Protein AF-A0A0W0EHM4-F1 (afdb_monomer_lite)

Organism: Candida glabrata (NCBI:txid5478)

Foldseek 3Di:
DDDDDDDDDDDDDDDDDYDDDDDDDDDDDDDDDDDDDDDDDDDDDDDDDDDDPDPPDDPDPDDDDDDDDDDDDDDDDDDDDDDDDDDDDDDPPCPVVPPQDAWDKFDDPPLAAADDPVVVVVVVVVVVCCVVVVDPPPPFFDDAWHFAALVVVQCQQCVNVVHAAEEEEEFFEAAADDPVCCVQQPHRPDFSVLLQVLLVVLVVVVCVVVVGGYDYHYHGQDDHDALVVSLVVVLVVLLVVLQSLLQHLEYEYEYAAQRQLSVLLNVLVCVVVVSHDQQLQDCPRDDNPHDRTVHGRFAFYFYEQYLQQAWQPCPCVDPSVVVVCVPPVHRNVNSNQSVPCPRPSNVSSLVSNQSCLLSVHAYEFEYEQQAQIHFQCRSQVVQKADNSYAYIYIYHSVQPDFPLSVLLRNLQSSQRNRRHHLLCLSLQLRNLRHHDSVDTDSPCRSVDSSSSNSRVSRRSRIDSPDSPPGIRGHDDNSVVRNPDLQSNLVSVVVSLVSCVVPHDPVSVVVSLVSLVPDDDDDPSVVSSSVSNVVVNVVD

Secondary structure (DSSP, 8-state):
--------------------------------------------------SSSSSS----EE-----------------------------TTSSSTT-PPPPEEES-GGGSPB--HHHHHHHHHHHHHHHTTSS---TT------B--THHHHHHHTTTTTSPEEEEEEEE--PPPPTTTHHHH------HHHHHHHHHHHHHHHHHHTT--EEEEEEEE---S-HHHHHHHHHHHHHHTHHHHHH-SEEEEEEETTHHHHHHHHHHHHHHTTSS-S-TT-TTSSSTTSPP-SSPPEEEEEEES--TT-SSTTGGGSHHHHHHHTTSTTHHHHHHHTTSTTSHHHHHHHHHHHHHHHTT-EEEEEEETT-SSS-HHHHTTTTEE-TTEEEEEEE-GGG---HHHHHHHHHHHHHHHTT---TTHHHHHHTT-PPPTTS-HHHHGGG-HHHHHHHHHHHHSB----TTPPPEE----GGGTTTSTTHHHHHHHHHHHHHHHHS-HHHHHHHHHHHHH----SHHHHHHHHHGGGGGG--

Structure (mmCIF, N/CA/C/O backbone):
data_AF-A0A0W0EHM4-F1
#
_entry.id   AF-A0A0W0EHM4-F1
#
loop_
_atom_site.group_PDB
_atom_site.id
_atom_site.type_symbol
_atom_site.label_atom_id
_atom_site.label_alt_id
_atom_site.label_comp_id
_atom_site.label_asym_id
_atom_site.label_entity_id
_atom_site.label_seq_id
_atom_site.pdbx_PDB_ins_code
_atom_site.Cartn_x
_atom_site.Cartn_y
_atom_site.Cartn_z
_atom_site.occupancy
_atom_site.B_iso_or_equiv
_atom_site.auth_seq_id
_atom_site.auth_comp_id
_atom_site.auth_asym_id
_atom_site.auth_atom_id
_atom_site.pdbx_PDB_model_num
ATOM 1 N N . MET A 1 1 ? 72.251 12.291 25.519 1.00 39.56 1 MET A N 1
ATOM 2 C CA . MET A 1 1 ? 72.540 12.992 24.253 1.00 39.56 1 MET A CA 1
ATOM 3 C C . MET A 1 1 ? 71.181 13.379 23.690 1.00 39.56 1 MET A C 1
ATOM 5 O O . MET A 1 1 ? 70.480 12.492 23.236 1.00 39.56 1 MET A O 1
ATOM 9 N N . ALA A 1 2 ? 70.619 14.525 24.090 1.00 29.95 2 ALA A N 1
ATOM 10 C CA . ALA A 1 2 ? 70.975 15.878 23.619 1.00 29.95 2 ALA A CA 1
ATOM 11 C C . ALA A 1 2 ? 70.747 15.963 22.097 1.00 29.95 2 ALA A C 1
ATOM 13 O O . ALA A 1 2 ? 71.292 15.127 21.386 1.00 29.95 2 ALA A O 1
ATOM 14 N N . SER A 1 3 ? 69.975 16.882 21.528 1.00 29.67 3 SER A N 1
ATOM 15 C CA . SER A 1 3 ? 69.411 18.165 21.986 1.00 29.67 3 SER A CA 1
ATOM 16 C C . SER A 1 3 ? 68.583 18.716 20.802 1.00 29.67 3 SER A C 1
ATOM 18 O O . SER A 1 3 ? 68.904 18.363 19.669 1.00 29.67 3 SER A O 1
ATOM 20 N N . ASP A 1 4 ? 67.449 19.386 21.052 1.00 33.62 4 ASP A N 1
ATOM 21 C CA . ASP A 1 4 ? 67.173 20.834 20.832 1.00 33.62 4 ASP A CA 1
ATOM 22 C C . ASP A 1 4 ? 67.347 21.335 19.385 1.00 33.62 4 ASP A C 1
ATOM 24 O O . ASP A 1 4 ? 68.218 20.869 18.666 1.00 33.62 4 ASP A O 1
ATOM 28 N N . ASN A 1 5 ? 66.665 22.337 18.839 1.00 33.47 5 ASN A N 1
ATOM 29 C CA . ASN A 1 5 ? 65.630 23.334 19.167 1.00 33.47 5 ASN A CA 1
ATOM 30 C C . ASN A 1 5 ? 65.299 23.944 17.766 1.00 33.47 5 ASN A C 1
ATOM 32 O O . ASN A 1 5 ? 66.033 23.698 16.813 1.00 33.47 5 ASN A O 1
ATOM 36 N N . GLU A 1 6 ? 64.212 24.648 17.454 1.00 32.09 6 GLU A N 1
ATOM 37 C CA . GLU A 1 6 ? 63.833 26.014 17.861 1.00 32.09 6 GLU A CA 1
ATOM 38 C C . GLU A 1 6 ? 62.588 26.328 16.990 1.00 32.09 6 GLU A C 1
ATOM 40 O O . GLU A 1 6 ? 62.603 26.113 15.779 1.00 32.09 6 GLU A O 1
ATOM 45 N N . ARG A 1 7 ? 61.383 26.500 17.544 1.00 32.59 7 ARG A N 1
ATOM 46 C CA . ARG A 1 7 ? 60.720 27.794 17.806 1.00 32.59 7 ARG A CA 1
ATOM 47 C C . ARG A 1 7 ? 61.245 28.976 16.986 1.00 32.59 7 ARG A C 1
ATOM 49 O O . ARG A 1 7 ? 62.366 29.400 17.199 1.00 32.59 7 ARG A O 1
ATOM 56 N N . ASP A 1 8 ? 60.340 29.620 16.248 1.00 30.08 8 ASP A N 1
ATOM 57 C CA . ASP A 1 8 ? 60.139 31.044 16.489 1.00 30.08 8 ASP A CA 1
ATOM 58 C C . ASP A 1 8 ? 58.709 31.509 16.204 1.00 30.08 8 ASP A C 1
ATOM 60 O O . ASP A 1 8 ? 58.069 31.179 15.207 1.00 30.08 8 ASP A O 1
ATOM 64 N N . SER A 1 9 ? 58.217 32.277 17.163 1.00 30.28 9 SER A N 1
ATOM 65 C CA . SER A 1 9 ? 56.940 32.964 17.201 1.00 30.28 9 SER A CA 1
ATOM 66 C C . SER A 1 9 ? 57.261 34.417 17.502 1.00 30.28 9 SER A C 1
ATOM 68 O O . SER A 1 9 ? 57.887 34.672 18.530 1.00 30.28 9 SER A O 1
ATOM 70 N N . VAL A 1 10 ? 56.790 35.371 16.697 1.00 28.64 10 VAL A N 1
ATOM 71 C CA . VAL A 1 10 ? 56.746 36.775 17.120 1.00 28.64 10 VAL A CA 1
ATOM 72 C C . VAL A 1 10 ? 55.368 37.367 16.857 1.00 28.64 10 VAL A C 1
ATOM 74 O O . VAL A 1 10 ? 54.729 37.171 15.828 1.00 28.64 10 VAL A O 1
ATOM 77 N N . ARG A 1 11 ? 54.932 38.043 17.912 1.00 25.36 11 ARG A N 1
ATOM 78 C CA . ARG A 1 11 ? 53.651 38.638 18.255 1.00 25.36 11 ARG A CA 1
ATOM 79 C C . ARG A 1 11 ? 53.695 40.155 18.003 1.00 25.36 11 ARG A C 1
ATOM 81 O O . ARG A 1 11 ? 54.726 40.765 18.250 1.00 25.36 11 ARG A O 1
ATOM 88 N N . LEU A 1 12 ? 52.504 40.711 17.748 1.00 26.61 12 LEU A N 1
ATOM 89 C CA . LEU A 1 12 ? 51.936 41.965 18.296 1.00 26.61 12 LEU A CA 1
ATOM 90 C C . LEU A 1 12 ? 52.523 43.335 17.906 1.00 26.61 12 LEU A C 1
ATOM 92 O O . LEU A 1 12 ? 53.690 43.619 18.150 1.00 26.61 12 LEU A O 1
ATOM 96 N N . ARG A 1 13 ? 51.621 44.244 17.499 1.00 23.69 13 ARG A N 1
ATOM 97 C CA . ARG A 1 13 ? 51.039 45.391 18.262 1.00 23.69 13 ARG A CA 1
ATOM 98 C C . ARG A 1 13 ? 50.033 46.111 17.326 1.00 23.69 13 ARG A C 1
ATOM 100 O O . ARG A 1 13 ? 50.315 46.181 16.136 1.00 23.69 13 ARG A O 1
ATOM 107 N N . SER A 1 14 ? 48.769 46.404 17.676 1.00 26.28 14 SER A N 1
ATOM 108 C CA . SER A 1 14 ? 48.222 47.323 18.712 1.00 26.28 14 SER A CA 1
ATOM 109 C C . SER A 1 14 ? 48.653 48.784 18.436 1.00 26.28 14 SER A C 1
ATOM 111 O O . SER A 1 14 ? 49.804 48.994 18.077 1.00 26.28 14 SER A O 1
ATOM 113 N N . ASP A 1 15 ? 47.813 49.827 18.420 1.00 28.66 15 ASP A N 1
ATOM 114 C CA . ASP A 1 15 ? 46.706 50.240 19.304 1.00 28.66 15 ASP A CA 1
ATOM 115 C C . ASP A 1 15 ? 45.793 51.296 18.603 1.00 28.66 15 ASP A C 1
ATOM 117 O O . ASP A 1 15 ? 46.212 51.887 17.608 1.00 28.66 15 ASP A O 1
ATOM 121 N N . SER A 1 16 ? 44.494 51.370 18.959 1.00 27.92 16 SER A N 1
ATOM 122 C CA . SER A 1 16 ? 43.784 52.462 19.705 1.00 27.92 16 SER A CA 1
ATOM 123 C C . SER A 1 16 ? 43.121 53.518 18.787 1.00 27.92 16 SER A C 1
ATOM 125 O O . SER A 1 16 ? 43.600 53.749 17.688 1.00 27.92 16 SER A O 1
ATOM 127 N N . GLU A 1 17 ? 41.979 54.170 19.068 1.00 28.59 17 GLU A N 1
ATOM 128 C CA . GLU A 1 17 ? 41.237 54.514 20.302 1.00 28.59 17 GLU A CA 1
ATOM 129 C C . GLU A 1 17 ? 39.810 55.017 19.896 1.00 28.59 17 GLU A C 1
ATOM 131 O O . GLU A 1 17 ? 39.685 55.662 18.860 1.00 28.59 17 GLU A O 1
ATOM 136 N N . ALA A 1 18 ? 38.720 54.592 20.569 1.00 28.22 18 ALA A N 1
ATOM 137 C CA . ALA A 1 18 ? 37.812 55.384 21.455 1.00 28.22 18 ALA A CA 1
ATOM 138 C C . ALA A 1 18 ? 36.739 56.299 20.789 1.00 28.22 18 ALA A C 1
ATOM 140 O O . ALA A 1 18 ? 36.956 56.771 19.687 1.00 28.22 18 ALA A O 1
ATOM 141 N N . ILE A 1 19 ? 35.586 56.710 21.358 1.00 28.67 19 ILE A N 1
ATOM 142 C CA . ILE A 1 19 ? 34.649 56.360 22.461 1.00 28.67 19 ILE A CA 1
ATOM 143 C C . ILE A 1 19 ? 33.350 57.175 22.174 1.00 28.67 19 ILE A C 1
ATOM 145 O O . ILE A 1 19 ? 33.470 58.350 21.833 1.00 28.67 19 ILE A O 1
ATOM 149 N N . SER A 1 20 ? 32.156 56.593 22.385 1.00 27.02 20 SER A N 1
ATOM 150 C CA . SER A 1 20 ? 30.912 57.171 22.988 1.00 27.02 20 SER A CA 1
ATOM 151 C C . SER A 1 20 ? 29.726 56.213 22.711 1.00 27.02 20 SER A C 1
ATOM 153 O O . SER A 1 20 ? 29.694 55.601 21.652 1.00 27.02 20 SER A O 1
ATOM 155 N N . GLY A 1 21 ? 28.751 55.905 23.574 1.00 24.98 21 GLY A N 1
ATOM 156 C CA . GLY A 1 21 ? 28.226 56.523 24.797 1.00 24.98 21 GLY A CA 1
ATOM 157 C C . GLY A 1 21 ? 26.736 56.863 24.589 1.00 24.98 21 GLY A C 1
ATOM 158 O O . GLY A 1 21 ? 26.455 57.533 23.605 1.00 24.98 21 GLY A O 1
ATOM 159 N N . GLU A 1 22 ? 25.856 56.439 25.519 1.00 26.73 22 GLU A N 1
ATOM 160 C CA . GLU A 1 22 ? 24.398 56.742 25.666 1.00 26.73 22 GLU A CA 1
ATOM 161 C C . GLU A 1 22 ? 23.400 55.851 24.886 1.00 26.73 22 GLU A C 1
ATOM 163 O O . GLU A 1 22 ? 23.661 55.451 23.760 1.00 26.73 22 GLU A O 1
ATOM 168 N N . GLU A 1 23 ? 22.184 55.530 25.344 1.00 27.66 23 GLU A N 1
ATOM 169 C CA . GLU A 1 23 ? 21.526 55.359 26.655 1.00 27.66 23 GLU A CA 1
ATOM 170 C C . GLU A 1 23 ? 20.121 54.765 26.353 1.00 27.66 23 GLU A C 1
ATOM 172 O O . GLU A 1 23 ? 19.668 54.742 25.207 1.00 27.66 23 GLU A O 1
ATOM 177 N N . GLU A 1 24 ? 19.437 54.260 27.378 1.00 27.98 24 GLU A N 1
ATOM 178 C CA . GLU A 1 24 ? 18.064 53.735 27.359 1.00 27.98 24 GLU A CA 1
ATOM 179 C C . GLU A 1 24 ? 17.017 54.682 26.734 1.00 27.98 24 GLU A C 1
ATOM 181 O O . GLU A 1 24 ? 17.038 55.882 26.991 1.00 27.98 24 GLU A O 1
ATOM 186 N N . GLN A 1 25 ? 15.977 54.135 26.082 1.00 25.92 25 GLN A N 1
ATOM 187 C CA . GLN A 1 25 ? 14.598 54.493 26.452 1.00 25.92 25 GLN A CA 1
ATOM 188 C C . GLN A 1 25 ? 13.506 53.588 25.865 1.00 25.92 25 GLN A C 1
ATOM 190 O O . GLN A 1 25 ? 13.382 53.341 24.668 1.00 25.92 25 GLN A O 1
ATOM 195 N N . THR A 1 26 ? 12.654 53.178 26.795 1.00 27.22 26 THR A N 1
ATOM 196 C CA . THR A 1 26 ? 11.283 52.702 26.668 1.00 27.22 26 THR A CA 1
ATOM 197 C C . THR A 1 26 ? 10.353 53.742 26.025 1.00 27.22 26 THR A C 1
ATOM 199 O O . THR A 1 26 ? 10.547 54.943 26.200 1.00 27.22 26 THR A O 1
ATOM 202 N N . LYS A 1 27 ? 9.318 53.255 25.319 1.00 28.30 27 LYS A N 1
ATOM 203 C CA . LYS A 1 27 ? 7.985 53.848 25.021 1.00 28.30 27 LYS A CA 1
ATOM 204 C C . LYS A 1 27 ? 7.344 52.898 23.987 1.00 28.30 27 LYS A C 1
ATOM 206 O O . LYS A 1 27 ? 7.873 52.745 22.900 1.00 28.30 27 LYS A O 1
ATOM 211 N N . GLY A 1 28 ? 6.314 52.097 24.268 1.00 23.22 28 GLY A N 1
ATOM 212 C CA . GLY A 1 28 ? 5.059 52.460 24.917 1.00 23.22 28 GLY A CA 1
ATOM 213 C C . GLY A 1 28 ? 4.326 53.446 24.014 1.00 23.22 28 GLY A C 1
ATOM 214 O O . GLY A 1 28 ? 4.891 54.496 23.771 1.00 23.22 28 GLY A O 1
ATOM 215 N N . TRP A 1 29 ? 3.131 53.104 23.522 1.00 27.27 29 TRP A N 1
ATOM 216 C CA . TRP A 1 29 ? 1.971 53.996 23.362 1.00 27.27 29 TRP A CA 1
ATOM 217 C C . TRP A 1 29 ? 0.724 53.127 23.172 1.00 27.27 29 TRP A C 1
ATOM 219 O O . TRP A 1 29 ? 0.476 52.522 22.134 1.00 27.27 29 TRP A O 1
ATOM 229 N N . SER A 1 30 ? -0.031 53.049 24.258 1.00 25.30 30 SER A N 1
ATOM 230 C CA . SER A 1 30 ? -1.416 52.614 24.343 1.00 25.30 30 SER A CA 1
ATOM 231 C C . SER A 1 30 ? -2.355 53.821 24.235 1.00 25.30 30 SER A C 1
ATOM 233 O O . SER A 1 30 ? -1.970 54.923 24.617 1.00 25.30 30 SER A O 1
ATOM 235 N N . PHE A 1 31 ? -3.611 53.532 23.879 1.00 25.78 31 PHE A N 1
ATOM 236 C CA . PHE A 1 31 ? -4.829 54.354 23.971 1.00 25.78 31 PHE A CA 1
ATOM 237 C C . PHE A 1 31 ? -5.115 55.347 22.842 1.00 25.78 31 PHE A C 1
ATOM 239 O O . PHE A 1 31 ? -4.445 56.358 22.712 1.00 25.78 31 PHE A O 1
ATOM 246 N N . TRP A 1 32 ? -6.249 55.124 22.161 1.00 26.78 32 TRP A N 1
ATOM 247 C CA . TRP A 1 32 ? -7.488 55.846 22.483 1.00 26.78 32 TRP A CA 1
ATOM 248 C C . TRP A 1 32 ? -8.664 54.866 22.594 1.00 26.78 32 TRP A C 1
ATOM 250 O O . TRP A 1 32 ? -8.886 54.035 21.718 1.00 26.78 32 TRP A O 1
ATOM 260 N N . SER A 1 33 ? -9.405 54.975 23.699 1.00 26.19 33 SER A N 1
ATOM 261 C CA . SER A 1 33 ? -10.733 54.396 23.890 1.00 26.19 33 SER A CA 1
ATOM 262 C C . SER A 1 33 ? -11.788 55.477 23.649 1.00 26.19 33 SER A C 1
ATOM 264 O O . SER A 1 33 ? -11.529 56.652 23.917 1.00 26.19 33 SER A O 1
ATOM 266 N N . ARG A 1 34 ? -12.981 55.073 23.197 1.00 27.17 34 ARG A N 1
ATOM 267 C CA . ARG A 1 34 ? -14.293 55.449 23.766 1.00 27.17 34 ARG A CA 1
ATOM 268 C C . ARG A 1 34 ? -15.427 55.050 22.825 1.00 27.17 34 ARG A C 1
ATOM 270 O O . ARG A 1 34 ? -15.395 55.386 21.649 1.00 27.17 34 ARG A O 1
ATOM 277 N N . GLY A 1 35 ? -16.481 54.466 23.399 1.00 24.58 35 GLY A N 1
ATOM 278 C CA . GLY A 1 35 ? -17.815 54.517 22.797 1.00 24.58 35 GLY A CA 1
ATOM 279 C C . GLY A 1 35 ? -18.768 53.385 23.170 1.00 24.58 35 GLY A C 1
ATOM 280 O O . GLY A 1 35 ? -19.109 52.581 22.318 1.00 24.58 35 GLY A O 1
ATOM 281 N N . ASN A 1 36 ? -19.231 53.351 24.422 1.00 25.50 36 ASN A N 1
ATOM 282 C CA . ASN A 1 36 ? -20.405 52.580 24.857 1.00 25.50 36 ASN A CA 1
ATOM 283 C C . ASN A 1 36 ? -21.685 53.015 24.113 1.00 25.50 36 ASN A C 1
ATOM 285 O O . ASN A 1 36 ? -21.876 54.220 23.937 1.00 25.50 36 ASN A O 1
ATOM 289 N N . LYS A 1 37 ? -22.590 52.062 23.827 1.00 26.09 37 LYS A N 1
ATOM 290 C CA . LYS A 1 37 ? -24.077 52.153 23.876 1.00 26.09 37 LYS A CA 1
ATOM 291 C C . LYS A 1 37 ? -24.660 50.820 23.369 1.00 26.09 37 LYS A C 1
ATOM 293 O O . LYS A 1 37 ? -24.402 50.440 22.239 1.00 26.09 37 LYS A O 1
ATOM 298 N N . SER A 1 38 ? -25.187 49.952 24.233 1.00 25.53 38 SER A N 1
ATOM 299 C CA . SER A 1 38 ? -26.525 49.941 24.863 1.00 25.53 38 SER A CA 1
ATOM 300 C C . SER A 1 38 ? -27.448 48.915 24.191 1.00 25.53 38 SER A C 1
ATOM 302 O O . SER A 1 38 ? -27.826 49.069 23.034 1.00 25.53 38 SER A O 1
ATOM 304 N N . VAL A 1 39 ? -27.792 47.896 24.977 1.00 30.03 39 VAL A N 1
ATOM 305 C CA . VAL A 1 39 ? -28.819 46.859 24.776 1.00 30.03 39 VAL A CA 1
ATOM 306 C C . VAL A 1 39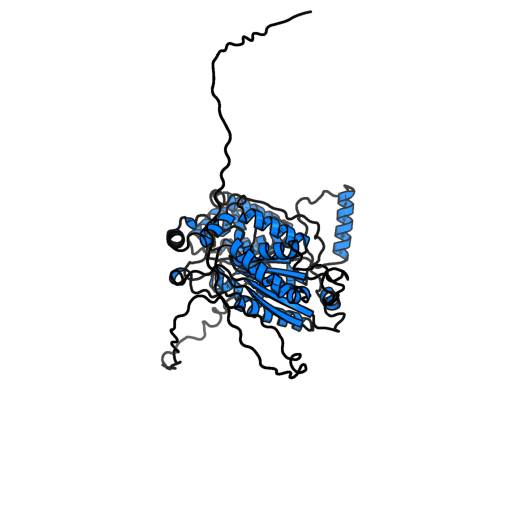 ? -30.222 47.489 24.695 1.00 30.03 39 VAL A C 1
ATOM 308 O O . VAL A 1 39 ? -30.434 48.569 25.254 1.00 30.03 39 VAL A O 1
ATOM 311 N N . PRO A 1 40 ? -31.197 46.798 24.080 1.00 29.56 40 PRO A N 1
ATOM 312 C CA . PRO A 1 40 ? -32.399 46.475 24.850 1.00 29.56 40 PRO A CA 1
ATOM 313 C C . PRO A 1 40 ? -32.809 44.993 24.777 1.00 29.56 40 PRO A C 1
ATOM 315 O O . PRO A 1 40 ? -32.694 44.333 23.746 1.00 29.56 40 PRO A O 1
ATOM 318 N N . ASN A 1 41 ? -33.297 44.525 25.929 1.00 25.50 41 ASN A N 1
ATOM 319 C CA . ASN A 1 41 ? -33.999 43.269 26.185 1.00 25.50 41 ASN A CA 1
ATOM 320 C C . ASN A 1 41 ? -35.412 43.264 25.576 1.00 25.50 41 ASN A C 1
ATOM 322 O O . ASN A 1 41 ? -36.034 44.319 25.461 1.00 25.50 41 ASN A O 1
ATOM 326 N N . ASN A 1 42 ? -35.928 42.060 25.315 1.00 26.97 42 ASN A N 1
ATOM 327 C CA . ASN A 1 42 ? -37.266 41.575 25.709 1.00 26.97 42 ASN A CA 1
ATOM 328 C C . ASN A 1 42 ? -37.283 40.053 25.455 1.00 26.97 42 ASN A C 1
ATOM 330 O O . ASN A 1 42 ? -37.027 39.622 24.337 1.00 26.97 42 ASN A O 1
ATOM 334 N N . GLU A 1 43 ? -37.224 39.203 26.483 1.00 27.17 43 GLU A N 1
ATOM 335 C CA . GLU A 1 43 ? -38.322 38.700 27.338 1.00 27.17 43 GLU A CA 1
ATOM 336 C C . GLU A 1 43 ? -39.300 37.723 26.652 1.00 27.17 43 GLU A C 1
ATOM 338 O O . GLU A 1 43 ? -40.140 38.125 25.856 1.00 27.17 43 GLU A O 1
ATOM 343 N N . GLY A 1 44 ? -39.219 36.450 27.079 1.00 24.30 44 GLY A N 1
ATOM 344 C CA . GLY A 1 44 ? -40.356 35.709 27.649 1.00 24.30 44 GLY A CA 1
ATOM 345 C C . GLY A 1 44 ? -41.182 34.796 26.731 1.00 24.30 44 GLY A C 1
ATOM 346 O O . GLY A 1 44 ? -41.940 35.272 25.896 1.00 24.30 44 GLY A O 1
ATOM 347 N N . GLY A 1 45 ? -41.142 33.481 26.990 1.00 24.61 45 GLY A N 1
ATOM 348 C CA . GLY A 1 45 ? -42.125 32.521 26.469 1.00 24.61 45 GLY A CA 1
ATOM 349 C C . GLY A 1 45 ? -41.820 31.063 26.825 1.00 24.61 45 GLY A C 1
ATOM 350 O O . GLY A 1 45 ? -41.024 30.422 26.152 1.00 24.61 45 GLY A O 1
ATOM 351 N N . ASP A 1 46 ? -42.454 30.585 27.895 1.00 26.17 46 ASP A N 1
ATOM 352 C CA . ASP A 1 46 ? -42.429 29.239 28.488 1.00 26.17 46 ASP A CA 1
ATOM 353 C C . ASP A 1 46 ? -43.032 28.144 27.575 1.00 26.17 46 ASP A C 1
ATOM 355 O O . ASP A 1 46 ? -43.889 28.425 26.736 1.00 26.17 46 ASP A O 1
ATOM 359 N N . GLY A 1 47 ? -42.613 26.887 27.762 1.00 25.25 47 GLY A N 1
ATOM 360 C CA . GLY A 1 47 ? -43.116 25.738 27.005 1.00 25.25 47 GLY A CA 1
ATOM 361 C C . GLY A 1 47 ? -42.348 24.437 27.248 1.00 25.25 47 GLY A C 1
ATOM 362 O O . GLY A 1 47 ? -41.616 23.962 26.384 1.00 25.25 47 GLY A O 1
ATOM 363 N N . THR A 1 48 ? -42.526 23.841 28.424 1.00 29.47 48 THR A N 1
ATOM 364 C CA . THR A 1 48 ? -42.130 22.460 28.747 1.00 29.47 48 THR A CA 1
ATOM 365 C C . THR A 1 48 ? -42.960 21.450 27.953 1.00 29.47 48 THR A C 1
ATOM 367 O O . THR A 1 48 ? -44.162 21.402 28.166 1.00 29.47 48 THR A O 1
ATOM 370 N N . LEU A 1 49 ? -42.350 20.584 27.129 1.00 26.23 49 LEU A N 1
ATOM 371 C CA . LEU A 1 49 ? -42.948 19.304 26.701 1.00 26.23 49 LEU A CA 1
ATOM 372 C C . LEU A 1 49 ? -41.874 18.276 26.269 1.00 26.23 49 LEU A C 1
ATOM 374 O O . LEU A 1 49 ? -41.222 18.442 25.244 1.00 26.23 49 LEU A O 1
ATOM 378 N N . GLY A 1 50 ? -41.774 17.176 27.027 1.00 25.33 50 GLY A N 1
ATOM 379 C CA . GLY A 1 50 ? -41.580 15.825 26.478 1.00 25.33 50 GLY A CA 1
ATOM 380 C C . GLY A 1 50 ? -40.163 15.353 26.143 1.00 25.33 50 GLY A C 1
ATOM 381 O O . GLY A 1 50 ? -39.830 15.161 24.977 1.00 25.33 50 GLY A O 1
ATOM 382 N N . ILE A 1 51 ? -39.378 15.039 27.175 1.00 29.19 51 ILE A N 1
ATOM 383 C CA . ILE A 1 51 ? -38.377 13.961 27.120 1.00 29.19 51 ILE A CA 1
ATOM 384 C C . ILE A 1 51 ? -39.185 12.662 27.001 1.00 29.19 51 ILE A C 1
ATOM 386 O O . ILE A 1 51 ? -40.050 12.474 27.845 1.00 29.19 51 ILE A O 1
ATOM 390 N N . ASP A 1 52 ? -39.003 11.885 25.922 1.00 25.44 52 ASP A N 1
ATOM 391 C CA . ASP A 1 52 ? -39.216 10.413 25.858 1.00 25.44 52 ASP A CA 1
ATOM 392 C C . ASP A 1 52 ? -39.256 9.822 24.428 1.00 25.44 52 ASP A C 1
ATOM 394 O O . ASP A 1 52 ? -39.378 8.612 24.279 1.00 25.44 52 ASP A O 1
ATOM 398 N N . ASN A 1 53 ? -39.068 10.601 23.350 1.00 25.47 53 ASN A N 1
ATOM 399 C CA . ASN A 1 53 ? -39.138 10.060 21.972 1.00 25.47 53 ASN A CA 1
ATOM 400 C C . ASN A 1 53 ? -37.905 10.294 21.075 1.00 25.47 53 ASN A C 1
ATOM 402 O O . ASN A 1 53 ? -38.011 10.239 19.854 1.00 25.47 53 ASN A O 1
ATOM 406 N N . LEU A 1 54 ? -36.719 10.517 21.650 1.00 24.48 54 LEU A N 1
ATOM 407 C CA . LEU A 1 54 ? -35.491 10.816 20.886 1.00 24.48 54 LEU A CA 1
ATOM 408 C C . LEU A 1 54 ? -34.421 9.708 20.899 1.00 24.48 54 LEU A C 1
ATOM 410 O O . LEU A 1 54 ? -33.307 9.940 20.444 1.00 24.48 54 LEU A O 1
ATOM 414 N N . VAL A 1 55 ? -34.741 8.498 21.376 1.00 25.70 55 VAL A N 1
ATOM 415 C CA . VAL A 1 55 ? -33.742 7.422 21.579 1.00 25.70 55 VAL A CA 1
ATOM 416 C C . VAL A 1 55 ? -33.756 6.325 20.492 1.00 25.70 55 VAL A C 1
ATOM 418 O O . VAL A 1 55 ? -32.955 5.404 20.559 1.00 25.70 55 VAL A O 1
ATOM 421 N N . SER A 1 56 ? -34.575 6.394 19.434 1.00 25.27 56 SER A N 1
ATOM 422 C CA . SER A 1 56 ? -34.688 5.262 18.483 1.00 25.27 56 SER A CA 1
ATOM 423 C C . SER A 1 56 ? -34.279 5.512 17.026 1.00 25.27 56 SER A C 1
ATOM 425 O O . SER A 1 56 ? -34.610 4.699 16.164 1.00 25.27 56 SER A O 1
ATOM 427 N N . THR A 1 57 ? -33.544 6.577 16.679 1.00 26.17 57 THR A N 1
ATOM 428 C CA . THR A 1 57 ? -33.093 6.744 15.276 1.00 26.17 57 THR A CA 1
ATOM 429 C C . THR A 1 57 ? -31.776 7.512 15.127 1.00 26.17 57 THR A C 1
ATOM 431 O O . THR A 1 57 ? -31.753 8.627 14.618 1.00 26.17 57 THR A O 1
ATOM 434 N N . LEU A 1 58 ? -30.655 6.903 15.520 1.00 26.36 58 LEU A N 1
ATOM 435 C CA . LEU A 1 58 ? -29.319 7.333 15.085 1.00 26.36 58 LEU A CA 1
ATOM 436 C C . LEU A 1 58 ? -28.466 6.110 14.718 1.00 26.36 58 LEU A C 1
ATOM 438 O O . LEU A 1 58 ? -27.691 5.613 15.523 1.00 26.36 58 LEU A O 1
ATOM 442 N N . ALA A 1 59 ? -28.606 5.640 13.477 1.00 26.36 59 ALA A N 1
ATOM 443 C CA . ALA A 1 59 ? -27.507 5.004 12.754 1.00 26.36 59 ALA A CA 1
ATOM 444 C C . ALA A 1 59 ? -26.798 6.136 11.992 1.00 26.36 59 ALA A C 1
ATOM 446 O O . ALA A 1 59 ? -27.314 6.644 10.992 1.00 26.36 59 ALA A O 1
ATOM 447 N N . SER A 1 60 ? -25.692 6.644 12.531 1.00 32.94 60 SER A N 1
ATOM 448 C CA . SER A 1 60 ? -25.036 7.861 12.047 1.00 32.94 60 SER A CA 1
ATOM 449 C C . SER A 1 60 ? -24.203 7.600 10.783 1.00 32.94 60 SER A C 1
ATOM 451 O O . SER A 1 60 ? -23.017 7.292 10.826 1.00 32.94 60 SER A O 1
ATOM 453 N N . ASN A 1 61 ? -24.815 7.797 9.612 1.00 37.66 61 ASN A N 1
ATOM 454 C CA . ASN A 1 61 ? -24.083 8.051 8.368 1.00 37.66 61 ASN A CA 1
ATOM 455 C C . ASN A 1 61 ? -23.612 9.515 8.368 1.00 37.66 61 ASN A C 1
ATOM 457 O O . ASN A 1 61 ? -24.378 10.413 8.013 1.00 37.66 61 ASN A O 1
ATOM 461 N N . VAL A 1 62 ? -22.372 9.784 8.786 1.00 39.81 62 VAL A N 1
ATOM 462 C CA . VAL A 1 62 ? -21.827 11.151 8.800 1.00 39.81 62 VAL A CA 1
ATOM 463 C C . VAL A 1 62 ? -21.205 11.474 7.439 1.00 39.81 62 VAL A C 1
ATOM 465 O O . VAL A 1 62 ? -20.077 11.092 7.132 1.00 39.81 62 VAL A O 1
ATOM 468 N N . TYR A 1 63 ? -21.959 12.199 6.611 1.00 32.00 63 TYR A N 1
ATOM 469 C CA . TYR A 1 63 ? -21.479 12.811 5.371 1.00 32.00 63 TYR A CA 1
ATOM 470 C C . TYR A 1 63 ? -21.309 14.319 5.593 1.00 32.00 63 TYR A C 1
ATOM 472 O O . TYR A 1 63 ? -22.286 15.016 5.864 1.00 32.00 63 TYR A O 1
ATOM 480 N N . ILE A 1 64 ? -20.077 14.830 5.499 1.00 36.94 64 ILE A N 1
ATOM 481 C CA . ILE A 1 64 ? -19.779 16.262 5.665 1.00 36.94 64 ILE A CA 1
ATOM 482 C C . ILE A 1 64 ? -19.326 16.824 4.309 1.00 36.94 64 ILE A C 1
ATOM 484 O O . ILE A 1 64 ? -18.148 16.715 3.971 1.00 36.94 64 ILE A O 1
ATOM 488 N N . PRO A 1 65 ? -20.233 17.411 3.506 1.00 27.77 65 PRO A N 1
ATOM 489 C CA . PRO A 1 65 ? -19.861 18.039 2.245 1.00 27.77 65 PRO A CA 1
ATOM 490 C C . PRO A 1 65 ? -19.176 19.398 2.454 1.00 27.77 65 PRO A C 1
ATOM 492 O O . PRO A 1 65 ? -19.531 20.182 3.338 1.00 27.77 65 PRO A O 1
ATOM 495 N N . PHE A 1 66 ? -18.227 19.709 1.570 1.00 32.66 66 PHE A N 1
ATOM 496 C CA . PHE A 1 66 ? -17.588 21.019 1.449 1.00 32.66 66 PHE A CA 1
ATOM 497 C C . PHE A 1 66 ? -18.579 22.066 0.900 1.00 32.66 66 PHE A C 1
ATOM 499 O O . PHE A 1 66 ? -19.044 21.956 -0.234 1.00 32.66 66 PHE A O 1
ATOM 506 N N . LYS A 1 67 ? -18.897 23.110 1.682 1.00 27.58 67 LYS A N 1
ATOM 507 C CA . LYS A 1 67 ? -19.661 24.280 1.208 1.00 27.58 67 LYS A CA 1
ATOM 508 C C . LYS A 1 67 ? -18.716 25.310 0.582 1.00 27.58 67 LYS A C 1
ATOM 510 O O . LYS A 1 67 ? -18.175 26.163 1.280 1.00 27.58 67 LYS A O 1
ATOM 515 N N . GLY A 1 68 ? -18.546 25.236 -0.736 1.00 26.92 68 GLY A N 1
ATOM 516 C CA . GLY A 1 68 ? -17.908 26.273 -1.546 1.00 26.92 68 GLY A CA 1
ATOM 517 C C . GLY A 1 68 ? -18.899 26.869 -2.547 1.00 26.92 68 GLY A C 1
ATOM 518 O O . GLY A 1 68 ? -19.288 26.175 -3.475 1.00 26.92 68 GLY A O 1
ATOM 519 N N . ALA A 1 69 ? -19.279 28.130 -2.313 1.00 27.41 69 ALA A N 1
ATOM 520 C CA . ALA A 1 69 ? -19.947 29.100 -3.196 1.00 27.41 69 ALA A CA 1
ATOM 521 C C . ALA A 1 69 ? -21.083 28.614 -4.131 1.00 27.41 69 ALA A C 1
ATOM 523 O O . ALA A 1 69 ? -20.871 27.938 -5.136 1.00 27.41 69 ALA A O 1
ATOM 524 N N . GLU A 1 70 ? -22.289 29.091 -3.820 1.00 25.95 70 GLU A N 1
ATOM 525 C CA . GLU A 1 70 ? -23.497 29.073 -4.648 1.00 25.95 70 GLU A CA 1
ATOM 526 C C . GLU A 1 70 ? -23.264 29.711 -6.031 1.00 25.95 70 GLU A C 1
ATOM 528 O O . GLU A 1 70 ? -22.735 30.819 -6.128 1.00 25.95 70 GLU A O 1
ATOM 533 N N . ASN A 1 71 ? -23.660 29.007 -7.098 1.00 27.17 71 ASN A N 1
ATOM 534 C CA . ASN A 1 71 ? -24.582 29.521 -8.117 1.00 27.17 71 ASN A CA 1
ATOM 535 C C . ASN A 1 71 ? -24.940 28.439 -9.157 1.00 27.17 71 ASN A C 1
ATOM 537 O O . ASN A 1 71 ? -24.079 27.805 -9.768 1.00 27.17 71 ASN A O 1
ATOM 541 N N . ASP A 1 72 ? -26.256 28.285 -9.277 1.00 27.70 72 ASP A N 1
ATOM 542 C CA . ASP A 1 72 ? -27.150 27.538 -10.163 1.00 27.70 72 ASP A CA 1
ATOM 543 C C . ASP A 1 72 ? -26.684 27.011 -11.529 1.00 27.70 72 ASP A C 1
ATOM 545 O O . ASP A 1 72 ? -25.954 27.644 -12.290 1.00 27.70 72 ASP A O 1
ATOM 549 N N . GLY A 1 73 ? -27.284 25.867 -11.887 1.00 25.14 73 GLY A N 1
ATOM 550 C CA . GLY A 1 73 ? -27.340 25.344 -13.251 1.00 25.14 73 GLY A CA 1
ATOM 551 C C . GLY A 1 73 ? -27.801 23.887 -13.330 1.00 25.14 73 GLY A C 1
ATOM 552 O O . GLY A 1 73 ? -27.051 23.033 -13.793 1.00 25.14 73 GLY A O 1
ATOM 553 N N . VAL A 1 74 ? -29.016 23.581 -12.862 1.00 23.33 74 VAL A N 1
ATOM 554 C CA . VAL A 1 74 ? -29.659 22.273 -13.073 1.00 23.33 74 VAL A CA 1
ATOM 555 C C . VAL A 1 74 ? -30.049 22.151 -14.548 1.00 23.33 74 VAL A C 1
ATOM 557 O O . VAL A 1 74 ? -30.968 22.829 -14.992 1.00 23.33 74 VAL A O 1
ATOM 560 N N . ASN A 1 75 ? -29.387 21.265 -15.295 1.00 22.94 75 ASN A N 1
ATOM 561 C CA . ASN A 1 75 ? -29.898 20.751 -16.565 1.00 22.94 75 ASN A CA 1
ATOM 562 C C . ASN A 1 75 ? -30.096 19.241 -16.436 1.00 22.94 75 ASN A C 1
ATOM 564 O O . ASN A 1 75 ? -29.148 18.457 -16.444 1.00 22.94 75 ASN A O 1
ATOM 568 N N . VAL A 1 76 ? -31.362 18.859 -16.286 1.00 22.89 76 VAL A N 1
ATOM 569 C CA . VAL A 1 76 ? -31.855 17.488 -16.408 1.00 22.89 76 VAL A CA 1
ATOM 570 C C . VAL A 1 76 ? -31.797 17.121 -17.890 1.00 22.89 76 VAL A C 1
ATOM 572 O O . VAL A 1 76 ? -32.457 17.763 -18.701 1.00 22.89 76 VAL A O 1
ATOM 575 N N . MET A 1 77 ? -31.002 16.114 -18.257 1.00 23.83 77 MET A N 1
ATOM 576 C CA . MET A 1 77 ? -31.014 15.568 -19.616 1.00 23.83 77 MET A CA 1
ATOM 577 C C . MET A 1 77 ? -31.890 14.314 -19.636 1.00 23.83 77 MET A C 1
ATOM 579 O O . MET A 1 77 ? -31.544 13.282 -19.060 1.00 23.83 77 MET A O 1
ATOM 583 N N . GLU A 1 78 ? -33.057 14.450 -20.265 1.00 22.31 78 GLU A N 1
ATOM 584 C CA . GLU A 1 78 ? -34.015 13.380 -20.524 1.00 22.31 78 GLU A CA 1
ATOM 585 C C . GLU A 1 78 ? -33.412 12.277 -21.400 1.00 22.31 78 GLU A C 1
ATOM 587 O O . GLU A 1 78 ? -32.708 12.513 -22.383 1.00 22.31 78 GLU A O 1
ATOM 592 N N . THR A 1 79 ? -33.737 11.039 -21.044 1.00 21.08 79 THR A N 1
ATOM 593 C CA . THR A 1 79 ? -33.368 9.823 -21.760 1.00 21.08 79 THR A CA 1
ATOM 594 C C . THR A 1 79 ? -34.257 9.681 -22.995 1.00 21.08 79 THR A C 1
ATOM 596 O O . THR A 1 79 ? -35.410 9.268 -22.889 1.00 21.08 79 THR A O 1
ATOM 599 N N . THR A 1 80 ? -33.742 9.989 -24.187 1.00 22.17 80 THR A N 1
ATOM 600 C CA . THR A 1 80 ? -34.416 9.625 -25.444 1.00 22.17 80 THR A CA 1
ATOM 601 C C . THR A 1 80 ? -33.785 8.370 -26.032 1.00 22.17 80 THR A C 1
ATOM 603 O O . THR A 1 80 ? -32.636 8.347 -26.468 1.00 22.17 80 THR A O 1
ATOM 606 N N . THR A 1 81 ? -34.567 7.296 -26.020 1.00 22.19 81 THR A N 1
ATOM 607 C CA . THR A 1 81 ? -34.299 6.035 -26.704 1.00 22.19 81 THR A CA 1
ATOM 608 C C . THR A 1 81 ? -34.517 6.217 -28.203 1.00 22.19 81 THR A C 1
ATOM 610 O O . THR A 1 81 ? -35.622 6.529 -28.628 1.00 22.19 81 THR A O 1
ATOM 613 N N . ASN A 1 82 ? -33.494 5.957 -29.019 1.00 23.38 82 ASN A N 1
ATOM 614 C CA . ASN A 1 82 ? -33.675 5.730 -30.452 1.00 23.38 82 ASN A CA 1
ATOM 615 C C . ASN A 1 82 ? -32.980 4.433 -30.868 1.00 23.38 82 ASN A C 1
ATOM 617 O O . ASN A 1 82 ? -31.759 4.308 -30.838 1.00 23.38 82 ASN A O 1
ATOM 621 N N . LYS A 1 83 ? -33.811 3.456 -31.245 1.00 23.91 83 LYS A N 1
ATOM 622 C CA . LYS A 1 83 ? -33.428 2.243 -31.968 1.00 23.91 83 LYS A CA 1
ATOM 623 C C . LYS A 1 83 ? -33.121 2.615 -33.419 1.00 23.91 83 LYS A C 1
ATOM 625 O O . LYS A 1 83 ? -33.991 3.161 -34.091 1.00 23.91 83 LYS A O 1
ATOM 630 N N . SER A 1 84 ? -31.982 2.178 -33.940 1.00 24.20 84 SER A N 1
ATOM 631 C CA . SER A 1 84 ? -31.832 1.885 -35.367 1.00 24.20 84 SER A CA 1
ATOM 632 C C . SER A 1 84 ? -31.257 0.478 -35.544 1.00 24.20 84 SER A C 1
ATOM 634 O O . SER A 1 84 ? -30.365 0.042 -34.821 1.00 24.20 84 SER A O 1
ATOM 636 N N . LYS A 1 85 ? -31.890 -0.261 -36.459 1.00 23.09 85 LYS A N 1
ATOM 637 C CA . LYS A 1 85 ? -31.515 -1.586 -36.965 1.00 23.09 85 LYS A CA 1
ATOM 638 C C . LYS A 1 85 ? -30.588 -1.417 -38.180 1.00 23.09 85 LYS A C 1
ATOM 640 O O . LYS A 1 85 ? -30.660 -0.365 -38.808 1.00 23.09 85 LYS A O 1
ATOM 645 N N . HIS A 1 86 ? -29.896 -2.507 -38.533 1.00 24.31 86 HIS A N 1
ATOM 646 C CA . HIS A 1 86 ? -28.877 -2.712 -39.586 1.00 24.31 86 HIS A CA 1
ATOM 647 C C . HIS A 1 86 ? -27.441 -2.444 -39.092 1.00 24.31 86 HIS A C 1
ATOM 649 O O . HIS A 1 86 ? -27.159 -1.348 -38.636 1.00 24.31 86 HIS A O 1
ATOM 655 N N . ASP A 1 87 ? -26.508 -3.404 -39.041 1.00 25.19 87 ASP A N 1
ATOM 656 C CA . ASP A 1 87 ? -26.332 -4.612 -39.860 1.00 25.19 87 ASP A CA 1
ATOM 657 C C . ASP A 1 87 ? -25.806 -5.827 -39.072 1.00 25.19 87 ASP A C 1
ATOM 659 O O . ASP A 1 87 ? -24.953 -5.717 -38.193 1.00 25.19 87 ASP A O 1
ATOM 663 N N . GLN A 1 88 ? -26.330 -7.005 -39.423 1.00 27.84 88 GLN A N 1
ATOM 664 C CA . GLN A 1 88 ? -25.827 -8.320 -39.025 1.00 27.84 88 GLN A CA 1
ATOM 665 C C . GLN A 1 88 ? -24.884 -8.845 -40.110 1.00 27.84 88 GLN A C 1
ATOM 667 O O . GLN A 1 88 ? -25.313 -8.982 -41.252 1.00 27.84 88 GLN A O 1
ATOM 672 N N . ALA A 1 89 ? -23.654 -9.194 -39.733 1.00 26.98 89 ALA A N 1
ATOM 673 C CA . ALA A 1 89 ? -22.898 -10.339 -40.256 1.00 26.98 89 ALA A CA 1
ATOM 674 C C . ALA A 1 89 ? -21.552 -10.418 -39.512 1.00 26.98 89 ALA A C 1
ATOM 676 O O . ALA A 1 89 ? -20.540 -9.908 -39.984 1.00 26.98 89 ALA A O 1
ATOM 677 N N . ALA A 1 90 ? -21.543 -11.037 -38.332 1.00 25.58 90 ALA A N 1
ATOM 678 C CA . ALA A 1 90 ? -20.314 -11.492 -37.691 1.00 25.58 90 ALA A CA 1
ATOM 679 C C . ALA A 1 90 ? -20.410 -13.013 -37.567 1.00 25.58 90 ALA A C 1
ATOM 681 O O . ALA A 1 90 ? -21.308 -13.537 -36.913 1.00 25.58 90 ALA A O 1
ATOM 682 N N . THR A 1 91 ? -19.530 -13.694 -38.290 1.00 28.30 91 THR A N 1
ATOM 683 C CA . THR A 1 91 ? -19.308 -15.138 -38.275 1.00 28.30 91 THR A CA 1
ATOM 684 C C . THR A 1 91 ? -18.966 -15.624 -36.864 1.00 28.30 91 THR A C 1
ATOM 686 O O . THR A 1 91 ? -18.174 -15.000 -36.159 1.00 28.30 91 THR A O 1
ATOM 689 N N . GLU A 1 92 ? -19.546 -16.759 -36.472 1.00 30.72 92 GLU A N 1
ATOM 690 C CA . GLU A 1 92 ? -19.439 -17.412 -35.153 1.00 30.72 92 GLU A CA 1
ATOM 691 C C . GLU A 1 92 ? -18.032 -17.961 -34.805 1.00 30.72 92 GLU A C 1
ATOM 693 O O . GLU A 1 92 ? -17.885 -18.701 -33.840 1.00 30.72 92 GLU A O 1
ATOM 698 N N . GLU A 1 93 ? -16.973 -17.574 -35.524 1.00 30.58 93 GLU A N 1
ATOM 699 C CA . GLU A 1 93 ? -15.600 -18.079 -35.321 1.00 30.58 93 GLU A CA 1
ATOM 700 C C . GLU A 1 93 ? -14.679 -17.150 -34.498 1.00 30.58 93 GLU A C 1
ATOM 702 O O . GLU A 1 93 ? -13.523 -17.484 -34.279 1.00 30.58 93 GLU A O 1
ATOM 707 N N . ASN A 1 94 ? -15.169 -16.014 -33.980 1.00 31.06 94 ASN A N 1
ATOM 708 C CA . ASN A 1 94 ? -14.369 -15.059 -33.179 1.00 31.06 94 ASN A CA 1
ATOM 709 C C . ASN A 1 94 ? -14.804 -14.927 -31.704 1.00 31.06 94 ASN A C 1
ATOM 711 O O . ASN A 1 94 ? -14.418 -13.981 -31.016 1.00 31.06 94 ASN A O 1
ATOM 715 N N . LEU A 1 95 ? -15.628 -15.848 -31.201 1.00 30.62 95 LEU A N 1
ATOM 716 C CA . LEU A 1 95 ? -16.180 -15.762 -29.841 1.00 30.62 95 LEU A CA 1
ATOM 717 C C . LEU A 1 95 ? -15.260 -16.340 -28.749 1.00 30.62 95 LEU A C 1
ATOM 719 O O . LEU A 1 95 ? -15.460 -16.008 -27.582 1.00 30.62 95 LEU A O 1
ATOM 723 N N . ASP A 1 96 ? -14.213 -17.088 -29.116 1.00 32.34 96 ASP A N 1
ATOM 724 C CA . ASP A 1 96 ? -13.255 -17.675 -28.161 1.00 32.34 96 ASP A CA 1
ATOM 725 C C . ASP A 1 96 ? -11.933 -16.885 -28.015 1.00 32.34 96 ASP A C 1
ATOM 727 O O . ASP A 1 96 ? -11.246 -17.029 -27.005 1.00 32.34 96 ASP A O 1
ATOM 731 N N . GLU A 1 97 ? -11.593 -15.969 -28.937 1.00 34.69 97 GLU A N 1
ATOM 732 C CA . GLU A 1 97 ? -10.398 -15.097 -28.822 1.00 34.69 97 GLU A CA 1
ATOM 733 C C . GLU A 1 97 ? -10.635 -13.807 -28.006 1.00 34.69 97 GLU A C 1
ATOM 735 O O . GLU A 1 97 ? -9.706 -13.047 -27.729 1.00 34.69 97 GLU A O 1
ATOM 740 N N . LEU A 1 98 ? -11.871 -13.566 -27.556 1.00 33.28 98 LEU A N 1
ATOM 741 C CA . LEU A 1 98 ? -12.269 -12.392 -26.765 1.00 33.28 98 LEU A CA 1
ATOM 742 C C . LEU A 1 98 ? -12.645 -12.723 -25.314 1.00 33.28 98 LEU A C 1
ATOM 744 O O . LEU A 1 98 ? -13.239 -11.886 -24.626 1.00 33.28 98 LEU A O 1
ATOM 748 N N . ALA A 1 99 ? -12.248 -13.893 -24.805 1.00 39.97 99 ALA A N 1
ATOM 749 C CA . ALA A 1 99 ? -12.242 -14.178 -23.371 1.00 39.97 99 ALA A CA 1
ATOM 750 C C . ALA A 1 99 ? -11.195 -13.282 -22.674 1.00 39.97 99 ALA A C 1
ATOM 752 O O . ALA A 1 99 ? -10.067 -13.682 -22.389 1.00 39.97 99 ALA A O 1
ATOM 753 N N . GLN A 1 100 ? -11.546 -12.010 -22.467 1.00 49.53 100 GLN A N 1
ATOM 754 C CA . GLN A 1 100 ? -10.667 -10.994 -21.898 1.00 49.53 100 GLN A CA 1
ATOM 755 C C . GLN A 1 100 ? -10.199 -11.424 -20.500 1.00 49.53 100 GLN A C 1
ATOM 757 O O . GLN A 1 100 ? -11.019 -11.638 -19.604 1.00 49.53 100 GLN A O 1
ATOM 762 N N . LYS A 1 101 ? -8.874 -11.524 -20.315 1.00 62.09 101 LYS A N 1
ATOM 763 C CA . LYS A 1 101 ? -8.238 -11.836 -19.025 1.00 62.09 101 LYS A CA 1
ATOM 764 C C . LYS A 1 101 ? -8.749 -10.866 -17.931 1.00 62.09 101 LYS A C 1
ATOM 766 O O . LYS A 1 101 ? -8.901 -9.671 -18.207 1.00 62.09 101 LYS A O 1
ATOM 771 N N . PRO A 1 102 ? -9.036 -11.342 -16.704 1.00 81.25 102 PRO A N 1
ATOM 772 C CA . PRO A 1 102 ? -9.491 -10.486 -15.608 1.00 81.25 102 PRO A CA 1
ATOM 773 C C . PRO A 1 102 ? -8.390 -9.518 -15.148 1.00 81.25 102 PRO A C 1
ATOM 775 O O . PRO A 1 102 ? -7.211 -9.727 -15.430 1.00 81.25 102 PRO A O 1
ATOM 778 N N . ASN A 1 103 ? -8.777 -8.473 -14.411 1.00 90.38 103 ASN A N 1
ATOM 779 C CA . ASN A 1 103 ? -7.824 -7.631 -13.688 1.00 90.38 103 ASN A CA 1
ATOM 780 C C . ASN A 1 103 ? -7.033 -8.468 -12.675 1.00 90.38 103 ASN A C 1
ATOM 782 O O . ASN A 1 103 ? -7.578 -9.392 -12.065 1.00 90.38 103 ASN A O 1
ATOM 786 N N . ILE A 1 104 ? -5.769 -8.112 -12.459 1.00 92.88 104 ILE A N 1
ATOM 787 C CA . ILE A 1 104 ? -4.864 -8.870 -11.590 1.00 92.88 104 ILE A CA 1
ATOM 788 C C . ILE A 1 104 ? -4.366 -7.965 -10.468 1.00 92.88 104 ILE A C 1
ATOM 790 O O . ILE A 1 104 ? -3.925 -6.846 -10.715 1.00 92.88 104 ILE A O 1
ATOM 794 N N . VAL A 1 105 ? -4.369 -8.470 -9.237 1.00 96.19 105 VAL A N 1
ATOM 795 C CA . VAL A 1 105 ? -3.593 -7.907 -8.125 1.00 96.19 105 VAL A CA 1
ATOM 796 C C . VAL A 1 105 ? -2.472 -8.890 -7.802 1.00 96.19 105 VAL A C 1
ATOM 798 O O . VAL A 1 105 ? -2.711 -10.086 -7.666 1.00 96.19 105 VAL A O 1
ATOM 801 N N . THR A 1 106 ? -1.224 -8.430 -7.761 1.00 95.44 106 THR A N 1
ATOM 802 C CA . THR A 1 106 ? -0.065 -9.316 -7.595 1.00 95.44 106 THR A CA 1
ATOM 803 C C . THR A 1 106 ? 1.026 -8.695 -6.713 1.00 95.44 106 THR A C 1
ATOM 805 O O . THR A 1 106 ? 1.297 -7.505 -6.852 1.00 95.44 106 THR A O 1
ATOM 808 N N . PRO A 1 107 ? 1.689 -9.456 -5.827 1.00 96.69 107 PRO A N 1
ATOM 809 C CA . PRO A 1 107 ? 1.392 -10.845 -5.499 1.00 96.69 107 PRO A CA 1
ATOM 810 C C . PRO A 1 107 ? 0.069 -10.996 -4.739 1.00 96.69 107 PRO A C 1
ATOM 812 O O . PRO A 1 107 ? -0.457 -10.044 -4.166 1.00 96.69 107 PRO A O 1
ATOM 815 N N . GLN A 1 108 ? -0.458 -12.216 -4.753 1.00 94.75 108 GLN A N 1
ATOM 816 C CA . GLN A 1 108 ? -1.634 -12.601 -3.976 1.00 94.75 108 GLN A CA 1
ATOM 817 C C . GLN A 1 108 ? -1.275 -12.734 -2.492 1.00 94.75 108 GLN A C 1
ATOM 819 O O . GLN A 1 108 ? -0.118 -12.984 -2.158 1.00 94.75 108 GLN A O 1
ATOM 824 N N . PHE A 1 109 ? -2.248 -12.593 -1.594 1.00 95.44 109 PHE A N 1
ATOM 825 C CA . PHE A 1 109 ? -2.021 -12.653 -0.143 1.00 95.44 109 PHE A CA 1
ATOM 826 C C . PHE A 1 109 ? -1.395 -13.985 0.315 1.00 95.44 109 PHE A C 1
ATOM 828 O O . PHE A 1 109 ? -0.601 -14.036 1.257 1.00 95.44 109 PHE A O 1
ATOM 835 N N . GLU A 1 110 ? -1.702 -15.067 -0.397 1.00 94.81 110 GLU A N 1
ATOM 836 C CA . GLU A 1 110 ? -1.301 -16.439 -0.093 1.00 94.81 110 GLU A CA 1
ATOM 837 C C . GLU A 1 110 ? 0.212 -16.680 -0.177 1.00 94.81 110 GLU A C 1
ATOM 839 O O . GLU A 1 110 ? 0.676 -17.717 0.300 1.00 94.81 110 GLU A O 1
ATOM 844 N N . ILE A 1 111 ? 0.996 -15.733 -0.715 1.00 94.50 111 ILE A N 1
ATOM 845 C CA . ILE A 1 111 ? 2.463 -15.823 -0.676 1.00 94.50 111 ILE A CA 1
ATOM 846 C C . ILE A 1 111 ? 3.004 -15.874 0.755 1.00 94.50 111 ILE A C 1
ATOM 848 O O . ILE A 1 111 ? 4.077 -16.428 0.985 1.00 94.50 111 ILE A O 1
ATOM 852 N N . LEU A 1 112 ? 2.289 -15.287 1.722 1.00 94.44 112 LEU A N 1
ATOM 853 C CA . LEU A 1 112 ? 2.717 -15.298 3.113 1.00 94.44 112 LEU A CA 1
ATOM 854 C C . LEU A 1 112 ? 2.594 -16.726 3.666 1.00 94.44 112 LEU A C 1
ATOM 856 O O . LEU A 1 112 ? 1.588 -17.401 3.434 1.00 94.44 112 LEU A O 1
ATOM 860 N N . PRO A 1 113 ? 3.580 -17.224 4.426 1.00 91.69 113 PRO A N 1
ATOM 861 C CA . PRO A 1 113 ? 3.526 -18.586 4.932 1.00 91.69 113 PRO A CA 1
ATOM 862 C C . PRO A 1 113 ? 2.452 -18.733 6.007 1.00 91.69 113 PRO A C 1
ATOM 864 O O . PRO A 1 113 ? 2.241 -17.842 6.828 1.00 91.69 113 PRO A O 1
ATOM 867 N N . GLU A 1 114 ? 1.811 -19.895 6.056 1.00 89.69 114 GLU A N 1
ATOM 868 C CA . GLU A 1 114 ? 0.849 -20.204 7.112 1.00 89.69 114 GLU A CA 1
ATOM 869 C C . GLU A 1 114 ? 1.546 -20.446 8.448 1.00 89.69 114 GLU A C 1
ATOM 871 O O . GLU A 1 114 ? 2.631 -21.041 8.536 1.00 89.69 114 GLU A O 1
ATOM 876 N N . LYS A 1 115 ? 0.894 -20.003 9.522 1.00 83.12 115 LYS A N 1
ATOM 877 C CA . LYS A 1 115 ? 1.335 -20.268 10.882 1.00 83.12 115 LYS A CA 1
ATOM 878 C C . LYS A 1 115 ? 1.196 -21.758 11.183 1.00 83.12 115 LYS A C 1
ATOM 880 O O . LYS A 1 115 ? 0.135 -22.252 11.549 1.00 83.12 115 LYS A O 1
ATOM 885 N N . SER A 1 116 ? 2.308 -22.473 11.081 1.00 76.19 116 SER A N 1
ATOM 886 C CA . SER A 1 116 ? 2.414 -23.867 11.503 1.00 76.19 116 SER A CA 1
ATOM 887 C C . SER A 1 116 ? 3.140 -23.962 12.840 1.00 76.19 116 SER A C 1
ATOM 889 O O . SER A 1 116 ? 4.253 -23.453 12.988 1.00 76.19 116 SER A O 1
ATOM 891 N N . LYS A 1 117 ? 2.553 -24.693 13.800 1.00 69.00 117 LYS A N 1
ATOM 892 C CA . LYS A 1 117 ? 3.183 -24.991 15.103 1.00 69.00 117 LYS A CA 1
ATOM 893 C C . LYS A 1 117 ? 4.568 -25.632 14.938 1.00 69.00 117 LYS A C 1
ATOM 895 O O . LYS A 1 117 ? 5.464 -25.395 15.743 1.00 69.00 117 LYS A O 1
ATOM 900 N N . TRP A 1 118 ? 4.752 -26.413 13.874 1.00 63.16 118 TRP A N 1
ATOM 901 C CA . TRP A 1 118 ? 6.023 -27.052 13.544 1.00 63.16 118 TRP A CA 1
ATOM 902 C C . TRP A 1 118 ? 7.051 -26.055 12.996 1.00 63.16 118 TRP A C 1
ATOM 904 O O . TRP A 1 118 ? 8.226 -26.126 13.352 1.00 63.16 118 TRP A O 1
ATOM 914 N N . ASN A 1 119 ? 6.609 -25.090 12.184 1.00 63.66 119 ASN A N 1
ATOM 915 C CA . ASN A 1 119 ? 7.471 -24.028 11.660 1.00 63.66 119 ASN A CA 1
ATOM 916 C C . ASN A 1 119 ? 7.909 -23.061 12.767 1.00 63.66 119 ASN A C 1
ATOM 918 O O . ASN A 1 119 ? 9.061 -22.643 12.775 1.00 63.66 119 ASN A O 1
ATOM 922 N N . ASP A 1 120 ? 7.040 -22.766 13.738 1.00 64.06 120 ASP A N 1
ATOM 923 C CA . ASP A 1 120 ? 7.391 -21.963 14.918 1.00 64.06 120 ASP A CA 1
ATOM 924 C C . ASP A 1 120 ? 8.419 -22.675 15.805 1.00 64.06 120 ASP A C 1
ATOM 926 O O . ASP A 1 120 ? 9.366 -22.054 16.288 1.00 64.06 120 ASP A O 1
ATOM 930 N N . MET A 1 121 ? 8.273 -23.990 15.993 1.00 61.31 121 MET A N 1
ATOM 931 C CA . MET A 1 121 ? 9.247 -24.794 16.734 1.00 61.31 121 MET A CA 1
ATOM 932 C C . MET A 1 121 ? 10.592 -24.869 16.003 1.00 61.31 121 MET A C 1
ATOM 934 O O . MET A 1 121 ? 11.633 -24.685 16.629 1.00 61.31 121 MET A O 1
ATOM 938 N N . LYS A 1 122 ? 10.583 -25.077 14.679 1.00 63.53 122 LYS A N 1
ATOM 939 C CA . LYS A 1 122 ? 11.794 -25.049 13.845 1.00 63.53 122 LYS A CA 1
ATOM 940 C C . LYS A 1 122 ? 12.479 -23.685 13.863 1.00 63.53 122 LYS A C 1
ATOM 942 O O . LYS A 1 122 ? 13.695 -23.645 13.989 1.00 63.53 122 LYS A O 1
ATOM 947 N N . ALA A 1 123 ? 11.721 -22.592 13.776 1.00 64.88 123 ALA A N 1
ATOM 948 C CA . ALA A 1 123 ? 12.260 -21.238 13.862 1.00 64.88 123 ALA A CA 1
ATOM 949 C C . ALA A 1 123 ? 12.938 -21.007 15.219 1.00 64.88 123 ALA A C 1
ATOM 951 O O . ALA A 1 123 ? 14.096 -20.623 15.248 1.00 64.88 123 ALA A O 1
ATOM 952 N N . LYS A 1 124 ? 12.289 -21.373 16.332 1.00 66.12 124 LYS A N 1
ATOM 953 C CA . LYS A 1 124 ? 12.889 -21.271 17.676 1.00 66.12 124 LYS A CA 1
ATOM 954 C C . LYS A 1 124 ? 14.129 -22.149 17.853 1.00 66.12 124 LYS A C 1
ATOM 956 O O .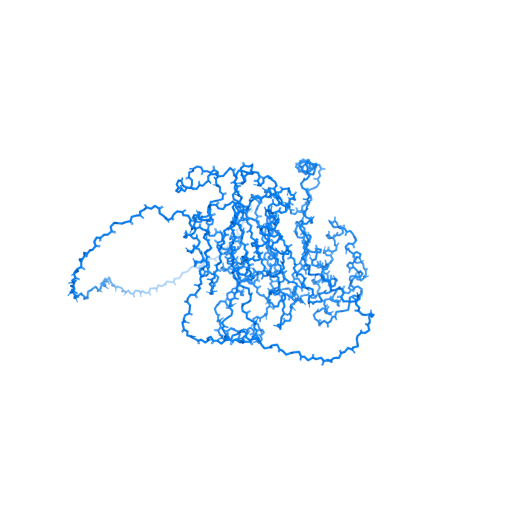 LYS A 1 124 ? 15.095 -21.719 18.474 1.00 66.12 124 LYS A O 1
ATOM 961 N N . LEU A 1 125 ? 14.108 -23.375 17.327 1.00 62.81 125 LEU A N 1
ATOM 962 C CA . LEU A 1 125 ? 15.271 -24.268 17.331 1.00 62.81 125 LEU A CA 1
ATOM 963 C C . LEU A 1 125 ? 16.420 -23.694 16.499 1.00 62.81 125 LEU A C 1
ATOM 965 O O . LEU A 1 125 ? 17.569 -23.807 16.912 1.00 62.81 125 LEU A O 1
ATOM 969 N N . ARG 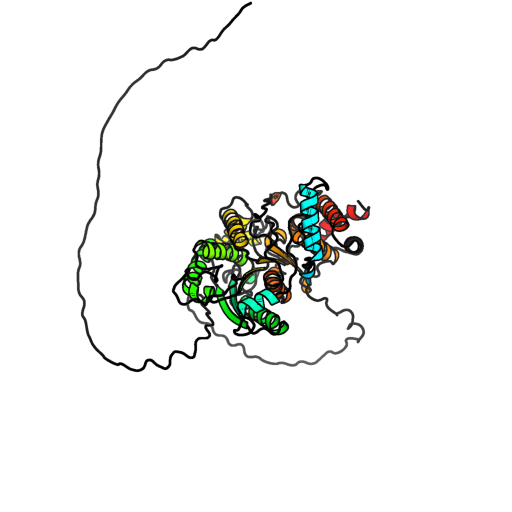A 1 126 ? 16.116 -23.052 15.367 1.00 63.03 126 ARG A N 1
ATOM 970 C CA . ARG A 1 126 ? 17.097 -22.356 14.532 1.00 63.03 126 ARG A CA 1
ATOM 971 C C . ARG A 1 126 ? 17.662 -21.129 15.239 1.00 63.03 126 ARG A C 1
ATOM 973 O O . ARG A 1 126 ? 18.874 -20.999 15.294 1.00 63.03 126 ARG A O 1
ATOM 980 N N . ASP A 1 127 ? 16.822 -20.280 15.824 1.00 65.44 127 ASP A N 1
ATOM 981 C CA . ASP A 1 127 ? 17.263 -19.101 16.579 1.00 65.44 127 ASP A CA 1
ATOM 982 C C . ASP A 1 127 ? 18.160 -19.520 17.753 1.00 65.44 127 ASP A C 1
ATOM 984 O O . ASP A 1 127 ? 19.172 -18.884 18.039 1.00 65.44 127 ASP A O 1
ATOM 988 N N . TYR A 1 128 ? 17.839 -20.648 18.397 1.00 64.88 128 TYR A N 1
ATOM 989 C CA . TYR A 1 128 ? 18.712 -21.274 19.383 1.00 64.88 128 TYR A CA 1
ATOM 990 C C . TYR A 1 128 ? 20.021 -21.756 18.734 1.00 64.88 128 TYR A C 1
ATOM 992 O O . TYR A 1 128 ? 21.091 -21.386 19.199 1.00 64.88 128 TYR A O 1
ATOM 1000 N N . ALA A 1 129 ? 19.979 -22.513 17.637 1.00 63.97 129 ALA A N 1
ATOM 1001 C CA . ALA A 1 129 ? 21.177 -22.998 16.944 1.00 63.97 129 ALA A CA 1
ATOM 1002 C C . ALA A 1 129 ? 22.120 -21.865 16.488 1.00 63.97 129 ALA A C 1
ATOM 1004 O O . ALA A 1 129 ? 23.330 -21.983 16.676 1.00 63.97 129 ALA A O 1
ATOM 1005 N N . VAL A 1 130 ? 21.581 -20.754 15.975 1.00 66.12 130 VAL A N 1
ATOM 1006 C CA . VAL A 1 130 ? 22.331 -19.533 15.628 1.00 66.12 130 VAL A CA 1
ATOM 1007 C C . VAL A 1 130 ? 22.924 -18.895 16.886 1.00 66.12 130 VAL A C 1
ATOM 1009 O O . VAL A 1 130 ? 24.120 -18.622 16.936 1.00 66.12 130 VAL A O 1
ATOM 1012 N N . ARG A 1 131 ? 22.134 -18.745 17.959 1.00 72.44 131 ARG A N 1
ATOM 1013 C CA . ARG A 1 131 ? 22.614 -18.209 19.246 1.00 72.44 131 ARG A CA 1
ATOM 1014 C C . ARG A 1 131 ? 23.765 -19.029 19.838 1.00 72.44 131 ARG A C 1
ATOM 1016 O O . ARG A 1 131 ? 24.650 -18.472 20.485 1.00 72.44 131 ARG A O 1
ATOM 1023 N N . TRP A 1 132 ? 23.765 -20.340 19.620 1.00 76.75 132 TRP A N 1
ATOM 1024 C CA . TRP A 1 132 ? 24.819 -21.253 20.068 1.00 76.75 132 TRP A CA 1
ATOM 1025 C C . TRP A 1 132 ? 25.931 -21.475 19.031 1.00 76.75 132 TRP A C 1
ATOM 1027 O O . TRP A 1 132 ? 26.767 -22.347 19.244 1.00 76.75 132 TRP A O 1
ATOM 1037 N N . HIS A 1 133 ? 25.977 -20.681 17.952 1.00 69.44 133 HIS A N 1
ATOM 1038 C CA . HIS A 1 133 ? 26.989 -20.752 16.886 1.00 69.44 133 HIS A CA 1
ATOM 1039 C C . HIS A 1 133 ? 27.101 -22.143 16.229 1.00 69.44 133 HIS A C 1
ATOM 1041 O O . HIS A 1 133 ? 28.154 -22.530 15.730 1.00 69.44 133 HIS A O 1
ATOM 1047 N N . VAL A 1 134 ? 26.012 -22.917 16.245 1.00 71.31 134 VAL A N 1
ATOM 1048 C CA . VAL A 1 134 ? 25.918 -24.240 15.604 1.00 71.31 134 VAL A CA 1
ATOM 1049 C C . VAL A 1 134 ? 25.552 -24.102 14.122 1.00 71.31 134 VAL A C 1
ATOM 1051 O O . VAL A 1 134 ? 25.801 -25.009 13.331 1.00 71.31 134 VAL A O 1
ATOM 1054 N N . MET A 1 135 ? 24.965 -22.967 13.740 1.00 53.72 135 MET A N 1
ATOM 1055 C CA . MET A 1 135 ? 24.634 -22.608 12.363 1.00 53.72 135 MET A CA 1
ATOM 1056 C C . MET A 1 135 ? 25.037 -21.159 12.097 1.00 53.72 135 MET A C 1
ATOM 1058 O O . MET A 1 135 ? 24.885 -20.312 12.980 1.00 53.72 135 MET A O 1
ATOM 1062 N N . ASP A 1 136 ? 25.495 -20.882 10.876 1.00 51.06 136 ASP A N 1
ATOM 1063 C CA . ASP A 1 136 ? 25.701 -19.514 10.411 1.00 51.06 136 ASP A CA 1
ATOM 1064 C C . ASP A 1 136 ? 24.357 -18.778 10.332 1.00 51.06 136 ASP A C 1
ATOM 1066 O O . ASP A 1 136 ? 23.327 -19.332 9.934 1.00 51.06 136 ASP A O 1
ATOM 1070 N N . GLU A 1 137 ? 24.363 -17.517 10.748 1.00 50.06 137 GLU A N 1
ATOM 1071 C CA . GLU A 1 137 ? 23.212 -16.629 10.663 1.00 50.06 137 GLU A CA 1
ATOM 1072 C C . GLU A 1 137 ? 22.893 -16.391 9.175 1.00 50.06 137 GLU A C 1
ATOM 1074 O O . GLU A 1 137 ? 23.705 -15.812 8.451 1.00 50.06 137 GLU A O 1
ATOM 1079 N N . GLU A 1 138 ? 21.721 -16.829 8.693 1.00 52.69 138 GLU A N 1
ATOM 1080 C CA . GLU A 1 138 ? 21.167 -16.335 7.422 1.00 52.69 138 GLU A CA 1
ATOM 1081 C C . GLU A 1 138 ? 20.843 -14.845 7.608 1.00 52.69 138 GLU A C 1
ATOM 1083 O O . GLU A 1 138 ? 19.704 -14.456 7.861 1.00 52.69 138 GLU A O 1
ATOM 1088 N N . LYS A 1 139 ? 21.873 -14.001 7.519 1.00 48.59 139 LYS A N 1
ATOM 1089 C CA . LYS A 1 139 ? 21.803 -12.542 7.675 1.00 48.59 139 LYS A CA 1
ATOM 1090 C C . LYS A 1 139 ? 20.913 -11.844 6.642 1.00 48.59 139 LYS A C 1
ATOM 1092 O O . LYS A 1 139 ? 20.683 -10.648 6.764 1.00 48.59 139 LYS A O 1
ATOM 1097 N N . GLU A 1 140 ? 20.439 -12.557 5.625 1.00 56.78 140 GLU A N 1
ATOM 1098 C CA . GLU A 1 140 ? 19.853 -11.959 4.421 1.00 56.78 140 GLU A CA 1
ATOM 1099 C C . GLU A 1 140 ? 18.326 -11.800 4.476 1.00 56.78 140 GLU A C 1
ATOM 1101 O O . GLU A 1 140 ? 17.774 -11.039 3.687 1.00 56.78 140 GLU A O 1
ATOM 1106 N N . ARG A 1 141 ? 17.618 -12.461 5.405 1.00 71.44 141 ARG A N 1
ATOM 1107 C CA . ARG A 1 141 ? 16.146 -12.442 5.418 1.00 71.44 141 ARG A CA 1
ATOM 1108 C C . ARG A 1 141 ? 15.572 -11.566 6.529 1.00 71.44 141 ARG A C 1
ATOM 1110 O O . ARG A 1 141 ? 15.711 -11.880 7.712 1.00 71.44 141 ARG A O 1
ATOM 1117 N N . ARG A 1 142 ? 14.816 -10.529 6.151 1.00 82.25 142 ARG A N 1
ATOM 1118 C CA . ARG A 1 142 ? 14.026 -9.732 7.104 1.00 82.25 142 ARG A CA 1
ATOM 1119 C C . ARG A 1 142 ? 12.897 -10.577 7.730 1.00 82.25 142 ARG A C 1
ATOM 1121 O O . ARG A 1 142 ? 12.400 -11.508 7.092 1.00 82.25 142 ARG A O 1
ATOM 1128 N N . PRO A 1 143 ? 12.450 -10.263 8.961 1.00 86.00 143 PRO A N 1
ATOM 1129 C CA . PRO A 1 143 ? 11.297 -10.928 9.564 1.00 86.00 143 PRO A CA 1
ATOM 1130 C C . PRO A 1 143 ? 10.048 -10.842 8.677 1.00 86.00 143 PRO A C 1
ATOM 1132 O O . PRO A 1 143 ? 9.915 -9.930 7.862 1.00 86.00 143 PRO A O 1
ATOM 1135 N N . ILE A 1 144 ? 9.122 -11.786 8.844 1.00 89.19 144 ILE A N 1
ATOM 1136 C CA . ILE A 1 144 ? 7.897 -11.867 8.041 1.00 89.19 144 ILE A CA 1
ATOM 1137 C C . ILE A 1 144 ? 6.692 -12.268 8.878 1.00 89.19 144 ILE A C 1
ATOM 1139 O O . ILE A 1 144 ? 6.788 -13.145 9.741 1.00 89.19 144 ILE A O 1
ATOM 1143 N N . LEU A 1 145 ? 5.541 -11.671 8.573 1.00 92.25 145 LEU A N 1
ATOM 1144 C CA . LEU A 1 145 ? 4.270 -12.102 9.142 1.00 92.25 145 LEU A CA 1
ATOM 1145 C C . LEU A 1 145 ? 3.847 -13.461 8.592 1.00 92.25 145 LEU A C 1
ATOM 1147 O O . LEU A 1 145 ? 4.203 -13.857 7.480 1.00 92.25 145 LEU A O 1
ATOM 1151 N N . LYS A 1 146 ? 3.059 -14.170 9.398 1.00 92.88 146 LYS A N 1
ATOM 1152 C CA . LYS A 1 146 ? 2.481 -15.463 9.037 1.00 92.88 146 LYS A CA 1
ATOM 1153 C C . LYS A 1 146 ? 0.977 -15.329 8.905 1.00 92.88 146 LYS A C 1
ATOM 1155 O O . LYS A 1 146 ? 0.356 -14.613 9.691 1.00 92.88 146 LYS A O 1
ATOM 1160 N N . ARG A 1 147 ? 0.396 -16.067 7.961 1.00 94.69 147 ARG A N 1
ATOM 1161 C CA . ARG A 1 147 ? -1.056 -16.178 7.829 1.00 94.69 147 ARG A CA 1
ATOM 1162 C C . ARG A 1 147 ? -1.629 -16.957 9.007 1.00 94.69 147 ARG A C 1
ATOM 1164 O O . ARG A 1 147 ? -1.089 -17.992 9.400 1.00 94.69 147 ARG A O 1
ATOM 1171 N N . THR A 1 148 ? -2.716 -16.461 9.573 1.00 93.44 148 THR A N 1
ATOM 1172 C CA . THR A 1 148 ? -3.453 -17.072 10.679 1.00 93.44 148 THR A CA 1
ATOM 1173 C C . THR A 1 148 ? -4.948 -16.923 10.438 1.00 93.44 148 THR A C 1
ATOM 1175 O O . THR A 1 148 ? -5.383 -16.014 9.744 1.00 93.44 148 THR A O 1
ATOM 1178 N N . SER A 1 149 ? -5.749 -17.806 11.033 1.00 92.19 149 SER A N 1
ATOM 1179 C CA . SER A 1 149 ? -7.204 -17.656 11.002 1.00 92.19 149 SER A CA 1
ATOM 1180 C C . SER A 1 149 ? -7.633 -16.388 11.761 1.00 92.19 149 SER A C 1
ATOM 1182 O O . SER A 1 149 ? -7.102 -16.146 12.854 1.00 92.19 149 SER A O 1
ATOM 1184 N N . PRO A 1 150 ? -8.623 -15.633 11.246 1.00 94.00 150 PRO A N 1
ATOM 1185 C CA . PRO A 1 150 ? -9.176 -14.461 11.919 1.00 94.00 150 PRO A CA 1
ATOM 1186 C C . PRO A 1 150 ? -10.091 -14.831 13.100 1.00 94.00 150 PRO A C 1
ATOM 1188 O O . PRO A 1 150 ? -10.490 -13.952 13.860 1.00 94.00 150 PRO A O 1
ATOM 1191 N N . GLN A 1 151 ? -10.392 -16.123 13.306 1.00 91.31 151 GLN A N 1
ATOM 1192 C CA . GLN A 1 151 ? -11.355 -16.595 14.310 1.00 91.31 151 GLN A CA 1
ATOM 1193 C C . GLN A 1 151 ? -11.058 -16.075 15.718 1.00 91.31 151 GLN A C 1
ATOM 1195 O O . GLN A 1 151 ? -11.966 -15.661 16.427 1.00 91.31 151 GLN A O 1
ATOM 1200 N N . ARG A 1 152 ? -9.778 -16.013 16.107 1.00 88.38 152 ARG A N 1
ATOM 1201 C CA . ARG A 1 152 ? -9.387 -15.474 17.416 1.00 88.38 152 ARG A CA 1
ATOM 1202 C C . ARG A 1 152 ? -9.836 -14.022 17.596 1.00 88.38 152 ARG A C 1
ATOM 1204 O O . ARG A 1 152 ? -10.238 -13.648 18.693 1.00 88.38 152 ARG A O 1
ATOM 1211 N N . HIS A 1 153 ? -9.723 -13.203 16.554 1.00 90.88 153 HIS A N 1
ATOM 1212 C CA . HIS A 1 153 ? -10.188 -11.820 16.592 1.00 90.88 153 HIS A CA 1
ATOM 1213 C C . HIS A 1 153 ? -11.712 -11.773 16.685 1.00 90.88 153 HIS A C 1
ATOM 1215 O O . HIS A 1 153 ? -12.243 -11.043 17.516 1.00 90.88 153 HIS A O 1
ATOM 1221 N N . PHE A 1 154 ? -12.405 -12.612 15.914 1.00 92.69 154 PHE A N 1
ATOM 1222 C CA . PHE A 1 154 ? -13.864 -12.693 15.950 1.00 92.69 154 PHE A CA 1
ATOM 1223 C C . PHE A 1 154 ? -14.393 -13.089 17.325 1.00 92.69 154 PHE A C 1
ATOM 1225 O O . PHE A 1 154 ? -15.267 -12.404 17.849 1.00 92.69 154 PHE A O 1
ATOM 1232 N N . ASP A 1 155 ? -13.832 -14.123 17.950 1.00 90.12 155 ASP A N 1
ATOM 1233 C CA . ASP A 1 155 ? -14.248 -14.581 19.279 1.00 90.12 155 ASP A CA 1
ATOM 1234 C C . ASP A 1 155 ? -14.064 -13.481 20.337 1.00 90.12 155 ASP A C 1
ATOM 1236 O O . ASP A 1 155 ? -14.910 -13.305 21.215 1.00 90.12 155 ASP A O 1
ATOM 1240 N N . LEU A 1 156 ? -12.976 -12.708 20.237 1.00 89.06 156 LEU A N 1
ATOM 1241 C CA . LEU A 1 156 ? -12.679 -11.618 21.165 1.00 89.06 156 LEU A CA 1
ATOM 1242 C C . LEU A 1 156 ? -13.600 -10.407 20.970 1.00 89.06 156 LEU A C 1
ATOM 1244 O O . LEU A 1 156 ? -14.127 -9.903 21.958 1.00 89.06 156 LEU A O 1
ATOM 1248 N N . PHE A 1 157 ? -13.806 -9.950 19.731 1.00 90.75 157 PHE A N 1
ATOM 1249 C CA . PHE A 1 157 ? -14.620 -8.761 19.439 1.00 90.75 157 PHE A CA 1
ATOM 1250 C C . PHE A 1 157 ? -16.123 -9.022 19.577 1.00 90.75 157 PHE A C 1
ATOM 1252 O O . PHE A 1 157 ? -16.857 -8.196 20.111 1.00 90.75 157 PHE A O 1
ATOM 1259 N N . SER A 1 158 ? -16.585 -10.204 19.166 1.00 89.31 158 SER A N 1
ATOM 1260 C CA . SER A 1 158 ? -17.996 -10.588 19.293 1.00 89.31 158 SER A CA 1
ATOM 1261 C C . SER A 1 158 ? -18.377 -11.085 20.693 1.00 89.31 158 SER A C 1
ATOM 1263 O O . SER A 1 158 ? -19.530 -11.450 20.916 1.00 89.31 158 SER A O 1
ATOM 1265 N N . GLU A 1 159 ? -17.425 -11.161 21.632 1.00 85.56 159 GLU A N 1
ATOM 1266 C CA . GLU A 1 159 ? -17.589 -11.804 22.944 1.00 85.56 159 GLU A CA 1
ATOM 1267 C C . GLU A 1 159 ? -18.121 -13.250 22.854 1.00 85.56 159 GLU A C 1
ATOM 1269 O O . GLU A 1 159 ? -18.961 -13.683 23.652 1.00 85.56 159 GLU A O 1
ATOM 1274 N N . ASN A 1 160 ? -17.598 -14.019 21.895 1.00 84.25 160 ASN A N 1
ATOM 1275 C CA . ASN A 1 160 ? -18.076 -15.344 21.486 1.00 84.25 160 ASN A CA 1
ATOM 1276 C C . ASN A 1 160 ? -19.514 -15.323 20.928 1.00 84.25 160 ASN A C 1
ATOM 1278 O O . ASN A 1 160 ? -20.351 -16.141 21.314 1.00 84.25 160 ASN A O 1
ATOM 1282 N N . GLY A 1 161 ? -19.801 -14.380 20.026 1.00 83.75 161 GLY A N 1
ATOM 1283 C CA . GLY A 1 161 ? -21.064 -14.290 19.284 1.00 83.75 161 GLY A CA 1
ATOM 1284 C C . GLY A 1 161 ? -22.214 -13.584 20.010 1.00 83.75 161 GLY A C 1
ATOM 1285 O O . GLY A 1 161 ? -23.364 -13.730 19.603 1.00 83.75 161 GLY A O 1
ATOM 1286 N N . LYS A 1 162 ? -21.940 -12.838 21.084 1.00 87.19 162 LYS A N 1
ATOM 1287 C CA . LYS A 1 162 ? -22.956 -12.089 21.843 1.00 87.19 162 LYS A CA 1
ATOM 1288 C C . LYS A 1 162 ? -23.274 -10.720 21.251 1.00 87.19 162 LYS A C 1
ATOM 1290 O O . LYS A 1 162 ? -24.382 -10.229 21.450 1.00 87.19 162 LYS A O 1
ATOM 1295 N N . SER A 1 163 ? -22.318 -10.093 20.572 1.00 89.19 163 SER A N 1
ATOM 1296 C CA . SER A 1 163 ? -22.496 -8.782 19.944 1.00 89.19 163 SER A CA 1
ATOM 1297 C C . SER A 1 163 ? -21.891 -8.745 18.542 1.00 89.19 163 SER A C 1
ATOM 1299 O O . SER A 1 163 ? -20.936 -9.482 18.282 1.00 89.19 163 SER A O 1
ATOM 1301 N N . PRO A 1 164 ? -22.410 -7.888 17.645 1.00 93.56 164 PRO A N 1
ATOM 1302 C CA . PRO A 1 164 ? -21.777 -7.653 16.354 1.00 93.56 164 PRO A CA 1
ATOM 1303 C C . PRO A 1 164 ? -20.388 -7.032 16.536 1.00 93.56 164 PRO A C 1
ATOM 1305 O O . PRO A 1 164 ? -20.146 -6.291 17.489 1.00 93.56 164 PRO A O 1
ATOM 1308 N N . ILE A 1 165 ? -19.489 -7.339 15.603 1.00 94.88 165 ILE A N 1
ATOM 1309 C CA . ILE A 1 165 ? -18.155 -6.740 15.519 1.00 94.88 165 ILE A CA 1
ATOM 1310 C C . ILE A 1 165 ? -18.295 -5.344 14.915 1.00 94.88 165 ILE A C 1
ATOM 1312 O O . ILE A 1 165 ? -18.894 -5.198 13.850 1.00 94.88 165 ILE A O 1
ATOM 1316 N N . LYS A 1 166 ? -17.732 -4.322 15.560 1.00 95.50 166 LYS A N 1
ATOM 1317 C CA . LYS A 1 166 ? -17.849 -2.932 15.103 1.00 95.50 166 LYS A CA 1
ATOM 1318 C C . LYS A 1 166 ? -16.672 -2.538 14.212 1.00 95.50 166 LYS A C 1
ATOM 1320 O O . LYS A 1 166 ? -15.523 -2.521 14.657 1.00 95.50 166 LYS A O 1
ATOM 1325 N N . VAL A 1 167 ? -16.951 -2.173 12.963 1.00 97.75 167 VAL A N 1
ATOM 1326 C CA . VAL A 1 167 ? -15.949 -1.734 11.981 1.00 97.75 167 VAL A CA 1
ATOM 1327 C C . VAL A 1 167 ? -16.187 -0.274 11.608 1.00 97.75 167 VAL A C 1
ATOM 1329 O O . VAL A 1 167 ? -17.241 0.077 11.089 1.00 97.75 167 VAL A O 1
ATOM 1332 N N . LEU A 1 168 ? -15.187 0.580 11.811 1.00 97.88 168 LEU A N 1
ATOM 1333 C CA . LEU A 1 168 ? -15.186 1.953 11.315 1.00 97.88 168 LEU A CA 1
ATOM 1334 C C . LEU A 1 168 ? -14.392 2.041 10.011 1.00 97.88 168 LEU A C 1
ATOM 1336 O O . LEU A 1 168 ? -13.186 1.806 10.001 1.00 97.88 168 LEU A O 1
ATOM 1340 N N . ILE A 1 169 ? -15.046 2.431 8.921 1.00 98.62 169 ILE A N 1
ATOM 1341 C CA . ILE A 1 169 ? -14.414 2.671 7.622 1.00 98.62 169 ILE A CA 1
ATOM 1342 C C . ILE A 1 169 ? -14.187 4.170 7.437 1.00 98.62 169 ILE A C 1
ATOM 1344 O O . ILE A 1 169 ? -15.122 4.966 7.549 1.00 98.62 169 ILE A O 1
ATOM 1348 N N . VAL A 1 170 ? -12.955 4.559 7.102 1.00 98.25 170 VAL A N 1
ATOM 1349 C CA . VAL A 1 170 ? -12.589 5.963 6.867 1.00 98.25 170 VAL A CA 1
ATOM 1350 C C . VAL A 1 170 ? -11.994 6.140 5.473 1.00 98.25 170 VAL A C 1
ATOM 1352 O O . VAL A 1 170 ? -10.925 5.613 5.175 1.00 98.25 170 VAL A O 1
ATOM 1355 N N . GLY A 1 171 ? -12.670 6.897 4.610 1.00 97.69 171 GLY A N 1
ATOM 1356 C CA . GLY A 1 171 ? -12.199 7.220 3.262 1.00 97.69 171 GLY A CA 1
ATOM 1357 C C . GLY A 1 171 ? -11.443 8.543 3.208 1.00 97.69 171 GLY A C 1
ATOM 1358 O O . GLY A 1 171 ? -11.937 9.546 3.725 1.00 97.69 171 GLY A O 1
ATOM 1359 N N . VAL A 1 172 ? -10.289 8.570 2.534 1.00 96.81 172 VAL A N 1
ATOM 1360 C CA . VAL A 1 172 ? -9.489 9.788 2.315 1.00 96.81 172 VAL A CA 1
ATOM 1361 C C . VAL A 1 172 ? -9.105 9.931 0.840 1.00 96.81 172 VAL A C 1
ATOM 1363 O O . VAL A 1 172 ? -8.275 9.186 0.312 1.00 96.81 172 VAL A O 1
ATOM 1366 N N . HIS A 1 173 ? -9.695 10.915 0.164 1.00 90.94 173 HIS A N 1
ATOM 1367 C CA . HIS A 1 173 ? -9.485 11.150 -1.263 1.00 90.94 173 HIS A CA 1
ATOM 1368 C C . HIS A 1 173 ? -8.097 11.711 -1.601 1.00 90.94 173 HIS A C 1
ATOM 1370 O O . HIS A 1 173 ? -7.390 12.291 -0.766 1.00 90.94 173 HIS A O 1
ATOM 1376 N N . GLY A 1 174 ? -7.723 11.547 -2.869 1.00 83.31 174 GLY A N 1
ATOM 1377 C CA . GLY A 1 174 ? -6.521 12.124 -3.458 1.00 83.31 174 GLY A CA 1
ATOM 1378 C C . GLY A 1 174 ? -6.642 13.619 -3.744 1.00 83.31 174 GLY A C 1
ATOM 1379 O O . GLY A 1 174 ? -7.589 14.287 -3.348 1.00 83.31 174 GLY A O 1
ATOM 1380 N N . PHE A 1 175 ? -5.667 14.162 -4.455 1.00 73.56 175 PHE A N 1
ATOM 1381 C CA . PHE A 1 175 ? -5.719 15.551 -4.894 1.00 73.56 175 PHE A CA 1
ATOM 1382 C C . PHE A 1 175 ? -6.884 15.775 -5.878 1.00 73.56 175 PHE A C 1
ATOM 1384 O O . PHE A 1 175 ? -7.028 15.001 -6.826 1.00 73.56 175 PHE A O 1
ATOM 1391 N N . PHE A 1 176 ? -7.693 16.824 -5.680 1.00 62.22 176 PHE A N 1
ATOM 1392 C CA . PHE A 1 176 ? -8.705 17.235 -6.656 1.00 62.22 176 PHE A CA 1
ATOM 1393 C C . PHE A 1 176 ? -8.234 18.456 -7.450 1.00 62.22 176 PHE A C 1
ATOM 1395 O O . PHE A 1 176 ? -7.920 19.480 -6.846 1.00 62.22 176 PHE A O 1
ATOM 1402 N N . PRO A 1 177 ? -8.202 18.369 -8.790 1.00 55.09 177 PRO A N 1
ATOM 1403 C CA . PRO A 1 177 ? -7.917 19.518 -9.636 1.00 55.09 177 PRO A CA 1
ATOM 1404 C C . PRO A 1 177 ? -9.089 20.515 -9.628 1.00 55.09 177 PRO A C 1
ATOM 1406 O O . PRO A 1 177 ? -10.256 20.113 -9.755 1.00 55.09 177 PRO A O 1
ATOM 1409 N N . THR A 1 178 ? -8.805 21.820 -9.602 1.00 57.41 178 THR A N 1
ATOM 1410 C CA . THR A 1 178 ? -9.814 22.854 -9.895 1.00 57.41 178 THR A CA 1
ATOM 1411 C C . THR A 1 178 ? -10.484 22.643 -11.261 1.00 57.41 178 THR A C 1
ATOM 1413 O O . THR A 1 178 ? -9.940 22.027 -12.180 1.00 57.41 178 THR A O 1
ATOM 1416 N N . LYS A 1 179 ? -11.698 23.192 -11.436 1.00 54.41 179 LYS A N 1
ATOM 1417 C CA . LYS A 1 179 ? -12.507 23.044 -12.669 1.00 54.41 179 LYS A CA 1
ATOM 1418 C C . LYS A 1 179 ? -11.752 23.404 -13.964 1.00 54.41 179 LYS A C 1
ATOM 1420 O O . LYS A 1 179 ? -12.061 22.848 -15.010 1.00 54.41 179 LYS A O 1
ATOM 1425 N N . LEU A 1 180 ? -10.756 24.290 -13.893 1.00 50.09 180 LEU A N 1
ATOM 1426 C CA . LEU A 1 180 ? -9.976 24.775 -15.041 1.00 50.09 180 LEU A CA 1
ATOM 1427 C C . LEU A 1 180 ? -9.036 23.725 -15.657 1.00 50.09 180 LEU A C 1
ATOM 1429 O O . LEU A 1 180 ? -8.667 23.846 -16.820 1.00 50.09 180 LEU A O 1
ATOM 1433 N N . ILE A 1 181 ? -8.655 22.699 -14.898 1.00 51.53 181 ILE A N 1
ATOM 1434 C CA . ILE A 1 181 ? -7.626 21.717 -15.281 1.00 51.53 181 ILE A CA 1
ATOM 1435 C C . ILE A 1 181 ? -8.194 20.298 -15.483 1.00 51.53 181 ILE A C 1
ATOM 1437 O O . ILE A 1 181 ? -7.521 19.413 -16.013 1.00 51.53 181 ILE A O 1
ATOM 1441 N N . ARG A 1 182 ? -9.483 20.095 -15.186 1.00 59.06 182 ARG A N 1
ATOM 1442 C CA . ARG A 1 182 ? -10.213 18.835 -15.422 1.00 59.06 182 ARG A CA 1
ATOM 1443 C C . ARG A 1 182 ? -10.178 18.313 -16.867 1.00 59.06 182 ARG A C 1
ATOM 1445 O O . ARG A 1 182 ? -10.065 17.100 -17.015 1.00 59.06 182 ARG A O 1
ATOM 1452 N N . PRO A 1 183 ? -10.170 19.144 -17.934 1.00 50.28 183 PRO A N 1
ATOM 1453 C CA . PRO A 1 183 ? -10.038 18.643 -19.309 1.00 50.28 183 PRO A CA 1
ATOM 1454 C C . PRO A 1 183 ? -8.744 17.861 -19.583 1.00 50.28 183 PRO A C 1
ATOM 1456 O O . PRO A 1 183 ? -8.669 17.125 -20.562 1.00 50.28 183 PRO A O 1
ATOM 1459 N N . PHE A 1 184 ? -7.727 18.021 -18.732 1.00 44.28 184 PHE A N 1
ATOM 1460 C CA . PHE A 1 184 ? -6.407 17.420 -18.899 1.00 44.28 184 PHE A CA 1
ATOM 1461 C C . PHE A 1 184 ? -6.139 16.245 -17.945 1.00 44.28 184 PHE A C 1
ATOM 1463 O O . PHE A 1 184 ? -5.355 15.367 -18.290 1.00 44.28 184 PHE A O 1
ATOM 1470 N N . ILE A 1 185 ? -6.757 16.227 -16.758 1.00 46.69 185 ILE A N 1
ATOM 1471 C CA . ILE A 1 185 ? -6.593 15.159 -15.745 1.00 46.69 185 ILE A CA 1
ATOM 1472 C C . ILE A 1 185 ? -7.816 14.231 -15.651 1.00 46.69 185 ILE A C 1
ATOM 1474 O O . ILE A 1 185 ? -7.721 13.132 -15.107 1.00 46.69 185 ILE A O 1
ATOM 1478 N N . GLY A 1 186 ? -8.950 14.636 -16.220 1.00 50.75 186 GLY A N 1
ATOM 1479 C CA . GLY A 1 186 ? -10.236 13.980 -16.033 1.00 50.75 186 GLY A CA 1
ATOM 1480 C C . GLY A 1 186 ? -11.002 14.537 -14.831 1.00 50.75 186 GLY A C 1
ATOM 1481 O O . GLY A 1 186 ? -10.473 15.275 -13.997 1.00 50.75 186 GLY A O 1
ATOM 1482 N N . GLU A 1 187 ? -12.288 14.195 -14.756 1.00 54.84 187 GLU A N 1
ATOM 1483 C CA . GLU A 1 187 ? -13.138 14.576 -13.627 1.00 54.84 187 GLU A CA 1
ATOM 1484 C C . GLU A 1 187 ? -12.693 13.863 -12.334 1.00 54.84 187 GLU A C 1
ATOM 1486 O O . GLU A 1 187 ? -12.255 12.704 -12.386 1.00 54.84 187 GLU A O 1
ATOM 1491 N N . PRO A 1 188 ? -12.838 14.509 -11.161 1.00 57.56 188 PRO A N 1
ATOM 1492 C CA . PRO A 1 188 ? -12.612 13.867 -9.873 1.00 57.56 188 PRO A CA 1
ATOM 1493 C C . PRO A 1 188 ? -13.593 12.698 -9.699 1.00 57.56 188 PRO A C 1
ATOM 1495 O O . PRO A 1 188 ? -14.757 12.871 -9.356 1.00 57.56 188 PRO A O 1
ATOM 1498 N N . THR A 1 189 ? -13.123 11.488 -9.993 1.00 57.00 189 THR A N 1
ATOM 1499 C CA . THR A 1 189 ? -13.939 10.260 -10.040 1.00 57.00 189 THR A CA 1
ATOM 1500 C C . THR A 1 189 ? -13.715 9.337 -8.836 1.00 57.00 189 THR A C 1
ATOM 1502 O O . THR A 1 189 ? -14.461 8.369 -8.659 1.00 57.00 189 THR A O 1
ATOM 1505 N N . GLY A 1 190 ? -12.711 9.643 -8.005 1.00 62.97 190 GLY A N 1
ATOM 1506 C CA . GLY A 1 190 ? -12.390 8.960 -6.751 1.00 62.97 190 GLY A CA 1
ATOM 1507 C C . GLY A 1 190 ? -12.630 9.872 -5.550 1.00 62.97 190 GLY A C 1
ATOM 1508 O O . GLY A 1 190 ? -11.720 10.577 -5.118 1.00 62.97 190 GLY A O 1
ATOM 1509 N N . THR A 1 191 ? -13.862 9.886 -5.043 1.00 82.31 191 THR A N 1
ATOM 1510 C CA . THR A 1 191 ? -14.245 10.601 -3.817 1.00 82.31 191 THR A CA 1
ATOM 1511 C C . THR A 1 191 ? -14.079 9.716 -2.590 1.00 82.31 191 THR A C 1
ATOM 1513 O O . THR A 1 191 ? -14.116 8.487 -2.695 1.00 82.31 191 THR A O 1
ATOM 1516 N N . SER A 1 192 ? -13.934 10.326 -1.411 1.00 87.81 192 SER A N 1
ATOM 1517 C CA . SER A 1 192 ? -13.824 9.566 -0.160 1.00 87.81 192 SER A CA 1
ATOM 1518 C C . SER A 1 192 ? -15.070 8.714 0.058 1.00 87.81 192 SER A C 1
ATOM 1520 O O . SER A 1 192 ? -14.964 7.556 0.449 1.00 87.81 192 SER A O 1
ATOM 1522 N N . ALA A 1 193 ? -16.246 9.256 -0.279 1.00 89.88 193 ALA A N 1
ATOM 1523 C CA . ALA A 1 193 ? -17.513 8.536 -0.206 1.00 89.88 193 ALA A CA 1
ATOM 1524 C C . ALA A 1 193 ? -17.529 7.281 -1.090 1.00 89.88 193 ALA A C 1
ATOM 1526 O O . ALA A 1 193 ? -17.971 6.226 -0.642 1.00 89.88 193 ALA A O 1
ATOM 1527 N N . LYS A 1 194 ? -16.999 7.359 -2.318 1.00 91.00 194 LYS A N 1
ATOM 1528 C CA . LYS A 1 194 ? -16.904 6.187 -3.193 1.00 91.00 194 LYS A CA 1
ATOM 1529 C C . LYS A 1 194 ? -16.031 5.102 -2.573 1.00 91.00 194 LYS A C 1
ATOM 1531 O O . LYS A 1 194 ? -16.432 3.947 -2.555 1.00 91.00 194 LYS A O 1
ATOM 1536 N N . PHE A 1 195 ? -14.867 5.463 -2.038 1.00 93.88 195 PHE A N 1
ATOM 1537 C CA . PHE A 1 195 ? -13.967 4.476 -1.437 1.00 93.88 195 PHE A CA 1
ATOM 1538 C C . PHE A 1 195 ? -14.594 3.786 -0.232 1.00 93.88 195 PHE A C 1
ATOM 1540 O O . PHE A 1 195 ? -14.426 2.583 -0.069 1.00 93.88 195 PHE A O 1
ATOM 1547 N N . VAL A 1 196 ? -15.334 4.541 0.581 1.00 96.25 196 VAL A N 1
ATOM 1548 C CA . VAL A 1 196 ? -16.077 4.001 1.719 1.00 96.25 196 VAL A CA 1
ATOM 1549 C C . VAL A 1 196 ? -17.149 3.011 1.261 1.00 96.25 196 VAL A C 1
ATOM 1551 O O . VAL A 1 196 ? -17.268 1.957 1.871 1.00 96.25 196 VAL A O 1
ATOM 1554 N N . LEU A 1 197 ? -17.896 3.313 0.193 1.00 95.56 197 LEU A N 1
ATOM 1555 C CA . LEU A 1 197 ? -18.930 2.414 -0.339 1.00 95.56 197 LEU A CA 1
ATOM 1556 C C . LEU A 1 197 ? -18.342 1.103 -0.879 1.00 95.56 197 LEU A C 1
ATOM 1558 O O . LEU A 1 197 ? -18.860 0.030 -0.579 1.00 95.56 197 LEU A O 1
ATOM 1562 N N . GLU A 1 198 ? -17.247 1.180 -1.640 1.00 96.06 198 GLU A N 1
ATOM 1563 C CA . GLU A 1 198 ? -16.548 -0.016 -2.134 1.00 96.06 198 GLU A CA 1
ATOM 1564 C C . GLU A 1 198 ? -16.011 -0.849 -0.955 1.00 96.06 198 GLU A C 1
ATOM 1566 O O . GLU A 1 198 ? -16.214 -2.059 -0.894 1.00 96.06 198 GLU A O 1
ATOM 1571 N N . ALA A 1 199 ? -15.396 -0.199 0.039 1.00 97.69 199 ALA A N 1
ATOM 1572 C CA . ALA A 1 199 ? -14.890 -0.869 1.235 1.00 97.69 199 ALA A CA 1
ATOM 1573 C C . ALA A 1 199 ? -16.008 -1.507 2.075 1.00 97.69 199 ALA A C 1
ATOM 1575 O O . ALA A 1 199 ? -15.836 -2.621 2.557 1.00 97.69 199 ALA A O 1
ATOM 1576 N N . GLU A 1 200 ? -17.150 -0.834 2.232 1.00 98.00 200 GLU A N 1
ATOM 1577 C CA . GLU A 1 200 ? -18.325 -1.338 2.949 1.00 98.00 200 GLU A CA 1
ATOM 1578 C C . GLU A 1 200 ? -18.826 -2.643 2.327 1.00 98.00 200 GLU A C 1
ATOM 1580 O O . GLU A 1 200 ? -18.991 -3.632 3.039 1.00 98.00 200 GLU A O 1
ATOM 1585 N N . ALA A 1 201 ? -18.983 -2.682 0.999 1.00 97.50 201 ALA A N 1
ATOM 1586 C CA . ALA A 1 201 ? -19.395 -3.890 0.288 1.00 97.50 201 ALA A CA 1
ATOM 1587 C C . ALA A 1 201 ? -18.439 -5.069 0.544 1.00 97.50 201 ALA A C 1
ATOM 1589 O O . ALA A 1 201 ? -18.883 -6.203 0.738 1.00 97.50 201 ALA A O 1
ATOM 1590 N N . ILE A 1 202 ? -17.129 -4.806 0.584 1.00 97.75 202 ILE A N 1
ATOM 1591 C CA . ILE A 1 202 ? -16.120 -5.848 0.806 1.00 97.75 202 ILE A CA 1
ATOM 1592 C C . ILE A 1 202 ? -16.051 -6.291 2.260 1.00 97.75 202 ILE A C 1
ATOM 1594 O O . ILE A 1 202 ? -15.962 -7.489 2.518 1.00 97.75 202 ILE A O 1
ATOM 1598 N N . VAL A 1 203 ? -16.138 -5.360 3.209 1.00 98.19 203 VAL A N 1
ATOM 1599 C CA . VAL A 1 203 ? -16.193 -5.681 4.637 1.00 98.19 203 VAL A CA 1
ATOM 1600 C C . VAL A 1 203 ? -17.423 -6.540 4.926 1.00 98.19 203 VAL A C 1
ATOM 1602 O O . VAL A 1 203 ? -17.267 -7.614 5.500 1.00 98.19 203 VAL A O 1
ATOM 1605 N N . MET A 1 204 ? -18.617 -6.145 4.467 1.00 97.75 204 MET A N 1
ATOM 1606 C CA . MET A 1 204 ? -19.832 -6.954 4.644 1.00 97.75 204 MET A CA 1
ATOM 1607 C C . MET A 1 204 ? -19.639 -8.368 4.094 1.00 97.75 204 MET A C 1
ATOM 1609 O O . MET A 1 204 ? -19.782 -9.338 4.835 1.00 97.75 204 MET A O 1
ATOM 1613 N N . ARG A 1 205 ? -19.197 -8.486 2.835 1.00 97.44 205 ARG A N 1
ATOM 1614 C CA . ARG A 1 205 ? -18.956 -9.784 2.193 1.00 97.44 205 ARG A CA 1
ATOM 1615 C C . ARG A 1 205 ? -17.939 -10.643 2.953 1.00 97.44 205 ARG A C 1
ATOM 1617 O O . ARG A 1 205 ? -18.131 -11.851 3.066 1.00 97.44 205 ARG A O 1
ATOM 1624 N N . TYR A 1 206 ? -16.864 -10.039 3.459 1.00 97.44 206 TYR A N 1
ATOM 1625 C CA . TYR A 1 206 ? -15.821 -10.739 4.207 1.00 97.44 206 TYR A CA 1
ATOM 1626 C C . TYR A 1 206 ? -16.342 -11.298 5.539 1.00 97.44 206 TYR A C 1
ATOM 1628 O O . TYR A 1 206 ? -16.052 -12.443 5.881 1.00 97.44 206 TYR A O 1
ATOM 1636 N N . PHE A 1 207 ? -17.123 -10.530 6.303 1.00 97.00 207 PHE A N 1
ATOM 1637 C CA . PHE A 1 207 ? -17.691 -11.021 7.566 1.00 97.00 207 PHE A CA 1
ATOM 1638 C C . PHE A 1 207 ? -18.827 -12.031 7.332 1.00 97.00 207 PHE A C 1
ATOM 1640 O O . PHE A 1 207 ? -18.892 -13.043 8.036 1.00 97.00 207 PHE A O 1
ATOM 1647 N N . GLU A 1 208 ? -19.647 -11.838 6.293 1.00 96.12 208 GLU A N 1
ATOM 1648 C CA . GLU A 1 208 ? -20.671 -12.800 5.864 1.00 96.12 208 GLU A CA 1
ATOM 1649 C C . GLU A 1 208 ? -20.063 -14.156 5.491 1.00 96.12 208 GLU A C 1
ATOM 1651 O O . GLU A 1 208 ? -20.541 -15.191 5.957 1.00 96.12 208 GLU A O 1
A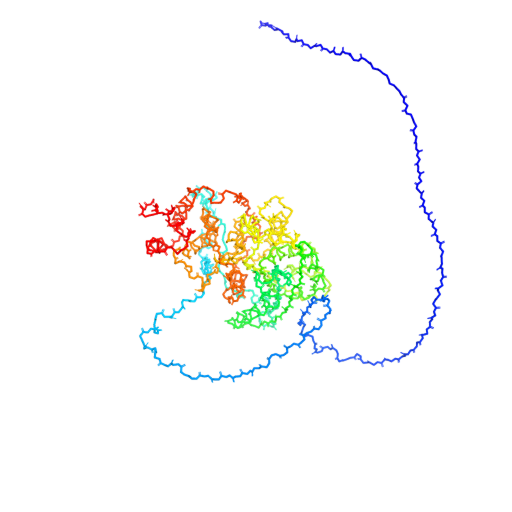TOM 1656 N N . SER A 1 209 ? -18.962 -14.179 4.726 1.00 96.06 209 SER A N 1
ATOM 1657 C CA . SER A 1 209 ? -18.293 -15.434 4.352 1.00 96.06 209 SER A CA 1
ATOM 1658 C C . SER A 1 209 ? -17.710 -16.194 5.548 1.00 96.06 209 SER A C 1
ATOM 1660 O O . SER A 1 209 ? -17.425 -17.385 5.440 1.00 96.06 209 SER A O 1
ATOM 1662 N N . HIS A 1 210 ? -17.543 -15.521 6.689 1.00 95.12 210 HIS A N 1
ATOM 1663 C CA . HIS A 1 210 ? -17.082 -16.097 7.951 1.00 95.12 210 HIS A CA 1
ATOM 1664 C C . HIS A 1 210 ? -18.215 -16.325 8.969 1.00 95.12 210 HIS A C 1
ATOM 1666 O O . HIS A 1 210 ? -17.939 -16.701 10.110 1.00 95.12 210 HIS A O 1
ATOM 1672 N N . ASN A 1 211 ? -19.480 -16.134 8.572 1.00 94.62 211 ASN A N 1
ATOM 1673 C CA . ASN A 1 211 ? -20.661 -16.236 9.437 1.00 94.62 211 ASN A CA 1
ATOM 1674 C C . ASN A 1 211 ? -20.575 -15.348 10.693 1.00 94.62 211 ASN A C 1
ATOM 1676 O O . ASN A 1 211 ? -20.961 -15.766 11.785 1.00 94.62 211 ASN A O 1
ATOM 1680 N N . GLN A 1 212 ? -20.042 -14.134 10.550 1.00 95.00 212 GLN A N 1
ATOM 1681 C CA . GLN A 1 212 ? -19.919 -13.163 11.636 1.00 95.00 212 GLN A CA 1
ATOM 1682 C C . GLN A 1 212 ? -20.879 -11.992 11.433 1.00 95.00 212 GLN A C 1
ATOM 1684 O O . GLN A 1 212 ? -21.056 -11.506 10.318 1.00 95.00 212 GLN A O 1
ATOM 1689 N N . GLN A 1 213 ? -21.477 -11.515 12.526 1.00 94.44 213 GLN A N 1
ATOM 1690 C CA . GLN A 1 213 ? -22.269 -10.287 12.508 1.00 94.44 213 GLN A CA 1
ATOM 1691 C C . GLN A 1 213 ? -21.346 -9.071 12.592 1.00 94.44 213 GLN A C 1
ATOM 1693 O O . GLN A 1 213 ? -20.443 -9.033 13.430 1.00 94.44 213 GLN A O 1
ATOM 1698 N N . VAL A 1 214 ? -21.598 -8.071 11.749 1.00 96.69 214 VAL A N 1
ATOM 1699 C CA . VAL A 1 214 ? -20.802 -6.844 11.671 1.00 96.69 214 VAL A CA 1
ATOM 1700 C C . VAL A 1 214 ? -21.705 -5.612 11.699 1.00 96.69 214 VAL A C 1
ATOM 1702 O O . VAL A 1 214 ? -22.768 -5.595 11.082 1.00 96.69 214 VAL A O 1
ATOM 1705 N N . GLU A 1 215 ? -21.275 -4.584 12.420 1.00 96.81 215 GLU A N 1
ATOM 1706 C CA . GLU A 1 215 ? -21.858 -3.243 12.428 1.00 96.81 215 GLU A CA 1
ATOM 1707 C C . GLU A 1 215 ? -20.833 -2.282 11.817 1.00 96.81 215 GLU A C 1
ATOM 1709 O O . GLU A 1 215 ? -19.692 -2.223 12.276 1.00 96.81 215 GLU A O 1
ATOM 1714 N N . ILE A 1 216 ? -21.212 -1.560 10.758 1.00 97.44 216 ILE A N 1
ATOM 1715 C CA . ILE A 1 216 ? -20.289 -0.708 10.000 1.00 97.44 216 ILE A CA 1
ATOM 1716 C C . ILE A 1 216 ? -20.643 0.767 10.194 1.00 97.44 216 ILE A C 1
ATOM 1718 O O . ILE A 1 216 ? -21.731 1.209 9.828 1.00 97.44 216 ILE A O 1
ATOM 1722 N N . SER A 1 217 ? -19.671 1.535 10.681 1.00 96.88 217 SER A N 1
ATOM 1723 C CA . SER A 1 217 ? -19.699 2.998 10.747 1.00 96.88 217 SER A CA 1
ATOM 1724 C C . SER A 1 217 ? -18.786 3.591 9.678 1.00 96.88 217 SER A C 1
ATOM 1726 O O . SER A 1 217 ? -17.793 2.980 9.280 1.00 96.88 217 SER A O 1
ATOM 1728 N N . LYS A 1 218 ? -19.115 4.785 9.179 1.00 96.19 218 LYS A N 1
ATOM 1729 C CA . LYS A 1 218 ? -18.498 5.351 7.971 1.00 96.19 218 LYS A CA 1
ATOM 1730 C C . LYS A 1 218 ? -18.149 6.822 8.140 1.00 96.19 218 LYS A C 1
ATOM 1732 O O . LYS A 1 218 ? -18.999 7.614 8.537 1.00 96.19 218 LYS A O 1
ATOM 1737 N N . ILE A 1 219 ? -16.929 7.193 7.754 1.00 95.50 219 ILE A N 1
ATOM 1738 C CA . ILE A 1 219 ? -16.469 8.584 7.687 1.00 95.50 219 ILE A CA 1
ATOM 1739 C C . ILE A 1 219 ? -15.828 8.828 6.319 1.00 95.50 219 ILE A C 1
ATOM 1741 O O . ILE A 1 219 ? -14.861 8.171 5.941 1.00 95.50 219 ILE A O 1
ATOM 1745 N N . ALA A 1 220 ? -16.338 9.806 5.575 1.00 94.62 220 ALA A N 1
ATOM 1746 C CA . ALA A 1 220 ? -15.721 10.279 4.339 1.00 94.62 220 ALA A CA 1
ATOM 1747 C C . ALA A 1 220 ? -15.036 11.627 4.599 1.00 94.62 220 ALA A C 1
ATOM 1749 O O . ALA A 1 220 ? -15.706 12.637 4.805 1.00 94.62 220 ALA A O 1
ATOM 1750 N N . LEU A 1 221 ? -13.702 11.648 4.606 1.00 93.88 221 LEU A N 1
ATOM 1751 C CA . LEU A 1 221 ? -12.916 12.856 4.857 1.00 93.88 221 LEU A CA 1
ATOM 1752 C C . LEU A 1 221 ? -12.602 13.556 3.541 1.00 93.88 221 LEU A C 1
ATOM 1754 O O . LEU A 1 221 ? -11.838 13.016 2.741 1.00 93.88 221 LEU A O 1
ATOM 1758 N N . GLU A 1 222 ? -13.168 14.745 3.318 1.00 88.69 222 GLU A N 1
ATOM 1759 C CA . GLU A 1 222 ? -12.953 15.526 2.096 1.00 88.69 222 GLU A CA 1
ATOM 1760 C C . GLU A 1 222 ? -12.453 16.944 2.366 1.00 88.69 222 GLU A C 1
ATOM 1762 O O . GLU A 1 222 ? -13.048 17.702 3.129 1.00 88.69 222 GLU A O 1
ATOM 1767 N N . LYS A 1 223 ? -11.324 17.293 1.744 1.00 88.25 223 LYS A N 1
ATOM 1768 C CA . LYS A 1 223 ? -10.733 18.630 1.738 1.00 88.25 223 LYS A CA 1
ATOM 1769 C C . LYS A 1 223 ? -9.640 18.736 0.681 1.00 88.25 223 LYS A C 1
ATOM 1771 O O . LYS A 1 223 ? -8.775 17.868 0.598 1.00 88.25 223 LYS A O 1
ATOM 1776 N N . GLU A 1 224 ? -9.640 19.832 -0.064 1.00 84.50 224 GLU A N 1
ATOM 1777 C CA . GLU A 1 224 ? -8.545 20.233 -0.952 1.00 84.50 224 GLU A CA 1
ATOM 1778 C C . GLU A 1 224 ? -7.491 21.049 -0.186 1.00 84.50 224 GLU A C 1
ATOM 1780 O O . GLU A 1 224 ? -7.812 21.715 0.800 1.00 84.50 224 GLU A O 1
ATOM 1785 N N . GLY A 1 225 ? -6.236 21.014 -0.639 1.00 86.00 225 GLY A N 1
ATOM 1786 C CA . GLY A 1 225 ? -5.159 21.834 -0.075 1.00 86.00 225 GLY A CA 1
ATOM 1787 C C . GLY A 1 225 ? -3.832 21.097 0.067 1.00 86.00 225 GLY A C 1
ATOM 1788 O O . GLY A 1 225 ? -3.636 20.016 -0.504 1.00 86.00 225 GLY A O 1
ATOM 1789 N N . LYS A 1 226 ? -2.917 21.706 0.827 1.00 89.38 226 LYS A N 1
ATOM 1790 C CA . LYS A 1 226 ? -1.637 21.088 1.194 1.00 89.38 226 LYS A CA 1
ATOM 1791 C C . LYS A 1 226 ? -1.845 19.941 2.177 1.00 89.38 226 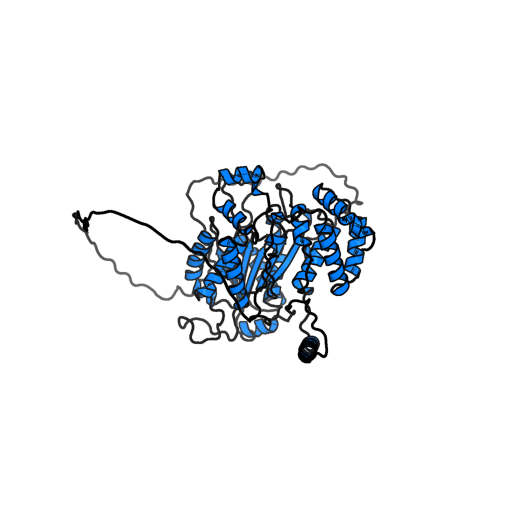LYS A C 1
ATOM 1793 O O . LYS A 1 226 ? -2.826 19.899 2.915 1.00 89.38 226 LYS A O 1
ATOM 1798 N N . ILE A 1 227 ? -0.901 19.016 2.216 1.00 91.94 227 ILE A N 1
ATOM 1799 C CA . ILE A 1 227 ? -0.928 17.806 3.036 1.00 91.94 227 ILE A CA 1
ATOM 1800 C C . ILE A 1 227 ? -1.127 18.156 4.505 1.00 91.94 227 ILE A C 1
ATOM 1802 O O . ILE A 1 227 ? -2.046 17.626 5.120 1.00 91.94 227 ILE A O 1
ATOM 1806 N N . PHE A 1 228 ? -0.325 19.068 5.058 1.00 95.19 228 PHE A N 1
ATOM 1807 C CA . PHE A 1 228 ? -0.437 19.426 6.474 1.00 95.19 228 PHE A CA 1
ATOM 1808 C C . PHE A 1 228 ? -1.742 20.164 6.798 1.00 95.19 228 PHE A C 1
ATOM 1810 O O . PHE A 1 228 ? -2.376 19.856 7.799 1.00 95.19 228 PHE A O 1
ATOM 1817 N N . GLU A 1 229 ? -2.221 21.036 5.907 1.00 94.12 229 GLU A N 1
ATOM 1818 C CA . GLU A 1 229 ? -3.523 21.706 6.065 1.00 94.12 229 GLU A CA 1
ATOM 1819 C C . GLU A 1 229 ? -4.686 20.701 6.068 1.00 94.12 229 GLU A C 1
ATOM 1821 O O . GLU A 1 229 ? -5.641 20.835 6.838 1.00 94.12 229 GLU A O 1
ATOM 1826 N N . ARG A 1 230 ? -4.610 19.675 5.208 1.00 95.00 230 ARG A N 1
ATOM 1827 C CA . ARG A 1 230 ? -5.573 18.568 5.180 1.00 95.00 230 ARG A CA 1
ATOM 1828 C C . ARG A 1 230 ? -5.488 17.738 6.459 1.00 95.00 230 ARG A C 1
ATOM 1830 O O . ARG A 1 230 ? -6.528 17.447 7.040 1.00 95.00 230 ARG A O 1
ATOM 1837 N N . VAL A 1 231 ? -4.280 17.395 6.913 1.00 97.69 231 VAL A N 1
ATOM 1838 C CA . VAL A 1 231 ? -4.050 16.663 8.171 1.00 97.69 231 VAL A CA 1
ATOM 1839 C C . VAL A 1 231 ? -4.646 17.414 9.357 1.00 97.69 231 VAL A C 1
ATOM 1841 O O . VAL A 1 231 ? -5.368 16.805 10.138 1.00 97.69 231 VAL A O 1
ATOM 1844 N N . ASP A 1 232 ? -4.388 18.714 9.488 1.00 97.44 232 ASP A N 1
ATOM 1845 C CA . ASP A 1 232 ? -4.887 19.512 10.611 1.00 97.44 232 ASP A CA 1
ATOM 1846 C C . ASP A 1 232 ? -6.413 19.593 10.608 1.00 97.44 232 ASP A C 1
ATOM 1848 O O . ASP A 1 232 ? -7.054 19.315 11.620 1.00 97.44 232 ASP A O 1
ATOM 1852 N N . TYR A 1 233 ? -7.013 19.856 9.447 1.00 96.56 233 TYR A N 1
ATOM 1853 C CA . TYR A 1 233 ? -8.466 19.871 9.326 1.00 96.56 233 TYR A CA 1
ATOM 1854 C C . TYR A 1 233 ? -9.099 18.508 9.637 1.00 96.56 233 TYR A C 1
ATOM 1856 O O . TYR A 1 233 ? -10.088 18.432 10.365 1.00 96.56 233 TYR A O 1
ATOM 1864 N N . PHE A 1 234 ? -8.550 17.418 9.096 1.00 97.62 234 PHE A N 1
ATOM 1865 C CA . PHE A 1 234 ? -9.074 16.078 9.357 1.00 97.62 234 PHE A CA 1
ATOM 1866 C C . PHE A 1 234 ? -8.856 15.647 10.803 1.00 97.62 234 PHE A C 1
ATOM 1868 O O . PHE A 1 234 ? -9.713 14.968 11.360 1.00 97.62 234 PHE A O 1
ATOM 1875 N N . PHE A 1 235 ? -7.764 16.074 11.433 1.00 97.81 235 PHE A N 1
ATOM 1876 C CA . PHE A 1 235 ? -7.533 15.862 12.855 1.00 97.81 235 PHE A CA 1
ATOM 1877 C C . PHE A 1 235 ? -8.627 16.529 13.695 1.00 97.81 235 PHE A C 1
ATOM 1879 O O . PHE A 1 235 ? -9.191 15.876 14.571 1.00 97.81 235 PHE A O 1
ATOM 1886 N N . ASP A 1 236 ? -9.001 17.774 13.389 1.00 96.62 236 ASP A N 1
ATOM 1887 C CA . ASP A 1 236 ? -10.081 18.479 14.091 1.00 96.62 236 ASP A CA 1
ATOM 1888 C C . ASP A 1 236 ? -11.447 17.805 13.900 1.00 96.62 236 ASP A C 1
ATOM 1890 O O . ASP A 1 236 ? -12.256 17.751 14.830 1.00 96.62 236 ASP A O 1
ATOM 1894 N N . VAL A 1 237 ? -11.723 17.292 12.696 1.00 95.19 237 VAL A N 1
ATOM 1895 C CA . VAL A 1 237 ? -12.954 16.540 12.402 1.00 95.19 237 VAL A CA 1
ATOM 1896 C C . VAL A 1 237 ? -12.979 15.230 13.190 1.00 95.19 237 VAL A C 1
ATOM 1898 O O . VAL A 1 237 ? -13.938 14.970 13.910 1.00 95.19 237 VAL A O 1
ATOM 1901 N N . MET A 1 238 ? -11.913 14.435 13.106 1.00 94.69 238 MET A N 1
ATOM 1902 C CA . MET A 1 238 ? -11.813 13.132 13.769 1.00 94.69 238 MET A CA 1
ATOM 1903 C C . MET A 1 238 ? -11.799 13.259 15.296 1.00 94.69 238 MET A C 1
ATOM 1905 O O . MET A 1 238 ? -12.390 12.433 15.978 1.00 94.69 238 MET A O 1
ATOM 1909 N N . SER A 1 239 ? -11.209 14.323 15.846 1.00 93.31 239 SER A N 1
ATOM 1910 C CA . SER A 1 239 ? -11.213 14.581 17.293 1.00 93.31 239 SER A CA 1
ATOM 1911 C C . SER A 1 239 ? -12.622 14.799 17.850 1.00 93.31 239 SER A C 1
ATOM 1913 O O . SER A 1 239 ? -12.894 14.436 18.991 1.00 93.31 239 SER A O 1
ATOM 1915 N N . LYS A 1 240 ? -13.545 15.351 17.051 1.00 93.12 240 LYS A N 1
ATOM 1916 C CA . LYS A 1 240 ? -14.961 15.490 17.436 1.00 93.12 240 LYS A CA 1
ATOM 1917 C C . LYS A 1 240 ? -15.722 14.167 17.371 1.00 93.12 240 LYS A C 1
ATOM 1919 O O . LYS A 1 240 ? -16.729 14.034 18.050 1.00 93.12 240 LYS A O 1
ATOM 1924 N N . LEU A 1 241 ? -15.223 13.218 16.580 1.00 92.44 241 LEU A N 1
ATOM 1925 C CA . LEU A 1 241 ? -15.766 11.869 16.404 1.00 92.44 241 LEU A CA 1
ATOM 1926 C C . LEU A 1 241 ? -15.002 10.831 17.245 1.00 92.44 241 LEU A C 1
ATOM 1928 O O . LEU A 1 241 ? -14.993 9.639 16.939 1.00 92.44 241 LEU A O 1
ATOM 1932 N N . ALA A 1 242 ? -14.298 11.281 18.291 1.00 89.88 242 ALA A N 1
ATOM 1933 C CA . ALA A 1 242 ? -13.484 10.413 19.136 1.00 89.88 242 ALA A CA 1
ATOM 1934 C C . ALA A 1 242 ? -14.310 9.291 19.777 1.00 89.88 242 ALA A C 1
ATOM 1936 O O . ALA A 1 242 ? -13.779 8.205 20.002 1.00 89.88 242 ALA A O 1
ATOM 1937 N N . HIS A 1 243 ? -15.595 9.534 20.049 1.00 86.69 243 HIS A N 1
ATOM 1938 C CA . HIS A 1 243 ? -16.470 8.518 20.612 1.00 86.69 243 HIS A CA 1
ATOM 1939 C C . HIS A 1 243 ? -16.665 7.359 19.629 1.00 86.69 243 HIS A C 1
ATOM 1941 O O . HIS A 1 243 ? -16.305 6.226 19.933 1.00 86.69 243 HIS A O 1
ATOM 1947 N N . GLU A 1 244 ? -17.123 7.653 18.414 1.00 86.94 244 GLU A N 1
ATOM 1948 C CA . GLU A 1 244 ? -17.362 6.677 17.349 1.00 86.94 244 GLU A CA 1
ATOM 1949 C C . GLU A 1 244 ? -16.083 5.915 16.973 1.00 86.94 244 GLU A C 1
ATOM 1951 O O . GLU A 1 244 ? -16.105 4.705 16.748 1.00 86.94 244 GLU A O 1
ATOM 1956 N N . ILE A 1 245 ? -14.944 6.612 16.955 1.00 91.06 245 ILE A N 1
ATOM 1957 C CA . ILE A 1 245 ? -13.625 6.014 16.724 1.00 91.06 245 ILE A CA 1
ATOM 1958 C C . ILE A 1 245 ? -13.281 4.987 17.807 1.00 91.06 245 ILE A C 1
ATOM 1960 O O . ILE A 1 245 ? -12.756 3.912 17.506 1.00 91.06 245 ILE A O 1
ATOM 1964 N N . ASN A 1 246 ? -13.560 5.307 19.072 1.00 90.56 246 ASN A N 1
ATOM 1965 C CA . ASN A 1 246 ? -13.227 4.441 20.197 1.00 90.56 246 ASN A CA 1
ATOM 1966 C C . ASN A 1 246 ? -14.283 3.375 20.499 1.00 90.56 246 ASN A C 1
ATOM 1968 O O . ASN A 1 246 ? -13.985 2.448 21.246 1.00 90.56 246 ASN A O 1
ATOM 1972 N N . GLU A 1 247 ? -15.455 3.414 19.877 1.00 88.56 247 GLU A N 1
ATOM 1973 C CA . GLU A 1 247 ? -16.395 2.291 19.911 1.00 88.56 247 GLU A CA 1
ATOM 1974 C C . GLU A 1 247 ? -16.044 1.172 18.925 1.00 88.56 247 GLU A C 1
ATOM 1976 O O . GLU A 1 247 ? -16.485 0.040 19.113 1.00 88.56 247 GLU A O 1
ATOM 1981 N N . ALA A 1 248 ? -15.257 1.460 17.886 1.00 92.69 248 ALA A N 1
ATOM 1982 C CA . ALA A 1 248 ? -14.893 0.471 16.879 1.00 92.69 248 ALA A CA 1
ATOM 1983 C C . ALA A 1 248 ? -13.877 -0.560 17.406 1.00 92.69 248 ALA A C 1
ATOM 1985 O O . ALA A 1 248 ? -12.904 -0.213 18.087 1.00 92.69 248 ALA A O 1
ATOM 1986 N N . ASP A 1 249 ? -14.063 -1.824 17.027 1.00 93.75 249 ASP A N 1
ATOM 1987 C CA . ASP A 1 249 ? -13.089 -2.903 17.223 1.00 93.75 249 ASP A CA 1
ATOM 1988 C C . ASP A 1 249 ? -11.990 -2.843 16.155 1.00 93.75 249 ASP A C 1
ATOM 1990 O O . ASP A 1 249 ? -10.806 -3.082 16.420 1.00 93.75 249 ASP A O 1
ATOM 1994 N N . ILE A 1 250 ? -12.397 -2.503 14.930 1.00 96.25 250 ILE A N 1
ATOM 1995 C CA . ILE A 1 250 ? -11.545 -2.441 13.747 1.00 96.25 250 ILE A CA 1
ATOM 1996 C C . ILE A 1 250 ? -11.725 -1.076 13.091 1.00 96.25 250 ILE A C 1
ATOM 1998 O O . ILE A 1 250 ? -12.848 -0.660 12.813 1.00 96.25 250 ILE A O 1
ATOM 2002 N N . ILE A 1 251 ? -10.621 -0.397 12.791 1.00 97.62 251 ILE A N 1
ATOM 2003 C CA . ILE A 1 251 ? -10.624 0.843 12.015 1.00 97.62 251 ILE A CA 1
ATOM 2004 C C . ILE A 1 251 ? -9.926 0.570 10.686 1.00 97.62 251 ILE A C 1
ATOM 2006 O O . ILE A 1 251 ? -8.739 0.239 10.660 1.00 97.62 251 ILE A O 1
ATOM 2010 N N . TYR A 1 252 ? -10.663 0.702 9.585 1.00 98.62 252 TYR A N 1
ATOM 2011 C CA . TYR A 1 252 ? -10.173 0.468 8.235 1.00 98.62 252 TYR A CA 1
ATOM 2012 C C . TYR A 1 252 ? -10.116 1.772 7.437 1.00 98.62 252 TYR A C 1
ATOM 2014 O O . TYR A 1 252 ? -11.125 2.281 6.947 1.00 98.62 252 TYR A O 1
ATOM 2022 N N . PHE A 1 253 ? -8.911 2.319 7.302 1.00 98.56 253 PHE A N 1
ATOM 2023 C CA . PHE A 1 253 ? -8.662 3.475 6.454 1.00 98.56 253 PHE A CA 1
ATOM 2024 C C . PHE A 1 253 ? -8.456 3.045 5.008 1.00 98.56 253 PHE A C 1
ATOM 2026 O O . PHE A 1 253 ? -7.622 2.187 4.722 1.00 98.56 253 PHE A O 1
ATOM 2033 N N . VAL A 1 254 ? -9.143 3.712 4.086 1.00 98.31 254 VAL A N 1
ATOM 2034 C CA . VAL A 1 254 ? -8.933 3.553 2.652 1.00 98.31 254 VAL A CA 1
ATOM 2035 C C . VAL A 1 254 ? -8.601 4.896 2.029 1.00 98.31 254 VAL A C 1
ATOM 2037 O O . VAL A 1 254 ? -9.365 5.858 2.095 1.00 98.31 254 VAL A O 1
ATOM 2040 N N . SER A 1 255 ? -7.432 4.958 1.409 1.00 97.69 255 SER A N 1
ATOM 2041 C CA . SER A 1 255 ? -6.849 6.192 0.906 1.00 97.69 255 SER A CA 1
ATOM 2042 C C . SER A 1 255 ? -6.327 6.027 -0.511 1.00 97.69 255 SER A C 1
ATOM 2044 O O . SER A 1 255 ? -5.933 4.932 -0.919 1.00 97.69 255 SER A O 1
ATOM 2046 N N . HIS A 1 256 ? -6.293 7.127 -1.258 1.00 95.69 256 HIS A N 1
ATOM 2047 C CA . HIS A 1 256 ? -5.816 7.136 -2.639 1.00 95.69 256 HIS A CA 1
ATOM 2048 C C . HIS A 1 256 ? -4.876 8.307 -2.915 1.00 95.69 256 HIS A C 1
ATOM 2050 O O . HIS A 1 256 ? -5.128 9.421 -2.453 1.00 95.69 256 HIS A O 1
ATOM 2056 N N . SER A 1 257 ? -3.831 8.089 -3.718 1.00 93.31 257 SER A N 1
ATOM 2057 C CA . SER A 1 257 ? -2.966 9.157 -4.238 1.00 93.31 257 SER A CA 1
ATOM 2058 C C . SER A 1 257 ? -2.371 10.028 -3.117 1.00 93.31 257 SER A C 1
ATOM 2060 O O . SER A 1 257 ? -1.755 9.497 -2.193 1.00 93.31 257 SER A O 1
ATOM 2062 N N . GLN A 1 258 ? -2.538 11.355 -3.147 1.00 93.50 258 GLN A N 1
ATOM 2063 C CA . GLN A 1 258 ? -2.135 12.253 -2.047 1.00 93.50 258 GLN A CA 1
ATOM 2064 C C . GLN A 1 258 ? -2.812 11.900 -0.705 1.00 93.50 258 GLN A C 1
ATOM 2066 O O . GLN A 1 258 ? -2.245 12.135 0.360 1.00 93.50 258 GLN A O 1
ATOM 2071 N N . GLY A 1 259 ? -4.015 11.322 -0.727 1.00 95.62 259 GLY A N 1
ATOM 2072 C CA . GLY A 1 259 ? -4.723 10.895 0.479 1.00 95.62 259 GLY A CA 1
ATOM 2073 C C . GLY A 1 259 ? -3.951 9.854 1.291 1.00 95.62 259 GLY A C 1
ATOM 2074 O O . GLY A 1 259 ? -4.125 9.792 2.504 1.00 95.62 259 GLY A O 1
ATOM 2075 N N . SER A 1 260 ? -3.061 9.076 0.664 1.00 97.50 260 SER A N 1
ATOM 2076 C CA . SER A 1 260 ? -2.241 8.074 1.355 1.00 97.50 260 SER A CA 1
ATOM 2077 C C . SER A 1 260 ? -1.236 8.683 2.341 1.00 97.50 260 SER A C 1
ATOM 2079 O O . SER A 1 260 ? -1.359 8.387 3.530 1.00 97.50 260 SER A O 1
ATOM 2081 N N . PRO A 1 261 ? -0.312 9.585 1.947 1.00 97.75 261 PRO A N 1
ATOM 2082 C CA . PRO A 1 261 ? 0.547 10.256 2.919 1.00 97.75 261 PRO A CA 1
ATOM 2083 C C . PRO A 1 261 ? -0.232 11.095 3.940 1.00 97.75 261 PRO A C 1
ATOM 2085 O O . PRO A 1 261 ? 0.145 11.109 5.109 1.00 97.75 261 PRO A O 1
ATOM 2088 N N . VAL A 1 262 ? -1.353 11.719 3.551 1.00 98.00 262 VAL A N 1
ATOM 2089 C CA . VAL A 1 262 ? -2.242 12.413 4.505 1.00 98.00 262 VAL A CA 1
ATOM 2090 C C . VAL A 1 262 ? -2.764 11.451 5.575 1.00 98.00 262 VAL A C 1
ATOM 2092 O O . VAL A 1 262 ? -2.715 11.776 6.755 1.00 98.00 262 VAL A O 1
ATOM 2095 N N . THR A 1 263 ? -3.220 10.259 5.184 1.00 98.50 263 THR A N 1
ATOM 2096 C CA . THR A 1 263 ? -3.750 9.238 6.102 1.00 98.50 263 THR A CA 1
ATOM 2097 C C . THR A 1 263 ? -2.684 8.740 7.069 1.00 98.50 263 THR A C 1
ATOM 2099 O O . THR A 1 263 ? -2.947 8.645 8.265 1.00 98.50 263 THR A O 1
ATOM 2102 N N . ILE A 1 264 ? -1.474 8.468 6.570 1.00 98.69 264 ILE A N 1
ATOM 2103 C CA . ILE A 1 264 ? -0.352 8.012 7.399 1.00 98.69 264 ILE A CA 1
ATOM 2104 C C . ILE A 1 264 ? -0.022 9.045 8.485 1.00 98.69 264 ILE A C 1
ATOM 2106 O O . ILE A 1 264 ? 0.092 8.689 9.657 1.00 98.69 264 ILE A O 1
ATOM 2110 N N . ILE A 1 265 ? 0.069 10.326 8.115 1.00 98.69 265 ILE A N 1
ATOM 2111 C CA . ILE A 1 265 ? 0.397 11.411 9.050 1.00 98.69 265 ILE A CA 1
ATOM 2112 C C . ILE A 1 265 ? -0.763 11.687 10.018 1.00 98.69 265 ILE A C 1
ATOM 2114 O O . ILE A 1 265 ? -0.548 11.811 11.223 1.00 98.69 265 ILE A O 1
ATOM 2118 N N . LEU A 1 266 ? -1.999 11.747 9.512 1.00 98.56 266 LEU A N 1
ATOM 2119 C CA . LEU A 1 266 ? -3.202 11.958 10.319 1.00 98.56 266 LEU A CA 1
ATOM 2120 C C . LEU A 1 266 ? -3.338 10.892 11.404 1.00 98.56 266 LEU A C 1
ATOM 2122 O O . LEU A 1 266 ? -3.569 11.216 12.566 1.00 98.56 266 LEU A O 1
ATOM 2126 N N . LEU A 1 267 ? -3.200 9.622 11.031 1.00 98.12 267 LEU A N 1
ATOM 2127 C CA . LEU A 1 267 ? -3.415 8.521 11.954 1.00 98.12 267 LEU A CA 1
ATOM 2128 C C . LEU A 1 267 ? -2.328 8.449 13.031 1.00 98.12 267 LEU A C 1
ATOM 2130 O O . LEU A 1 267 ? -2.644 8.186 14.190 1.00 98.12 267 LEU A O 1
ATOM 2134 N N . ALA A 1 268 ? -1.075 8.750 12.678 1.00 98.25 268 ALA A N 1
ATOM 2135 C CA . ALA A 1 268 ? -0.004 8.887 13.661 1.00 98.25 268 ALA A CA 1
ATOM 2136 C C . ALA A 1 268 ? -0.319 10.002 14.669 1.00 98.25 268 ALA A C 1
ATOM 2138 O O . ALA A 1 268 ? -0.275 9.760 15.873 1.00 98.25 268 ALA A O 1
ATOM 2139 N N . LYS A 1 269 ? -0.758 11.173 14.186 1.00 98.00 269 LYS A N 1
ATOM 2140 C CA . LYS A 1 269 ? -1.167 12.304 15.034 1.00 98.00 269 LYS A CA 1
ATOM 2141 C C . LYS A 1 269 ? -2.341 11.945 15.959 1.00 98.00 269 LYS A C 1
ATOM 2143 O O . LYS A 1 269 ? -2.324 12.294 17.134 1.00 98.00 269 LYS A O 1
ATOM 2148 N N . LEU A 1 270 ? -3.348 11.216 15.465 1.00 96.81 270 LEU A N 1
ATOM 2149 C CA . LEU A 1 270 ? -4.489 10.756 16.276 1.00 96.81 270 LEU A CA 1
ATOM 2150 C C . LEU A 1 270 ? -4.065 9.793 17.398 1.00 96.81 270 LEU A C 1
ATOM 2152 O O . LEU A 1 270 ? -4.627 9.853 18.492 1.00 96.81 270 LEU A O 1
ATOM 2156 N N . LEU A 1 271 ? -3.079 8.929 17.147 1.00 94.88 271 LEU A N 1
ATOM 2157 C CA . LEU A 1 271 ? -2.523 8.018 18.153 1.00 94.88 271 LEU A CA 1
ATOM 2158 C C . LEU A 1 271 ? -1.643 8.753 19.168 1.00 94.88 271 LEU A C 1
ATOM 2160 O O . LEU A 1 271 ? -1.785 8.541 20.369 1.00 94.88 271 LEU A O 1
ATOM 2164 N N . GLU A 1 272 ? -0.763 9.640 18.705 1.00 94.44 272 GLU A N 1
ATOM 2165 C CA . GLU A 1 272 ? 0.134 10.431 19.557 1.00 94.44 272 GLU A CA 1
ATOM 2166 C C . GLU A 1 272 ? -0.632 11.365 20.497 1.00 94.44 272 GLU A C 1
ATOM 2168 O O . GLU A 1 272 ? -0.265 11.507 21.663 1.00 94.44 272 GLU A O 1
ATOM 2173 N N . CYS A 1 273 ? -1.728 11.961 20.020 1.00 93.44 273 CYS A N 1
ATOM 2174 C CA . CYS A 1 273 ? -2.606 12.797 20.836 1.00 93.44 273 CYS A CA 1
ATOM 2175 C C . CYS A 1 273 ? -3.581 11.997 21.719 1.00 93.44 273 CYS A C 1
ATOM 2177 O O . CYS A 1 273 ? -4.345 12.609 22.463 1.00 93.44 273 CYS A O 1
ATOM 2179 N N . GLY A 1 274 ? -3.590 10.660 21.643 1.00 89.81 274 GLY A N 1
ATOM 2180 C CA . GLY A 1 274 ? -4.488 9.812 22.434 1.00 89.81 274 GLY A CA 1
ATOM 2181 C C . GLY A 1 274 ? -5.966 9.915 22.043 1.00 89.81 274 GLY A C 1
ATOM 2182 O O . GLY A 1 274 ? -6.833 9.589 22.849 1.00 89.81 274 GLY A O 1
ATOM 2183 N N . ILE A 1 275 ? -6.269 10.371 20.821 1.00 90.94 275 ILE A N 1
ATOM 2184 C CA . ILE A 1 275 ? -7.639 10.381 20.287 1.00 90.94 275 ILE A CA 1
ATOM 2185 C C . ILE A 1 275 ? -8.083 8.953 19.964 1.00 90.94 275 ILE A C 1
ATOM 2187 O O . ILE A 1 275 ? -9.230 8.598 20.214 1.00 90.94 275 ILE A O 1
ATOM 2191 N N . ILE A 1 276 ? -7.177 8.123 19.437 1.00 91.25 276 ILE A N 1
ATOM 2192 C CA . ILE A 1 276 ? -7.407 6.686 19.248 1.00 91.25 276 ILE A CA 1
ATOM 2193 C C . ILE A 1 276 ? -6.770 5.922 20.405 1.00 91.25 276 ILE A C 1
ATOM 2195 O O . ILE A 1 276 ? -5.548 5.908 20.554 1.00 91.25 276 ILE A O 1
ATOM 2199 N N . ASN A 1 277 ? -7.590 5.209 21.172 1.00 86.94 277 ASN A N 1
ATOM 2200 C CA . ASN A 1 277 ? -7.121 4.292 22.201 1.00 86.94 277 ASN A CA 1
ATOM 2201 C C . ASN A 1 277 ? -6.933 2.893 21.605 1.00 86.94 277 ASN A C 1
ATOM 2203 O O . ASN A 1 277 ? -7.896 2.200 21.303 1.00 86.94 277 ASN A O 1
ATOM 2207 N N . ILE A 1 278 ? -5.684 2.449 21.444 1.00 84.25 278 ILE A N 1
ATOM 2208 C CA . ILE A 1 278 ? -5.381 1.087 20.956 1.00 84.25 278 ILE A CA 1
ATOM 2209 C C . ILE A 1 278 ? -5.800 0.013 21.964 1.00 84.25 278 ILE A C 1
ATOM 2211 O O . ILE A 1 278 ? -6.177 -1.099 21.593 1.00 84.25 278 ILE A O 1
ATOM 2215 N N . ASP A 1 279 ? -5.688 0.338 23.249 1.00 76.44 279 ASP A N 1
ATOM 2216 C CA . ASP A 1 279 ? -5.893 -0.589 24.349 1.00 76.44 279 ASP A CA 1
ATOM 2217 C C . ASP A 1 279 ? -7.254 -0.354 25.013 1.00 76.44 279 ASP A C 1
ATOM 2219 O O . ASP A 1 279 ? -7.367 0.392 25.986 1.00 76.44 279 ASP A O 1
ATOM 2223 N N . ASN A 1 280 ? -8.281 -1.024 24.491 1.00 63.94 280 ASN A N 1
ATOM 2224 C CA . ASN A 1 280 ? -9.624 -1.037 25.080 1.00 63.94 280 ASN A CA 1
ATOM 2225 C C . ASN A 1 280 ? -9.705 -1.882 26.369 1.00 63.94 280 ASN A C 1
ATOM 2227 O O . ASN A 1 280 ? -10.771 -1.965 26.978 1.00 63.94 280 ASN A O 1
ATOM 2231 N N . SER A 1 281 ? -8.602 -2.527 26.782 1.00 53.84 281 SER A N 1
ATOM 2232 C CA . SER A 1 281 ? -8.557 -3.417 27.949 1.00 53.84 281 SER A CA 1
ATOM 2233 C C . SER A 1 281 ? -8.226 -2.692 29.256 1.00 53.84 281 SER A C 1
ATOM 2235 O O . SER A 1 281 ? -8.140 -3.316 30.315 1.00 53.84 281 SER A O 1
ATOM 2237 N N . LYS A 1 282 ? -8.029 -1.368 29.222 1.00 50.41 282 LYS A N 1
ATOM 2238 C CA . LYS A 1 282 ? -7.747 -0.565 30.418 1.00 50.41 282 LYS A CA 1
ATOM 2239 C C . LYS A 1 282 ? -9.005 0.148 30.900 1.00 50.41 282 LYS A C 1
ATOM 2241 O O . LYS A 1 282 ? -9.500 1.055 30.248 1.00 50.41 282 LYS A O 1
ATOM 2246 N N . PHE A 1 283 ? -9.429 -0.191 32.117 1.00 48.91 283 PHE A N 1
ATOM 2247 C CA . PHE A 1 283 ? -10.573 0.396 32.836 1.00 48.91 283 PHE A CA 1
ATOM 2248 C C . PHE A 1 283 ? -10.467 1.921 33.090 1.00 48.91 283 PHE A C 1
ATOM 2250 O O . PHE A 1 283 ? -11.408 2.522 33.592 1.00 48.91 283 PHE A O 1
ATOM 2257 N N . PHE A 1 284 ? -9.321 2.552 32.795 1.00 48.88 284 PHE A N 1
ATOM 2258 C CA . PHE A 1 284 ? -8.970 3.903 33.262 1.00 48.88 284 PHE A CA 1
ATOM 2259 C C . PHE A 1 284 ? -8.690 4.944 32.160 1.00 48.88 284 PHE A C 1
ATOM 2261 O O . PHE A 1 284 ? -8.319 6.067 32.492 1.00 48.88 284 PHE A O 1
ATOM 2268 N N . ASN A 1 285 ? -8.868 4.627 30.873 1.00 49.22 285 ASN A N 1
ATOM 2269 C CA . ASN A 1 285 ? -8.532 5.555 29.784 1.00 49.22 285 ASN A CA 1
ATOM 2270 C C . ASN A 1 285 ? -9.782 6.078 29.055 1.00 49.22 285 ASN A C 1
ATOM 2272 O O . ASN A 1 285 ? -10.090 5.642 27.951 1.00 49.22 285 ASN A O 1
ATOM 2276 N N . GLY A 1 286 ? -10.490 7.030 29.667 1.00 53.59 286 GLY A N 1
ATOM 2277 C CA . GLY A 1 286 ? -11.547 7.815 29.013 1.00 53.59 286 GLY A CA 1
ATOM 2278 C C . GLY A 1 286 ? -12.768 8.074 29.903 1.00 53.59 286 GLY A C 1
ATOM 2279 O O . GLY A 1 286 ? -12.875 7.459 30.965 1.00 53.59 286 GLY A O 1
ATOM 2280 N N . PRO A 1 287 ? -13.679 8.993 29.513 1.00 51.22 287 PRO A N 1
ATOM 2281 C CA . PRO A 1 287 ? -15.005 9.086 30.127 1.00 51.22 287 PRO A CA 1
ATOM 2282 C C . PRO A 1 287 ? -15.627 7.686 30.221 1.00 51.22 287 PRO A C 1
ATOM 2284 O O . PRO A 1 287 ? -15.424 6.863 29.330 1.00 51.22 287 PRO A O 1
ATOM 2287 N N . ALA A 1 288 ? -16.321 7.416 31.325 1.00 50.81 288 ALA A N 1
ATOM 2288 C CA . ALA A 1 288 ? -16.715 6.093 31.822 1.00 50.81 288 ALA A CA 1
ATOM 2289 C C . ALA A 1 288 ? -17.674 5.270 30.923 1.00 50.81 288 ALA A C 1
ATOM 2291 O O . ALA A 1 288 ? -18.249 4.291 31.393 1.00 50.81 288 ALA A O 1
ATOM 2292 N N . ASP A 1 289 ? -17.821 5.637 29.649 1.00 55.22 289 ASP A N 1
ATOM 2293 C CA . ASP A 1 289 ? -18.873 5.169 28.747 1.00 55.22 289 ASP A CA 1
ATOM 2294 C C . ASP A 1 289 ? -18.363 4.262 27.609 1.00 55.22 289 ASP A C 1
ATOM 2296 O O . ASP A 1 289 ? -19.168 3.683 26.882 1.00 55.22 289 ASP A O 1
ATOM 2300 N N . TYR A 1 290 ? -17.045 4.074 27.442 1.00 59.97 290 TYR A N 1
ATOM 2301 C CA . TYR A 1 290 ? -16.530 3.178 26.397 1.00 59.97 290 TYR A CA 1
ATOM 2302 C C . TYR A 1 290 ? -16.635 1.704 26.797 1.00 59.97 290 TYR A C 1
ATOM 2304 O O . TYR A 1 290 ? -16.182 1.293 27.869 1.00 59.97 290 TYR A O 1
ATOM 2312 N N . LYS A 1 291 ? -17.189 0.884 25.896 1.00 59.66 291 LYS A N 1
ATOM 2313 C CA . LYS A 1 291 ? -17.294 -0.567 26.075 1.00 59.66 291 LYS A CA 1
ATOM 2314 C C . LYS A 1 291 ? -15.901 -1.173 26.275 1.00 59.66 291 LYS A C 1
ATOM 2316 O O . LYS A 1 291 ? -15.051 -1.120 25.389 1.00 59.66 291 LYS A O 1
ATOM 2321 N N . PHE A 1 292 ? -15.684 -1.785 27.435 1.00 61.03 292 PHE A N 1
ATOM 2322 C CA . PHE A 1 292 ? -14.479 -2.559 27.707 1.00 61.03 292 PHE A CA 1
ATOM 2323 C C . PHE A 1 292 ? -14.417 -3.764 26.761 1.00 61.03 292 PHE A C 1
ATOM 2325 O O . PHE A 1 292 ? -15.305 -4.617 26.793 1.00 61.03 292 PHE A O 1
ATOM 2332 N N . THR A 1 293 ? -13.356 -3.865 25.959 1.00 60.81 293 THR A N 1
ATOM 2333 C CA . THR A 1 293 ? -13.073 -5.063 25.158 1.00 60.81 293 THR A CA 1
ATOM 2334 C C . THR A 1 293 ? -11.742 -5.649 25.600 1.00 60.81 293 THR A C 1
ATOM 2336 O O . THR A 1 293 ? -10.736 -4.953 25.722 1.00 60.81 293 THR A O 1
ATOM 2339 N N . SER A 1 294 ? -11.700 -6.960 25.828 1.00 58.97 294 SER A N 1
ATOM 2340 C CA . SER A 1 294 ? -10.482 -7.667 26.254 1.00 58.97 294 SER A CA 1
ATOM 2341 C C . SER A 1 294 ? -9.384 -7.742 25.177 1.00 58.97 294 SER A C 1
ATOM 2343 O O . SER A 1 294 ? -8.309 -8.284 25.431 1.00 58.97 294 SER A O 1
ATOM 2345 N N . SER A 1 295 ? -9.638 -7.219 23.975 1.00 73.44 295 SER A N 1
ATOM 2346 C CA . SER A 1 295 ? -8.716 -7.165 22.838 1.00 73.44 295 SER A CA 1
ATOM 2347 C C . SER A 1 295 ? -8.328 -5.732 22.469 1.00 73.44 295 SER A C 1
ATOM 2349 O O . SER A 1 295 ? -9.088 -4.784 22.665 1.00 73.44 295 SER A O 1
ATOM 2351 N N . LYS A 1 296 ? -7.124 -5.596 21.901 1.00 86.31 296 LYS A N 1
ATOM 2352 C CA . LYS A 1 296 ? -6.650 -4.355 21.280 1.00 86.31 296 LYS A CA 1
ATOM 2353 C C . LYS A 1 296 ? -7.422 -4.085 19.989 1.00 86.31 296 LYS A C 1
ATOM 2355 O O . LYS A 1 296 ? -7.767 -5.034 19.283 1.00 86.31 296 LYS A O 1
ATOM 2360 N N . LYS A 1 297 ? -7.624 -2.807 19.661 1.00 91.12 297 LYS A N 1
ATOM 2361 C CA . LYS A 1 297 ? -8.180 -2.407 18.361 1.00 91.12 297 LYS A CA 1
ATOM 2362 C C . LYS A 1 297 ? -7.256 -2.835 17.225 1.00 91.12 297 LYS A C 1
ATOM 2364 O O . LYS A 1 297 ? -6.032 -2.765 17.362 1.00 91.12 297 LYS A O 1
ATOM 2369 N N . ILE A 1 298 ? -7.838 -3.215 16.092 1.00 95.00 298 ILE A N 1
ATOM 2370 C CA . ILE A 1 298 ? -7.088 -3.476 14.859 1.00 95.00 298 ILE A CA 1
ATOM 2371 C C . ILE A 1 298 ? -7.173 -2.256 13.953 1.00 95.00 298 ILE A C 1
ATOM 2373 O O . ILE A 1 298 ? -8.255 -1.766 13.639 1.00 95.00 298 ILE A O 1
ATOM 2377 N N . ILE A 1 299 ? -6.014 -1.789 13.502 1.00 97.25 299 ILE A N 1
ATOM 2378 C CA . ILE A 1 299 ? -5.900 -0.696 12.542 1.00 97.25 299 ILE A CA 1
ATOM 2379 C C . ILE A 1 299 ? -5.420 -1.269 11.213 1.00 97.25 299 ILE A C 1
ATOM 2381 O O . ILE A 1 299 ? -4.293 -1.759 11.115 1.00 97.25 299 ILE A O 1
ATOM 2385 N N . SER A 1 300 ? -6.266 -1.166 10.190 1.00 98.38 300 SER A N 1
ATOM 2386 C CA . SER A 1 300 ? -5.930 -1.486 8.804 1.00 98.38 300 SER A CA 1
ATOM 2387 C C . SER A 1 300 ? -5.867 -0.213 7.970 1.00 98.38 300 SER A C 1
ATOM 2389 O O . SER A 1 300 ? -6.725 0.663 8.088 1.00 98.38 300 SER A O 1
ATOM 2391 N N . ILE A 1 301 ? -4.855 -0.106 7.114 1.00 98.75 301 ILE A N 1
ATOM 2392 C CA . ILE A 1 301 ? -4.666 1.029 6.213 1.00 98.75 301 ILE A CA 1
ATOM 2393 C C . ILE A 1 301 ? -4.434 0.498 4.807 1.00 98.75 301 ILE A C 1
ATOM 2395 O O . ILE A 1 301 ? -3.452 -0.193 4.554 1.00 98.75 301 ILE A O 1
ATOM 2399 N N . LEU A 1 302 ? -5.311 0.861 3.880 1.00 98.81 302 LEU A N 1
ATOM 2400 C CA . LEU A 1 302 ? -5.136 0.645 2.453 1.00 98.81 302 LEU A CA 1
ATOM 2401 C C . LEU A 1 302 ? -4.730 1.959 1.776 1.00 98.81 302 LEU A C 1
ATOM 2403 O O . LEU A 1 302 ? -5.440 2.967 1.833 1.00 98.81 302 LEU A O 1
ATOM 2407 N N . CYS A 1 303 ? -3.587 1.932 1.100 1.00 98.56 303 CYS A N 1
ATOM 2408 C CA . CYS A 1 303 ? -3.045 3.037 0.322 1.00 98.56 303 CYS A CA 1
ATOM 2409 C C . CYS A 1 303 ? -2.987 2.653 -1.158 1.00 98.56 303 CYS A C 1
ATOM 2411 O O . CYS A 1 303 ? -2.121 1.885 -1.576 1.00 98.56 303 CYS A O 1
ATOM 2413 N N . MET A 1 304 ? -3.900 3.201 -1.956 1.00 97.88 304 MET A N 1
ATOM 2414 C CA . MET A 1 304 ? -4.005 2.941 -3.393 1.00 97.88 304 MET A CA 1
ATOM 2415 C C . MET A 1 304 ? -3.299 4.038 -4.187 1.00 97.88 304 MET A C 1
ATOM 2417 O O . MET A 1 304 ? -3.615 5.215 -4.036 1.00 97.88 304 MET A O 1
ATOM 2421 N N . ALA A 1 305 ? -2.358 3.669 -5.055 1.00 95.69 305 ALA A N 1
ATOM 2422 C CA . ALA A 1 305 ? -1.607 4.597 -5.902 1.00 95.69 305 ALA A CA 1
ATOM 2423 C C . ALA A 1 305 ? -0.997 5.795 -5.132 1.00 95.69 305 ALA A C 1
ATOM 2425 O O . ALA A 1 305 ? -0.980 6.919 -5.628 1.00 95.69 305 ALA A O 1
ATOM 2426 N N . GLY A 1 306 ? -0.539 5.567 -3.895 1.00 96.25 306 GLY A N 1
ATOM 2427 C CA . GLY A 1 306 ? -0.135 6.628 -2.966 1.00 96.25 306 GLY A CA 1
ATOM 2428 C C . GLY A 1 306 ? 1.102 7.423 -3.406 1.00 96.25 306 GLY A C 1
ATOM 2429 O O . GLY A 1 306 ? 2.094 6.852 -3.842 1.00 96.25 306 GLY A O 1
ATOM 2430 N N . ILE A 1 307 ? 1.102 8.746 -3.238 1.00 94.62 307 ILE A N 1
ATOM 2431 C CA . ILE A 1 307 ? 2.246 9.606 -3.614 1.00 94.62 307 ILE A CA 1
ATOM 2432 C C . ILE A 1 307 ? 3.278 9.652 -2.472 1.00 94.62 307 ILE A C 1
ATOM 2434 O O . ILE A 1 307 ? 3.590 10.713 -1.942 1.00 94.62 307 ILE A O 1
ATOM 2438 N N . ASN A 1 308 ? 3.779 8.492 -2.036 1.00 96.62 308 ASN A N 1
ATOM 2439 C CA . ASN A 1 308 ? 4.626 8.407 -0.836 1.00 96.62 308 ASN A CA 1
ATOM 2440 C C . ASN A 1 308 ? 6.079 8.856 -1.088 1.00 96.62 308 ASN A C 1
ATOM 2442 O O . ASN A 1 308 ? 6.749 9.296 -0.163 1.00 96.62 308 ASN A O 1
ATOM 2446 N N . ASN A 1 309 ? 6.564 8.749 -2.332 1.00 95.25 309 ASN A N 1
ATOM 2447 C CA . ASN A 1 309 ? 7.897 9.183 -2.783 1.00 95.25 309 ASN A CA 1
ATOM 2448 C C . ASN A 1 309 ? 7.805 10.199 -3.942 1.00 95.25 309 ASN A C 1
ATOM 2450 O O . ASN A 1 309 ? 8.669 10.263 -4.822 1.00 95.25 309 ASN A O 1
ATOM 2454 N N . GLY A 1 310 ? 6.700 10.940 -4.002 1.00 92.56 310 GLY A N 1
ATOM 2455 C CA . GLY A 1 310 ? 6.430 11.912 -5.056 1.00 92.56 310 GLY A CA 1
ATOM 2456 C C . GLY A 1 310 ? 5.952 11.307 -6.389 1.00 92.56 310 GLY A C 1
ATOM 2457 O O . GLY A 1 310 ? 5.898 10.079 -6.541 1.00 92.56 310 GLY A O 1
ATOM 2458 N N . PRO A 1 311 ? 5.566 12.165 -7.353 1.00 91.12 311 PRO A N 1
ATOM 2459 C CA . PRO A 1 311 ? 5.223 11.772 -8.724 1.00 91.12 311 PRO A CA 1
ATOM 2460 C C . PRO A 1 311 ? 6.445 11.285 -9.519 1.00 91.12 311 PRO A C 1
ATOM 2462 O O . PRO A 1 311 ? 7.560 11.258 -8.992 1.00 91.12 311 PRO A O 1
ATOM 2465 N N . PHE A 1 312 ? 6.258 10.943 -10.801 1.00 86.06 312 PHE A N 1
ATOM 2466 C CA . PHE A 1 312 ? 7.368 10.599 -11.702 1.00 86.06 312 PHE A CA 1
ATOM 2467 C C . PHE A 1 312 ? 8.477 11.665 -11.668 1.00 86.06 312 PHE A C 1
ATOM 2469 O O . PHE A 1 312 ? 8.220 12.868 -11.766 1.00 86.06 312 PHE A O 1
ATOM 2476 N N . TYR A 1 313 ? 9.726 11.223 -11.513 1.00 80.88 313 TYR A N 1
ATOM 2477 C CA . TYR A 1 313 ? 10.880 12.119 -11.493 1.00 80.88 313 TYR A CA 1
ATOM 2478 C C . TYR A 1 313 ? 11.050 12.815 -12.853 1.00 80.88 313 TYR A C 1
ATOM 2480 O O . TYR A 1 313 ? 10.872 12.195 -13.901 1.00 80.88 313 TYR A O 1
ATOM 2488 N N . GLY A 1 314 ? 11.343 14.118 -12.847 1.00 68.81 314 GLY A N 1
ATOM 2489 C CA . GLY A 1 314 ? 11.403 14.935 -14.064 1.00 68.81 314 GLY A CA 1
ATOM 2490 C C . GLY A 1 314 ? 10.037 15.286 -14.669 1.00 68.81 314 GLY A C 1
ATOM 2491 O O . GLY A 1 314 ? 9.980 16.018 -15.659 1.00 68.81 314 GLY A O 1
ATOM 2492 N N . ALA A 1 315 ? 8.920 14.815 -14.090 1.00 58.94 315 ALA A N 1
ATOM 2493 C CA . ALA A 1 315 ? 7.584 15.194 -14.550 1.00 58.94 315 ALA A CA 1
ATOM 2494 C C . ALA A 1 315 ? 7.351 16.707 -14.433 1.00 58.94 315 ALA A C 1
ATOM 2496 O O . ALA A 1 315 ? 6.706 17.284 -15.303 1.00 58.94 315 ALA A O 1
ATOM 2497 N N . ASP A 1 316 ? 7.938 17.362 -13.431 1.00 54.22 316 ASP A N 1
ATOM 2498 C CA . ASP A 1 316 ? 7.969 18.818 -13.245 1.00 54.22 316 ASP A CA 1
ATOM 2499 C C . ASP A 1 316 ? 8.548 19.586 -14.447 1.00 54.22 316 ASP A C 1
ATOM 2501 O O . ASP A 1 316 ? 8.203 20.747 -14.676 1.00 54.22 316 ASP A O 1
ATOM 2505 N N . GLN A 1 317 ? 9.390 18.932 -15.250 1.00 53.09 317 GLN A N 1
ATOM 2506 C CA . GLN A 1 317 ? 10.011 19.510 -16.442 1.00 53.09 317 GLN A CA 1
ATOM 2507 C C . GLN A 1 317 ? 9.145 19.363 -17.699 1.00 53.09 317 GLN A C 1
ATOM 2509 O O . GLN A 1 317 ? 9.415 20.019 -18.710 1.00 53.09 317 GLN A O 1
ATOM 2514 N N . THR A 1 318 ? 8.093 18.541 -17.652 1.00 59.09 318 THR A N 1
ATOM 2515 C CA . THR A 1 318 ? 7.173 18.362 -18.779 1.00 59.09 318 THR A CA 1
ATOM 2516 C C . THR A 1 318 ? 6.317 19.612 -18.988 1.00 59.09 318 THR A C 1
ATOM 2518 O O . THR A 1 318 ? 5.916 20.287 -18.039 1.00 59.09 318 THR A O 1
ATOM 2521 N N . LEU A 1 319 ? 6.001 19.925 -20.251 1.00 50.31 319 LEU A N 1
ATOM 2522 C CA . LEU A 1 319 ? 5.112 21.041 -20.617 1.00 50.31 319 LEU A CA 1
ATOM 2523 C C . LEU A 1 319 ? 3.757 20.968 -19.897 1.00 50.31 319 LEU A C 1
ATOM 2525 O O . LEU A 1 319 ? 3.194 22.000 -19.543 1.00 50.31 319 LEU A O 1
ATOM 2529 N N . PHE A 1 320 ? 3.281 19.749 -19.635 1.00 49.78 320 PHE A N 1
ATOM 2530 C CA . PHE A 1 320 ? 2.051 19.487 -18.902 1.00 49.78 320 PHE A CA 1
ATOM 2531 C C . PHE A 1 320 ? 2.151 19.992 -17.458 1.00 49.78 320 PHE A C 1
ATOM 2533 O O . PHE A 1 320 ? 1.406 20.887 -17.077 1.00 49.78 320 PHE A O 1
ATOM 2540 N N . VAL A 1 321 ? 3.128 19.532 -16.670 1.00 53.62 321 VAL A N 1
ATOM 2541 C CA . VAL A 1 321 ? 3.266 19.977 -15.270 1.00 53.62 321 VAL A CA 1
ATOM 2542 C C . VAL A 1 321 ? 3.666 21.454 -15.172 1.00 53.62 321 VAL A C 1
ATOM 2544 O O . VAL A 1 321 ? 3.211 22.148 -14.265 1.00 53.62 321 VAL A O 1
ATOM 2547 N N . ARG A 1 322 ? 4.428 21.986 -16.137 1.00 54.12 322 ARG A N 1
ATOM 2548 C CA . ARG A 1 322 ? 4.713 23.429 -16.226 1.00 54.12 322 ARG A CA 1
ATOM 2549 C C . ARG A 1 322 ? 3.442 24.264 -16.417 1.00 54.12 322 ARG A C 1
ATOM 2551 O O . ARG A 1 322 ? 3.308 25.302 -15.774 1.00 54.12 322 ARG A O 1
ATOM 2558 N N . ALA A 1 323 ? 2.481 23.800 -17.220 1.00 46.44 323 ALA A N 1
ATOM 2559 C CA . ALA A 1 323 ? 1.174 24.448 -17.344 1.00 46.44 323 ALA A CA 1
ATOM 2560 C C . ALA A 1 323 ? 0.386 24.408 -16.015 1.00 46.44 323 ALA A C 1
ATOM 2562 O O . ALA A 1 323 ? -0.147 25.433 -15.592 1.00 46.44 323 ALA A O 1
ATOM 2563 N N . TYR A 1 324 ? 0.413 23.279 -15.294 1.00 48.84 324 TYR A N 1
ATOM 2564 C CA . TYR A 1 324 ? -0.225 23.110 -13.975 1.00 48.84 324 TYR A CA 1
ATOM 2565 C C . TYR A 1 324 ? 0.356 24.003 -12.875 1.00 48.84 324 TYR A C 1
ATOM 2567 O O . TYR A 1 324 ? -0.385 24.642 -12.127 1.00 48.84 324 TYR A O 1
ATOM 2575 N N . GLN A 1 325 ? 1.686 24.108 -12.801 1.00 52.03 325 GLN A N 1
ATOM 2576 C CA . GLN A 1 325 ? 2.381 24.959 -11.829 1.00 52.03 325 GLN A CA 1
ATOM 2577 C C . GLN A 1 325 ? 2.032 26.448 -11.970 1.00 52.03 325 GLN A C 1
ATOM 2579 O O . GLN A 1 325 ? 2.293 27.226 -11.051 1.00 52.03 325 GLN A O 1
ATOM 2584 N N . THR A 1 326 ? 1.475 26.855 -13.112 1.00 51.78 326 THR A N 1
ATOM 2585 C CA . THR A 1 326 ? 1.086 28.245 -13.374 1.00 51.78 326 THR A CA 1
ATOM 2586 C C . THR A 1 326 ? -0.268 28.589 -12.733 1.00 51.78 326 THR A C 1
ATOM 2588 O O . THR A 1 326 ? -0.523 29.760 -12.471 1.00 51.78 326 THR A O 1
ATOM 2591 N N . ILE A 1 327 ? -1.104 27.584 -12.431 1.00 50.91 327 ILE A N 1
ATOM 2592 C CA . ILE A 1 327 ? -2.492 27.747 -11.957 1.00 50.91 327 ILE A CA 1
ATOM 2593 C C . ILE A 1 327 ? -2.648 27.307 -10.486 1.00 50.91 327 ILE A C 1
ATOM 2595 O O . ILE A 1 327 ? -3.249 28.032 -9.700 1.00 50.91 327 ILE A O 1
ATOM 2599 N N . GLU A 1 328 ? -2.049 26.181 -10.076 1.00 57.41 328 GLU A N 1
ATOM 2600 C CA . GLU A 1 328 ? -2.137 25.623 -8.709 1.00 57.41 328 GLU A CA 1
ATOM 2601 C C . GLU A 1 328 ? -0.745 25.427 -8.107 1.00 57.41 328 GLU A C 1
ATOM 2603 O O . GLU A 1 328 ? -0.200 24.327 -7.992 1.00 57.41 328 GLU A O 1
ATOM 2608 N N . LYS A 1 329 ? -0.126 26.554 -7.765 1.00 61.66 329 LYS A N 1
ATOM 2609 C CA . LYS A 1 329 ? 1.315 26.637 -7.525 1.00 61.66 329 LYS A CA 1
ATOM 2610 C C . LYS A 1 329 ? 1.797 25.866 -6.295 1.00 61.66 329 LYS A C 1
ATOM 2612 O O . LYS A 1 329 ? 2.956 25.490 -6.262 1.00 61.66 329 LYS A O 1
ATOM 2617 N N . ASP A 1 330 ? 0.947 25.614 -5.309 1.00 67.56 330 ASP A N 1
ATOM 2618 C CA . ASP A 1 330 ? 1.411 25.317 -3.952 1.00 67.56 330 ASP A CA 1
ATOM 2619 C C . ASP A 1 330 ? 1.177 23.861 -3.507 1.00 67.56 330 ASP A C 1
ATOM 2621 O O . ASP A 1 330 ? 2.102 23.219 -3.013 1.00 67.56 330 ASP A O 1
ATOM 2625 N N . SER A 1 331 ? -0.020 23.311 -3.725 1.00 70.88 331 SER A N 1
ATOM 2626 C CA . SER A 1 331 ? -0.386 21.931 -3.358 1.00 70.88 331 SER A CA 1
ATOM 2627 C C . SER A 1 331 ? 0.268 20.885 -4.262 1.00 70.88 331 SER A C 1
ATOM 2629 O O . SER A 1 331 ? 0.782 19.881 -3.777 1.00 70.88 331 SER A O 1
ATOM 2631 N N . LEU A 1 332 ? 0.314 21.130 -5.577 1.00 72.69 332 LEU A N 1
ATOM 2632 C CA . LEU A 1 332 ? 0.983 20.239 -6.529 1.00 72.69 332 LEU A CA 1
ATOM 2633 C C . LEU A 1 332 ? 2.503 20.246 -6.353 1.00 72.69 332 LEU A C 1
ATOM 2635 O O . LEU A 1 332 ? 3.129 19.196 -6.468 1.00 72.69 332 LEU A O 1
ATOM 2639 N N . ARG A 1 333 ? 3.108 21.404 -6.050 1.00 78.69 333 ARG A N 1
ATOM 2640 C CA . ARG A 1 333 ? 4.554 21.492 -5.777 1.00 78.69 333 ARG A CA 1
ATOM 2641 C C . ARG A 1 333 ? 4.946 20.738 -4.517 1.00 78.69 333 ARG A C 1
ATOM 2643 O O . ARG A 1 333 ? 5.985 20.091 -4.515 1.00 78.69 333 ARG A O 1
ATOM 2650 N N . GLU A 1 334 ? 4.105 20.768 -3.487 1.00 88.00 334 GLU A N 1
ATOM 2651 C CA . GLU A 1 334 ? 4.349 20.020 -2.254 1.00 88.00 334 GLU A CA 1
ATOM 2652 C C . GLU A 1 334 ? 4.485 18.510 -2.500 1.00 88.00 334 GLU A C 1
ATOM 2654 O O . GLU A 1 334 ? 5.307 17.860 -1.861 1.00 88.00 334 GLU A O 1
ATOM 2659 N N . LEU A 1 335 ? 3.766 17.946 -3.477 1.00 87.81 335 LEU A N 1
ATOM 2660 C CA . LEU A 1 335 ? 3.894 16.524 -3.822 1.00 87.81 335 LEU A CA 1
ATOM 2661 C C . LEU A 1 335 ? 5.310 16.156 -4.284 1.00 87.81 335 LEU A C 1
ATOM 2663 O O . LEU A 1 335 ? 5.767 15.041 -4.038 1.00 87.81 335 LEU A O 1
ATOM 2667 N N . PHE A 1 336 ? 6.015 17.082 -4.938 1.00 89.38 336 PHE A N 1
ATOM 2668 C CA . PHE A 1 336 ? 7.403 16.880 -5.354 1.00 89.38 336 PHE A CA 1
ATOM 2669 C C . PHE A 1 336 ? 8.383 16.971 -4.178 1.00 89.38 336 PHE A C 1
ATOM 2671 O O . PHE A 1 336 ? 9.492 16.460 -4.291 1.00 89.38 336 PHE A O 1
ATOM 2678 N N . GLU A 1 337 ? 8.002 17.530 -3.025 1.00 91.69 337 GLU A N 1
ATOM 2679 C CA . GLU A 1 337 ? 8.878 17.530 -1.845 1.00 91.69 337 GLU A CA 1
ATOM 2680 C C . GLU A 1 337 ? 9.103 16.117 -1.286 1.00 91.69 337 GLU A C 1
ATOM 2682 O O . GLU A 1 337 ? 10.151 15.860 -0.697 1.00 91.69 337 GLU A O 1
ATOM 2687 N N . PHE A 1 338 ? 8.209 15.158 -1.555 1.00 93.50 338 PHE A N 1
ATOM 2688 C CA . PHE A 1 338 ? 8.443 13.741 -1.237 1.00 93.50 338 PHE A CA 1
ATOM 2689 C C . PHE A 1 338 ? 9.545 13.078 -2.068 1.00 93.50 338 PHE A C 1
ATOM 2691 O O . PHE A 1 338 ? 10.000 11.988 -1.735 1.00 93.50 338 PHE A O 1
ATOM 2698 N N . GLN A 1 339 ? 9.995 13.712 -3.153 1.00 92.56 339 GLN A N 1
ATOM 2699 C CA . GLN A 1 339 ? 11.159 13.241 -3.905 1.00 92.56 339 GLN A CA 1
ATOM 2700 C C . GLN A 1 339 ? 12.472 13.502 -3.154 1.00 92.56 339 GLN A C 1
ATOM 2702 O O . GLN A 1 339 ? 13.498 12.903 -3.478 1.00 92.56 339 GLN A O 1
ATOM 2707 N N . LYS A 1 340 ? 12.442 14.386 -2.149 1.00 93.25 340 LYS A N 1
ATOM 2708 C CA . LYS A 1 340 ? 13.576 14.730 -1.295 1.00 93.25 340 LYS A CA 1
ATOM 2709 C C . LYS A 1 340 ? 13.380 14.078 0.067 1.00 93.25 340 LYS A C 1
ATOM 2711 O O . LYS A 1 340 ? 12.489 14.453 0.828 1.00 93.25 340 LYS A O 1
ATOM 2716 N N . PHE A 1 341 ? 14.216 13.105 0.397 1.00 94.56 341 PHE A N 1
ATOM 2717 C CA . PHE A 1 341 ? 14.120 12.368 1.661 1.00 94.56 341 PHE A CA 1
ATOM 2718 C C . PHE A 1 341 ? 14.419 13.216 2.911 1.00 94.56 341 PHE A C 1
ATOM 2720 O O . PHE A 1 341 ? 14.107 12.807 4.029 1.00 94.56 341 PHE A O 1
ATOM 2727 N N . ASP A 1 342 ? 15.002 14.401 2.741 1.00 94.81 342 ASP A N 1
ATOM 2728 C CA . ASP A 1 342 ? 15.303 15.365 3.797 1.00 94.81 342 ASP A CA 1
ATOM 2729 C C . ASP A 1 342 ? 14.263 16.492 3.931 1.00 94.81 342 ASP A C 1
ATOM 2731 O O . ASP A 1 342 ? 14.383 17.307 4.857 1.00 94.81 342 ASP A O 1
ATOM 2735 N N . SER A 1 343 ? 13.234 16.522 3.075 1.00 95.75 343 SER A N 1
ATOM 2736 C CA . SER A 1 343 ? 12.128 17.476 3.188 1.00 95.75 343 SER A CA 1
ATOM 2737 C C . SER A 1 343 ? 11.333 17.269 4.478 1.00 95.75 343 SER A C 1
ATOM 2739 O O . SER A 1 343 ? 11.347 16.197 5.096 1.00 95.75 343 SER A O 1
ATOM 2741 N N . LEU A 1 344 ? 10.614 18.314 4.895 1.00 96.69 344 LEU A N 1
ATOM 2742 C CA . LEU A 1 344 ? 9.734 18.253 6.061 1.00 96.69 344 LEU A CA 1
ATOM 2743 C C . LEU A 1 344 ? 8.663 17.163 5.886 1.00 96.69 344 LEU A C 1
ATOM 2745 O O . LEU A 1 344 ? 8.396 16.406 6.814 1.00 96.69 344 LEU A O 1
ATOM 2749 N N . GLN A 1 345 ? 8.099 17.055 4.684 1.00 95.25 345 GLN A N 1
ATOM 2750 C CA . GLN A 1 345 ? 7.067 16.092 4.314 1.00 95.25 345 GLN A CA 1
ATOM 2751 C C . GLN A 1 345 ? 7.579 14.654 4.436 1.00 95.25 345 GLN A C 1
ATOM 2753 O O . GLN A 1 345 ? 6.947 13.841 5.108 1.00 95.25 345 GLN A O 1
ATOM 2758 N N . SER A 1 346 ? 8.746 14.348 3.858 1.00 96.88 346 SER A N 1
ATOM 2759 C CA . SER A 1 346 ? 9.345 13.008 3.918 1.00 96.88 346 SER A CA 1
ATOM 2760 C C . SER A 1 346 ? 9.715 12.604 5.345 1.00 96.88 346 SER A C 1
ATOM 2762 O O . SER A 1 346 ? 9.431 11.481 5.762 1.00 96.88 346 SER A O 1
ATOM 2764 N N . LYS A 1 347 ? 10.291 13.532 6.125 1.00 97.75 347 LYS A N 1
ATOM 2765 C CA . LYS A 1 347 ? 10.630 13.310 7.541 1.00 97.75 347 LYS A CA 1
ATOM 2766 C C . LYS A 1 347 ? 9.389 13.056 8.395 1.00 97.75 347 LYS A C 1
ATOM 2768 O O . LYS A 1 347 ? 9.374 12.106 9.174 1.00 97.75 347 LYS A O 1
ATOM 2773 N N . GLN A 1 348 ? 8.341 13.861 8.220 1.00 98.06 348 GLN A N 1
ATOM 2774 C CA . GLN A 1 348 ? 7.087 13.661 8.942 1.00 98.06 348 GLN A CA 1
ATOM 2775 C C . GLN A 1 348 ? 6.427 12.337 8.547 1.00 98.06 348 GLN A C 1
ATOM 2777 O O . GLN A 1 348 ? 5.928 11.623 9.414 1.00 98.06 348 GLN A O 1
ATOM 2782 N N . PHE A 1 349 ? 6.440 11.980 7.260 1.00 98.19 349 PHE A N 1
ATOM 2783 C CA . PHE A 1 349 ? 5.872 10.725 6.775 1.00 98.19 349 PHE A CA 1
ATOM 2784 C C . PHE A 1 349 ? 6.568 9.504 7.386 1.00 98.19 349 PHE A C 1
ATOM 2786 O O . PHE A 1 349 ? 5.884 8.619 7.898 1.00 98.19 349 PHE A O 1
ATOM 2793 N N . ILE A 1 350 ? 7.909 9.449 7.376 1.00 97.94 350 ILE A N 1
ATOM 2794 C CA . ILE A 1 350 ? 8.635 8.291 7.922 1.00 97.94 350 ILE A CA 1
ATOM 2795 C C . ILE A 1 350 ? 8.473 8.175 9.440 1.00 97.94 350 ILE A C 1
ATOM 2797 O O . ILE A 1 350 ? 8.348 7.064 9.953 1.00 97.94 350 ILE A O 1
ATOM 2801 N N . GLU A 1 351 ? 8.418 9.299 10.157 1.00 98.19 351 GLU A N 1
ATOM 2802 C CA . GLU A 1 351 ? 8.164 9.282 11.599 1.00 98.19 351 GLU A CA 1
ATOM 2803 C C . GLU A 1 351 ? 6.745 8.803 11.906 1.00 98.19 351 GLU A C 1
ATOM 2805 O O . GLU A 1 351 ? 6.550 7.901 12.717 1.00 98.19 351 GLU A O 1
ATOM 2810 N N . SER A 1 352 ? 5.766 9.298 11.148 1.00 98.56 352 SER A N 1
ATOM 2811 C CA . SER A 1 352 ? 4.379 8.843 11.248 1.00 98.56 352 SER A CA 1
ATOM 2812 C C . SER A 1 352 ? 4.273 7.337 10.985 1.00 98.56 352 SER A C 1
ATOM 2814 O O . SER A 1 352 ? 3.640 6.614 11.749 1.00 98.56 352 SER A O 1
ATOM 2816 N N . LEU A 1 353 ? 4.963 6.824 9.959 1.00 97.88 353 LEU A N 1
ATOM 2817 C CA . LEU A 1 353 ? 4.998 5.395 9.646 1.00 97.88 353 LEU A CA 1
ATOM 2818 C C . LEU A 1 353 ? 5.551 4.553 10.812 1.00 97.88 353 LEU A C 1
ATOM 2820 O O . LEU A 1 353 ? 5.005 3.488 11.110 1.00 97.88 353 LEU A O 1
ATOM 2824 N N . ARG A 1 354 ? 6.592 5.034 11.505 1.00 97.75 354 ARG A N 1
ATOM 2825 C CA . ARG A 1 354 ? 7.140 4.383 12.709 1.00 97.75 354 ARG A CA 1
ATOM 2826 C C . ARG A 1 354 ? 6.134 4.370 13.854 1.00 97.75 354 ARG A C 1
ATOM 2828 O O . ARG A 1 354 ? 5.948 3.318 14.467 1.00 97.75 354 ARG A O 1
ATOM 2835 N N . THR A 1 355 ? 5.456 5.489 14.112 1.00 97.19 355 THR A N 1
ATOM 2836 C CA . THR A 1 355 ? 4.395 5.577 15.127 1.00 97.19 355 THR A CA 1
ATOM 2837 C C . THR A 1 355 ? 3.285 4.561 14.858 1.00 97.19 355 THR A C 1
ATOM 2839 O O . THR A 1 355 ? 2.871 3.840 15.770 1.00 97.19 355 THR A O 1
ATOM 2842 N N . LEU A 1 356 ? 2.827 4.448 13.608 1.00 97.31 356 LEU A N 1
ATOM 2843 C CA . LEU A 1 356 ? 1.787 3.493 13.220 1.00 97.31 356 LEU A CA 1
ATOM 2844 C C . LEU A 1 356 ? 2.215 2.044 13.453 1.00 97.31 356 LEU A C 1
ATOM 2846 O O . LEU A 1 356 ? 1.484 1.262 14.063 1.00 97.31 356 LEU A O 1
ATOM 2850 N N . ILE A 1 357 ? 3.419 1.692 13.007 1.00 95.62 357 ILE A N 1
ATOM 2851 C CA . ILE A 1 357 ? 3.948 0.331 13.120 1.00 95.62 357 ILE A CA 1
ATOM 2852 C C . ILE A 1 357 ? 4.162 -0.074 14.580 1.00 95.62 357 ILE A C 1
ATOM 2854 O O . ILE A 1 357 ? 3.786 -1.184 14.957 1.00 95.62 357 ILE A O 1
ATOM 2858 N N . LYS A 1 358 ? 4.654 0.842 15.422 1.00 93.88 358 LYS A N 1
ATOM 2859 C CA . LYS A 1 358 ? 4.786 0.637 16.873 1.00 93.88 358 LYS A CA 1
ATOM 2860 C C . LYS A 1 358 ? 3.440 0.375 17.561 1.00 93.88 358 LYS A C 1
ATOM 2862 O O . LYS A 1 358 ? 3.383 -0.314 18.574 1.00 93.88 358 LYS A O 1
ATOM 2867 N N . ASN A 1 359 ? 2.347 0.899 17.006 1.00 92.81 359 ASN A N 1
ATOM 2868 C CA . ASN A 1 359 ? 0.979 0.622 17.454 1.00 92.81 359 ASN A CA 1
ATOM 2869 C C . ASN A 1 359 ? 0.340 -0.578 16.731 1.00 92.81 359 ASN A C 1
ATOM 2871 O O . ASN A 1 359 ? -0.868 -0.780 16.815 1.00 92.81 359 ASN A O 1
ATOM 2875 N N . ASN A 1 360 ? 1.150 -1.392 16.046 1.00 94.50 360 ASN A N 1
ATOM 2876 C CA . ASN A 1 360 ? 0.741 -2.581 15.306 1.00 94.50 360 ASN A CA 1
ATOM 2877 C C . ASN A 1 360 ? -0.295 -2.326 14.192 1.00 94.50 360 ASN A C 1
ATOM 2879 O O . ASN A 1 360 ? -1.068 -3.215 13.837 1.00 94.50 360 ASN A O 1
ATOM 2883 N N . ALA A 1 361 ? -0.303 -1.127 13.604 1.00 96.69 361 ALA A N 1
ATOM 2884 C CA . ALA A 1 361 ? -1.099 -0.871 12.409 1.00 96.69 361 ALA A CA 1
ATOM 2885 C C . ALA A 1 361 ? -0.591 -1.716 11.230 1.00 96.69 361 ALA A C 1
ATOM 2887 O O . ALA A 1 361 ? 0.620 -1.871 11.039 1.00 96.69 361 ALA A O 1
ATOM 2888 N N . LYS A 1 362 ? -1.522 -2.240 10.430 1.00 97.88 362 LYS A N 1
ATOM 2889 C CA . LYS A 1 362 ? -1.257 -3.079 9.255 1.00 97.88 362 LYS A CA 1
ATOM 2890 C C . LYS A 1 362 ? -1.496 -2.252 8.000 1.00 97.88 362 LYS A C 1
ATOM 2892 O O . LYS A 1 362 ? -2.594 -1.740 7.791 1.00 97.88 362 LYS A O 1
ATOM 2897 N N . ILE A 1 363 ? -0.461 -2.089 7.183 1.00 98.69 363 ILE A N 1
ATOM 2898 C CA . ILE A 1 363 ? -0.459 -1.146 6.063 1.00 98.69 363 ILE A CA 1
ATOM 2899 C C . ILE A 1 363 ? -0.314 -1.915 4.758 1.00 98.69 363 ILE A C 1
ATOM 2901 O O . ILE A 1 363 ? 0.642 -2.660 4.568 1.00 98.69 363 ILE A O 1
ATOM 2905 N N . THR A 1 364 ? -1.255 -1.715 3.847 1.00 98.81 364 THR A N 1
ATOM 2906 C CA . THR A 1 364 ? -1.265 -2.316 2.516 1.00 98.81 364 THR A CA 1
ATOM 2907 C C . THR A 1 364 ? -1.078 -1.219 1.483 1.00 98.81 364 THR A C 1
ATOM 2909 O O . THR A 1 364 ? -1.946 -0.363 1.315 1.00 98.81 364 THR A O 1
ATOM 2912 N N . PHE A 1 365 ? 0.045 -1.243 0.771 1.00 98.81 365 PHE A N 1
ATOM 2913 C CA . PHE A 1 365 ? 0.283 -0.364 -0.367 1.00 98.81 365 PHE A CA 1
ATOM 2914 C C . PHE A 1 365 ? -0.015 -1.102 -1.666 1.00 98.81 365 PHE A C 1
ATOM 2916 O O . PHE A 1 365 ? 0.585 -2.142 -1.941 1.00 98.81 365 PHE A O 1
ATOM 2923 N N . VAL A 1 366 ? -0.902 -0.549 -2.489 1.00 98.62 366 VAL A N 1
ATOM 2924 C CA . VAL A 1 366 ? -1.196 -1.098 -3.814 1.00 98.62 366 VAL A CA 1
ATOM 2925 C C . VAL A 1 366 ? -0.914 -0.046 -4.875 1.00 98.62 366 VAL A C 1
ATOM 2927 O O . VAL A 1 366 ? -1.570 0.993 -4.925 1.00 98.62 366 VAL A O 1
ATOM 2930 N N . GLY A 1 367 ? 0.090 -0.299 -5.712 1.00 97.38 367 GLY A N 1
ATOM 2931 C CA . GLY A 1 367 ? 0.403 0.531 -6.876 1.00 97.38 367 GLY A CA 1
ATOM 2932 C C . GLY A 1 367 ? -0.360 0.076 -8.112 1.00 97.38 367 GLY A C 1
ATOM 2933 O O . GLY A 1 367 ? -0.771 -1.076 -8.183 1.00 97.38 367 GLY A O 1
ATOM 2934 N N . SER A 1 368 ? -0.533 0.949 -9.102 1.00 95.19 368 SER A N 1
ATOM 2935 C CA . SER A 1 368 ? -1.012 0.530 -10.422 1.00 95.19 368 SER A CA 1
ATOM 2936 C C . SER A 1 368 ? 0.147 0.470 -11.407 1.00 95.19 368 SER A C 1
ATOM 2938 O O . SER A 1 368 ? 0.964 1.385 -11.456 1.00 95.19 368 SER A O 1
ATOM 2940 N N . ILE A 1 369 ? 0.218 -0.592 -12.209 1.00 93.50 369 ILE A N 1
ATOM 2941 C CA . ILE A 1 369 ? 1.365 -0.837 -13.094 1.00 93.50 369 ILE A CA 1
ATOM 2942 C C . ILE A 1 369 ? 1.533 0.235 -14.172 1.00 93.50 369 ILE A C 1
ATOM 2944 O O . ILE A 1 369 ? 2.646 0.663 -14.442 1.00 93.50 369 ILE A O 1
ATOM 2948 N N . ASN A 1 370 ? 0.418 0.690 -14.738 1.00 90.06 370 ASN A N 1
ATOM 2949 C CA . ASN A 1 370 ? 0.323 1.704 -15.783 1.00 90.06 370 ASN A CA 1
ATOM 2950 C C . ASN A 1 370 ? -0.235 3.022 -15.225 1.00 90.06 370 ASN A C 1
ATOM 2952 O O . ASN A 1 370 ? -1.065 3.685 -15.855 1.00 90.06 370 ASN A O 1
ATOM 2956 N N . ASP A 1 371 ? 0.138 3.365 -13.997 1.00 90.88 371 ASP A N 1
ATOM 2957 C CA . ASP A 1 371 ? -0.194 4.660 -13.420 1.00 90.88 371 ASP A CA 1
ATOM 2958 C C . ASP A 1 371 ? 0.465 5.779 -14.241 1.00 90.88 371 ASP A C 1
ATOM 2960 O O . ASP A 1 371 ? 1.631 5.693 -14.629 1.00 90.88 371 ASP A O 1
ATOM 2964 N N . GLN A 1 372 ? -0.298 6.821 -14.555 1.00 86.06 372 GLN A N 1
ATOM 2965 C CA . GLN A 1 372 ? 0.160 7.944 -15.366 1.00 86.06 372 GLN A CA 1
ATOM 2966 C C . GLN A 1 372 ? 0.773 9.089 -14.538 1.00 86.06 372 GLN A C 1
ATOM 2968 O O . GLN A 1 372 ? 1.357 10.005 -15.110 1.00 86.06 372 GLN A O 1
ATOM 2973 N N . LEU A 1 373 ? 0.644 9.063 -13.205 1.00 86.19 373 LEU A N 1
ATOM 2974 C CA . LEU A 1 373 ? 1.098 10.123 -12.295 1.00 86.19 373 LEU A CA 1
ATOM 2975 C C . LEU A 1 373 ? 2.154 9.634 -11.297 1.00 86.19 373 LEU A C 1
ATOM 2977 O O . LEU A 1 373 ? 3.106 10.360 -10.993 1.00 86.19 373 LEU A O 1
ATOM 2981 N N . VAL A 1 374 ? 1.980 8.421 -10.775 1.00 91.88 374 VAL A N 1
ATOM 2982 C CA . VAL A 1 374 ? 2.720 7.916 -9.618 1.00 91.88 374 VAL A CA 1
ATOM 2983 C C . VAL A 1 374 ? 3.519 6.670 -9.993 1.00 91.88 374 VAL A C 1
ATOM 2985 O O . VAL A 1 374 ? 2.930 5.644 -10.318 1.00 91.88 374 VAL A O 1
ATOM 2988 N N . PRO A 1 375 ? 4.858 6.694 -9.901 1.00 94.69 375 PRO A N 1
ATOM 2989 C CA . PRO A 1 375 ? 5.669 5.520 -10.193 1.00 94.69 375 PRO A CA 1
ATOM 2990 C C . PRO A 1 375 ? 5.426 4.403 -9.168 1.00 94.69 375 PRO A C 1
ATOM 2992 O O . PRO A 1 375 ? 5.109 4.663 -8.001 1.00 94.69 375 PRO A O 1
ATOM 2995 N N . LEU A 1 376 ? 5.637 3.147 -9.577 1.00 95.88 376 LEU A N 1
ATOM 2996 C CA . LEU A 1 376 ? 5.423 1.983 -8.707 1.00 95.88 376 LEU A CA 1
ATOM 2997 C C . LEU A 1 376 ? 6.243 2.051 -7.417 1.00 95.88 376 LEU A C 1
ATOM 2999 O O . LEU A 1 376 ? 5.703 1.765 -6.350 1.00 95.88 376 LEU A O 1
ATOM 3003 N N . TYR A 1 377 ? 7.504 2.495 -7.472 1.00 96.31 377 TYR A N 1
ATOM 3004 C CA . TYR A 1 377 ? 8.324 2.634 -6.260 1.00 96.31 377 TYR A CA 1
ATOM 3005 C C . TYR A 1 377 ? 7.728 3.598 -5.219 1.00 96.31 377 TYR A C 1
ATOM 3007 O O . TYR A 1 377 ? 7.962 3.439 -4.021 1.00 96.31 377 TYR A O 1
ATOM 3015 N N . SER A 1 378 ? 6.967 4.601 -5.674 1.00 97.25 378 SER A N 1
ATOM 3016 C CA . SER A 1 378 ? 6.330 5.615 -4.829 1.00 97.25 378 SER A CA 1
ATOM 3017 C C . SER A 1 378 ? 5.032 5.069 -4.244 1.00 97.25 378 SER A C 1
ATOM 3019 O O . SER A 1 378 ? 4.858 5.042 -3.024 1.00 97.25 378 SER A O 1
ATOM 3021 N N . SER A 1 379 ? 4.172 4.512 -5.100 1.00 97.44 379 SER A N 1
ATOM 3022 C CA . SER A 1 379 ? 2.887 3.934 -4.686 1.00 97.44 379 SER A CA 1
ATOM 3023 C C . SER A 1 379 ? 3.016 2.725 -3.773 1.00 97.44 379 SER A C 1
ATOM 3025 O O . SER A 1 379 ? 2.186 2.562 -2.883 1.00 97.44 379 SER A O 1
ATOM 3027 N N . THR A 1 380 ? 4.086 1.942 -3.916 1.00 97.69 380 THR A N 1
ATOM 3028 C CA . THR A 1 380 ? 4.385 0.796 -3.046 1.00 97.69 380 THR A CA 1
ATOM 3029 C C . THR A 1 380 ? 5.337 1.124 -1.890 1.00 97.69 380 THR A C 1
ATOM 3031 O O . THR A 1 380 ? 5.673 0.233 -1.117 1.00 97.69 380 THR A O 1
ATOM 3034 N N . CYS A 1 381 ? 5.749 2.388 -1.715 1.00 97.75 381 CYS A N 1
ATOM 3035 C CA . CYS A 1 381 ? 6.584 2.836 -0.592 1.00 97.75 381 CYS A CA 1
ATOM 3036 C C . CYS A 1 381 ? 7.876 1.993 -0.430 1.00 97.75 381 CYS A C 1
ATOM 3038 O O . CYS A 1 381 ? 8.108 1.372 0.609 1.00 97.75 381 CYS A O 1
ATOM 3040 N N . LEU A 1 382 ? 8.709 1.908 -1.479 1.00 96.44 382 LEU A N 1
ATOM 3041 C CA . LEU A 1 382 ? 9.908 1.038 -1.521 1.00 96.44 382 LEU A CA 1
ATOM 3042 C C . LEU A 1 382 ? 11.147 1.574 -0.778 1.00 96.44 382 LEU A C 1
ATOM 3044 O O . LEU A 1 382 ? 12.248 1.049 -0.951 1.00 96.44 382 LEU A O 1
ATOM 3048 N N . PHE A 1 383 ? 10.999 2.641 0.002 1.00 96.31 383 PHE A N 1
ATOM 3049 C CA . PHE A 1 383 ? 12.059 3.188 0.857 1.00 96.31 383 PHE A CA 1
ATOM 3050 C C . PHE A 1 383 ? 11.899 2.795 2.332 1.00 96.31 383 PHE A C 1
ATOM 3052 O O . PHE A 1 383 ? 12.738 3.160 3.149 1.00 96.31 383 PHE A O 1
ATOM 3059 N N . ALA A 1 384 ? 10.816 2.107 2.701 1.00 96.50 384 ALA A N 1
ATOM 3060 C CA . ALA A 1 384 ? 10.540 1.705 4.077 1.00 96.50 384 ALA A CA 1
ATOM 3061 C C . ALA A 1 384 ? 10.172 0.222 4.133 1.00 96.50 384 ALA A C 1
ATOM 3063 O O . ALA A 1 384 ? 9.305 -0.215 3.391 1.00 96.50 384 ALA A O 1
ATOM 3064 N N . HIS A 1 385 ? 10.762 -0.571 5.019 1.00 95.62 385 HIS A N 1
ATOM 3065 C CA . HIS A 1 385 ? 10.509 -2.008 5.107 1.00 95.62 385 HIS A CA 1
ATOM 3066 C C . HIS A 1 385 ? 10.153 -2.411 6.535 1.00 95.62 385 HIS A C 1
ATOM 3068 O O . HIS A 1 385 ? 10.828 -2.048 7.495 1.00 95.62 385 HIS A O 1
ATOM 3074 N N . HIS A 1 386 ? 9.067 -3.169 6.665 1.00 96.06 386 HIS A N 1
ATOM 3075 C CA . HIS A 1 386 ? 8.613 -3.741 7.924 1.00 96.06 386 HIS A CA 1
ATOM 3076 C C . HIS A 1 386 ? 7.600 -4.870 7.640 1.00 96.06 386 HIS A C 1
ATOM 3078 O O . HIS A 1 386 ? 6.839 -4.736 6.680 1.00 96.06 386 HIS A O 1
ATOM 3084 N N . PRO A 1 387 ? 7.518 -5.939 8.458 1.00 95.88 387 PRO A N 1
ATOM 3085 C CA . PRO A 1 387 ? 6.547 -7.027 8.282 1.00 95.88 387 PRO A CA 1
ATOM 3086 C C . PRO A 1 387 ? 5.079 -6.577 8.273 1.00 95.88 387 PRO A C 1
ATOM 3088 O O . PRO A 1 387 ? 4.266 -7.163 7.572 1.00 95.88 387 PRO A O 1
ATOM 3091 N N . ASN A 1 388 ? 4.737 -5.516 9.014 1.00 97.19 388 ASN A N 1
ATOM 3092 C CA . ASN A 1 388 ? 3.397 -4.899 9.001 1.00 97.19 388 ASN A CA 1
ATOM 3093 C C . ASN A 1 388 ? 3.103 -4.072 7.729 1.00 97.19 388 ASN A C 1
ATOM 3095 O O . ASN A 1 388 ? 2.100 -3.361 7.692 1.00 97.19 388 ASN A O 1
ATOM 3099 N N . ILE A 1 389 ? 3.960 -4.135 6.706 1.00 98.12 389 ILE A N 1
ATOM 3100 C CA . ILE A 1 389 ? 3.721 -3.517 5.403 1.00 98.12 389 ILE A CA 1
ATOM 3101 C C . ILE A 1 389 ? 3.597 -4.612 4.342 1.00 98.12 389 ILE A C 1
ATOM 3103 O O . ILE A 1 389 ? 4.575 -5.296 4.045 1.00 98.12 389 ILE A O 1
ATOM 3107 N N . PHE A 1 390 ? 2.427 -4.710 3.717 1.00 98.50 390 PHE A N 1
ATOM 3108 C CA . PHE A 1 390 ? 2.200 -5.544 2.541 1.00 98.50 390 PHE A CA 1
ATOM 3109 C C . PHE A 1 390 ? 2.150 -4.691 1.275 1.00 98.50 390 PHE A C 1
ATOM 3111 O O . PHE A 1 390 ? 1.610 -3.583 1.276 1.00 98.50 390 PHE A O 1
ATOM 3118 N N . ARG A 1 391 ? 2.705 -5.206 0.178 1.00 98.25 391 ARG A N 1
ATOM 3119 C CA . ARG A 1 391 ? 2.742 -4.522 -1.119 1.00 98.25 391 ARG A CA 1
ATOM 3120 C C . ARG A 1 391 ? 2.114 -5.360 -2.210 1.00 98.25 391 ARG A C 1
ATOM 3122 O O . ARG A 1 391 ? 2.445 -6.531 -2.354 1.00 98.25 391 ARG A O 1
ATOM 3129 N N . ALA A 1 392 ? 1.290 -4.736 -3.034 1.00 98.38 392 ALA A N 1
ATOM 3130 C CA . ALA A 1 392 ? 0.800 -5.344 -4.258 1.00 98.38 392 ALA A CA 1
ATOM 3131 C C . ALA A 1 392 ? 0.809 -4.346 -5.416 1.00 98.38 392 ALA A C 1
ATOM 3133 O O . ALA A 1 392 ? 0.954 -3.136 -5.244 1.00 98.38 392 ALA A O 1
ATOM 3134 N N . THR A 1 393 ? 0.666 -4.877 -6.619 1.00 98.06 393 THR A N 1
ATOM 3135 C CA . THR A 1 393 ? 0.498 -4.124 -7.850 1.00 98.06 393 THR A CA 1
ATOM 3136 C C . THR A 1 393 ? -0.770 -4.582 -8.542 1.00 98.06 393 THR A C 1
ATOM 3138 O O . THR A 1 393 ? -0.974 -5.770 -8.780 1.00 98.06 393 THR A O 1
ATOM 3141 N N . PHE A 1 394 ? -1.615 -3.618 -8.864 1.00 97.00 394 PHE A N 1
ATOM 3142 C CA . PHE A 1 394 ? -2.783 -3.772 -9.702 1.00 97.00 394 PHE A CA 1
ATOM 3143 C C . PHE A 1 394 ? -2.381 -3.656 -11.176 1.00 97.00 394 PHE A C 1
ATOM 3145 O O . PHE A 1 394 ? -1.703 -2.710 -11.591 1.00 97.00 394 PHE A O 1
ATOM 3152 N N . VAL A 1 395 ? -2.807 -4.636 -11.962 1.00 93.88 395 VAL A N 1
ATOM 3153 C CA . VAL A 1 395 ? -2.639 -4.709 -13.409 1.00 93.88 395 VAL A CA 1
ATOM 3154 C C . VAL A 1 395 ? -4.028 -4.683 -14.026 1.00 93.88 395 VAL A C 1
ATOM 3156 O O . VAL A 1 395 ? -4.783 -5.657 -13.960 1.00 93.88 395 VAL A O 1
ATOM 3159 N N . ASP A 1 396 ? -4.358 -3.537 -14.613 1.00 88.75 396 ASP A N 1
ATOM 3160 C CA . ASP A 1 396 ? -5.612 -3.328 -15.327 1.00 88.75 396 ASP A CA 1
ATOM 3161 C C . ASP A 1 396 ? -5.618 -4.160 -16.614 1.00 88.75 396 ASP A C 1
ATOM 3163 O O . ASP A 1 396 ? -4.689 -4.061 -17.423 1.00 88.75 396 ASP A O 1
ATOM 3167 N N . LYS A 1 397 ? -6.674 -4.938 -16.853 1.00 82.94 397 LYS A N 1
ATOM 3168 C CA . LYS A 1 397 ? -6.840 -5.699 -18.099 1.00 82.94 397 LYS A CA 1
ATOM 3169 C C . LYS A 1 397 ? -6.804 -4.807 -19.344 1.00 82.94 397 LYS A C 1
ATOM 3171 O O . LYS A 1 397 ? -6.328 -5.230 -20.393 1.00 82.94 397 LYS A O 1
ATOM 3176 N N . GLY A 1 398 ? -7.262 -3.556 -19.230 1.00 80.62 398 GLY A N 1
ATOM 3177 C CA . GLY A 1 398 ? -7.253 -2.583 -20.322 1.00 80.62 398 GLY A CA 1
ATOM 3178 C C . GLY A 1 398 ? -5.860 -2.049 -20.664 1.00 80.62 398 GLY A C 1
ATOM 3179 O O . GLY A 1 398 ? -5.684 -1.446 -21.719 1.00 80.62 398 GLY A O 1
ATOM 3180 N N . SER A 1 399 ? -4.861 -2.275 -19.802 1.00 79.88 399 SER A N 1
ATOM 3181 C CA . SER A 1 399 ? -3.502 -1.747 -19.980 1.00 79.88 399 SER A CA 1
ATOM 3182 C C . SER A 1 399 ? -2.677 -2.468 -21.048 1.00 79.88 399 SER A C 1
ATOM 3184 O O . SER A 1 399 ? -1.665 -1.923 -21.480 1.00 79.88 399 SER A O 1
ATOM 3186 N N . GLN A 1 400 ? -3.074 -3.688 -21.441 1.00 82.00 400 GLN A N 1
ATOM 3187 C CA . GLN A 1 400 ? -2.271 -4.590 -22.282 1.00 82.00 400 GLN A CA 1
ATOM 3188 C C . GLN A 1 400 ? -0.822 -4.742 -21.778 1.00 82.00 400 GLN A C 1
ATOM 3190 O O . GLN A 1 400 ? 0.127 -4.806 -22.562 1.00 82.00 400 GLN A O 1
ATOM 3195 N N . THR A 1 401 ? -0.636 -4.770 -20.453 1.00 88.44 401 THR A N 1
ATOM 3196 C CA . THR A 1 401 ? 0.697 -4.933 -19.865 1.00 88.44 401 THR A CA 1
ATOM 3197 C C . THR A 1 401 ? 1.288 -6.289 -20.274 1.00 88.44 401 THR A C 1
ATOM 3199 O O . THR A 1 401 ? 0.621 -7.308 -20.089 1.00 88.44 401 THR A O 1
ATOM 3202 N N . PRO A 1 402 ? 2.528 -6.339 -20.797 1.00 91.56 402 PRO A N 1
ATOM 3203 C CA . PRO A 1 402 ? 3.148 -7.596 -21.204 1.00 91.56 402 PRO A CA 1
ATOM 3204 C C . PRO A 1 402 ? 3.261 -8.603 -20.057 1.00 91.56 402 PRO A C 1
ATOM 3206 O O . PRO A 1 402 ? 3.613 -8.223 -18.936 1.00 91.56 402 PRO A O 1
ATOM 3209 N N . ASP A 1 403 ? 3.057 -9.888 -20.355 1.00 92.75 403 ASP A N 1
ATOM 3210 C CA . ASP A 1 403 ? 3.151 -10.970 -19.364 1.00 92.75 403 ASP A CA 1
ATOM 3211 C C . ASP A 1 403 ? 4.529 -10.965 -18.662 1.00 92.75 403 ASP A C 1
ATOM 3213 O O . ASP A 1 403 ? 4.589 -10.999 -17.433 1.00 92.75 403 ASP A O 1
ATOM 3217 N N . PHE A 1 404 ? 5.618 -10.735 -19.413 1.00 94.25 404 PHE A N 1
ATOM 3218 C CA . PHE A 1 404 ? 6.980 -10.586 -18.874 1.00 94.25 404 PHE A CA 1
ATOM 3219 C C . PHE A 1 404 ? 7.093 -9.503 -17.785 1.00 94.25 404 PHE A C 1
ATOM 3221 O O . PHE A 1 404 ? 7.685 -9.721 -16.727 1.00 94.25 404 PHE A O 1
ATOM 3228 N N . ILE A 1 405 ? 6.508 -8.325 -18.023 1.00 94.69 405 ILE A N 1
ATOM 3229 C CA . ILE A 1 405 ? 6.540 -7.206 -17.071 1.00 94.69 405 ILE A CA 1
ATOM 3230 C C . ILE A 1 405 ? 5.681 -7.531 -15.847 1.00 94.69 405 ILE A C 1
ATOM 3232 O O . ILE A 1 405 ? 6.116 -7.325 -14.712 1.00 94.69 405 ILE A O 1
ATOM 3236 N N . THR A 1 406 ? 4.491 -8.093 -16.069 1.00 94.62 406 THR A N 1
ATOM 3237 C CA . THR A 1 406 ? 3.605 -8.562 -14.996 1.00 94.62 406 THR A CA 1
ATOM 3238 C C . THR A 1 406 ? 4.318 -9.578 -14.101 1.00 94.62 406 THR A C 1
ATOM 3240 O O . THR A 1 406 ? 4.200 -9.518 -12.874 1.00 94.62 406 THR A O 1
ATOM 3243 N N . ARG A 1 407 ? 5.122 -10.473 -14.688 1.00 95.44 407 ARG A N 1
ATOM 3244 C CA . ARG A 1 407 ? 5.898 -11.467 -13.947 1.00 95.44 407 ARG A CA 1
ATOM 3245 C C . ARG A 1 407 ? 7.046 -10.863 -13.153 1.00 95.44 407 ARG A C 1
ATOM 3247 O O . ARG A 1 407 ? 7.202 -11.236 -11.994 1.00 95.44 407 ARG A O 1
ATOM 3254 N N . ILE A 1 408 ? 7.800 -9.910 -13.707 1.00 96.44 408 ILE A N 1
ATOM 3255 C CA . ILE A 1 408 ? 8.836 -9.191 -12.941 1.00 96.44 408 ILE A CA 1
ATOM 3256 C C . ILE A 1 408 ? 8.225 -8.563 -11.691 1.00 96.44 408 ILE A C 1
ATOM 3258 O O . ILE A 1 408 ? 8.736 -8.751 -10.589 1.00 96.44 408 ILE A O 1
ATOM 3262 N N . VAL A 1 409 ? 7.104 -7.857 -11.852 1.00 96.56 409 VAL A N 1
ATOM 3263 C CA . VAL A 1 409 ? 6.418 -7.189 -10.743 1.00 96.56 409 VAL A CA 1
ATOM 3264 C C . VAL A 1 409 ? 5.894 -8.196 -9.718 1.00 96.56 409 VAL A C 1
ATOM 3266 O O . VAL A 1 409 ? 6.059 -7.986 -8.516 1.00 96.56 409 VAL A O 1
ATOM 3269 N N . LYS A 1 410 ? 5.326 -9.322 -10.170 1.00 97.00 410 LYS A N 1
ATOM 3270 C CA . LYS A 1 410 ? 4.903 -10.426 -9.296 1.00 97.00 410 LYS A CA 1
ATOM 3271 C C . LYS A 1 410 ? 6.069 -10.983 -8.478 1.00 97.00 410 LYS A C 1
ATOM 3273 O O . LYS A 1 410 ? 5.936 -11.130 -7.264 1.00 97.00 410 LYS A O 1
ATOM 3278 N N . ILE A 1 411 ? 7.183 -11.316 -9.128 1.00 97.44 411 ILE A N 1
ATOM 3279 C CA . ILE A 1 411 ? 8.365 -11.904 -8.486 1.00 97.44 411 ILE A CA 1
ATOM 3280 C C . ILE A 1 411 ? 8.951 -10.919 -7.474 1.00 97.44 411 ILE A C 1
ATOM 3282 O O . ILE A 1 411 ? 9.095 -11.264 -6.303 1.00 97.44 411 ILE A O 1
ATOM 3286 N N . ALA A 1 412 ? 9.208 -9.680 -7.894 1.00 97.69 412 ALA A N 1
ATOM 3287 C CA . ALA A 1 412 ? 9.759 -8.640 -7.034 1.00 97.69 412 ALA A CA 1
ATOM 3288 C C . ALA A 1 412 ? 8.862 -8.364 -5.821 1.00 97.69 412 ALA A C 1
ATOM 3290 O O . ALA A 1 412 ? 9.329 -8.378 -4.684 1.00 97.69 412 ALA A O 1
ATOM 3291 N N . GLY A 1 413 ? 7.554 -8.191 -6.038 1.00 97.19 413 GLY A N 1
ATOM 3292 C CA . GLY A 1 413 ? 6.597 -8.004 -4.948 1.00 97.19 413 GLY A CA 1
ATOM 3293 C C . GLY A 1 413 ? 6.550 -9.202 -3.995 1.00 97.19 413 GLY A C 1
ATOM 3294 O O . GLY A 1 413 ? 6.464 -9.015 -2.781 1.00 97.19 413 GLY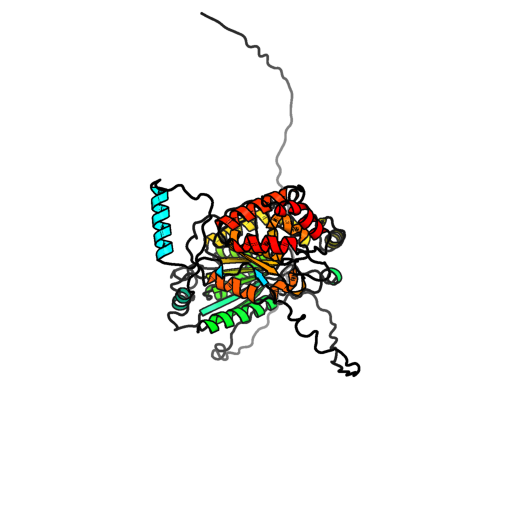 A O 1
ATOM 3295 N N . SER A 1 414 ? 6.664 -10.428 -4.521 1.00 97.31 414 SER A N 1
ATOM 3296 C CA . SER A 1 414 ? 6.724 -11.647 -3.703 1.00 97.31 414 SER A CA 1
ATOM 3297 C C . SER A 1 414 ? 7.965 -11.666 -2.815 1.00 97.31 414 SER A C 1
ATOM 3299 O O . SER A 1 414 ? 7.844 -11.888 -1.613 1.00 97.31 414 SER A O 1
ATOM 3301 N N . LEU A 1 415 ? 9.140 -11.381 -3.381 1.00 96.31 415 LEU A N 1
ATOM 3302 C CA . LEU A 1 415 ? 10.402 -11.317 -2.642 1.00 96.31 415 LEU A CA 1
ATOM 3303 C C . LEU A 1 415 ? 10.351 -10.259 -1.536 1.00 96.31 415 LEU A C 1
ATOM 3305 O O . LEU A 1 415 ? 10.623 -10.581 -0.379 1.00 96.31 415 LEU A O 1
ATOM 3309 N N . ILE A 1 416 ? 9.901 -9.041 -1.857 1.00 96.12 416 ILE A N 1
ATOM 3310 C CA . ILE A 1 416 ? 9.812 -7.933 -0.896 1.00 96.12 416 ILE A CA 1
ATOM 3311 C C . ILE A 1 416 ? 8.906 -8.293 0.288 1.00 96.12 416 ILE A C 1
ATOM 3313 O O . ILE A 1 416 ? 9.292 -8.101 1.442 1.00 96.12 416 ILE A O 1
ATOM 3317 N N . ASN A 1 417 ? 7.713 -8.836 0.028 1.00 96.94 417 ASN A N 1
ATOM 3318 C CA . ASN A 1 417 ? 6.781 -9.233 1.091 1.00 96.94 417 ASN A CA 1
ATOM 3319 C C . ASN A 1 417 ? 7.278 -10.446 1.899 1.00 96.94 417 ASN A C 1
ATOM 3321 O O . ASN A 1 417 ? 6.872 -10.631 3.046 1.00 96.94 417 ASN A O 1
ATOM 3325 N N . LEU A 1 418 ? 8.166 -11.265 1.327 1.00 94.56 418 LEU A N 1
ATOM 3326 C CA . LEU A 1 418 ? 8.826 -12.386 2.003 1.00 94.56 418 LEU A CA 1
ATOM 3327 C C . LEU A 1 418 ? 10.114 -11.992 2.748 1.00 94.56 418 LEU A C 1
ATOM 3329 O O . LEU A 1 418 ? 10.755 -12.865 3.352 1.00 94.56 418 LEU A O 1
ATOM 3333 N N . GLY A 1 419 ? 10.445 -10.698 2.760 1.00 92.25 419 GLY A N 1
ATOM 3334 C CA . GLY A 1 419 ? 11.576 -10.133 3.489 1.00 92.25 419 GLY A CA 1
ATOM 3335 C C . GLY A 1 419 ? 12.905 -10.175 2.734 1.00 92.25 419 GLY A C 1
ATOM 3336 O O . GLY A 1 419 ? 13.941 -9.963 3.364 1.00 92.25 419 GLY A O 1
ATOM 3337 N N . TYR A 1 420 ? 12.875 -10.439 1.427 1.00 93.50 420 TYR A N 1
ATOM 3338 C CA . TYR A 1 420 ? 14.034 -10.462 0.531 1.00 93.50 420 TYR A CA 1
ATOM 3339 C C . TYR A 1 420 ? 14.132 -9.170 -0.293 1.00 93.50 420 TYR A C 1
ATOM 3341 O O . TYR A 1 420 ? 13.221 -8.336 -0.283 1.00 93.50 420 TYR A O 1
ATOM 3349 N N . ASP A 1 421 ? 15.251 -8.994 -0.989 1.00 91.62 421 ASP A N 1
ATOM 3350 C CA . ASP A 1 421 ? 15.497 -7.839 -1.852 1.00 91.62 421 ASP A CA 1
ATOM 3351 C C . ASP A 1 421 ? 14.999 -8.108 -3.285 1.00 91.62 421 ASP A C 1
ATOM 3353 O O . ASP A 1 421 ? 15.106 -9.221 -3.796 1.00 91.62 421 ASP A O 1
ATOM 3357 N N . ASP A 1 422 ? 14.454 -7.094 -3.957 1.00 94.88 422 ASP A N 1
ATOM 3358 C CA . ASP A 1 422 ? 14.172 -7.138 -5.399 1.00 94.88 422 ASP A CA 1
ATOM 3359 C C . ASP A 1 422 ? 15.362 -6.634 -6.236 1.00 94.88 422 ASP A C 1
ATOM 3361 O O . ASP A 1 422 ? 15.267 -6.487 -7.458 1.00 94.88 422 ASP A O 1
ATOM 3365 N N . HIS A 1 423 ? 16.470 -6.320 -5.560 1.00 94.56 423 HIS A N 1
ATOM 3366 C CA . HIS A 1 423 ? 17.683 -5.696 -6.073 1.00 94.56 423 HIS A CA 1
ATOM 3367 C C . HIS A 1 423 ? 17.402 -4.382 -6.809 1.00 94.56 423 HIS A C 1
ATOM 3369 O O . HIS A 1 423 ? 18.135 -3.999 -7.718 1.00 94.56 423 HIS A O 1
ATOM 3375 N N . GLY A 1 424 ? 16.327 -3.681 -6.429 1.00 94.44 424 GLY A N 1
ATOM 3376 C CA . GLY A 1 424 ? 15.925 -2.403 -7.012 1.00 94.44 424 GLY A CA 1
ATOM 3377 C C . GLY A 1 424 ? 15.272 -2.498 -8.392 1.00 94.44 424 GLY A C 1
ATOM 3378 O O . GLY A 1 424 ? 15.079 -1.457 -9.029 1.00 94.44 424 GLY A O 1
ATOM 3379 N N . ILE A 1 425 ? 14.899 -3.696 -8.866 1.00 95.56 425 ILE A N 1
ATOM 3380 C CA . ILE A 1 425 ? 14.311 -3.863 -10.203 1.00 95.56 425 ILE A CA 1
ATOM 3381 C C . ILE A 1 425 ? 13.056 -3.006 -10.386 1.00 95.56 425 ILE A C 1
ATOM 3383 O O . ILE A 1 425 ? 12.892 -2.386 -11.438 1.00 95.56 425 ILE A O 1
ATOM 3387 N N . ILE A 1 426 ? 12.198 -2.900 -9.361 1.00 96.19 426 ILE A N 1
ATOM 3388 C CA . ILE A 1 426 ? 10.960 -2.121 -9.462 1.00 96.19 426 ILE A CA 1
ATOM 3389 C C . ILE A 1 426 ? 11.273 -0.635 -9.589 1.00 96.19 426 ILE A C 1
ATOM 3391 O O . ILE A 1 426 ? 10.625 0.060 -10.375 1.00 96.19 426 ILE A O 1
ATOM 3395 N N . LYS A 1 427 ? 12.292 -0.141 -8.876 1.00 94.81 427 LYS A N 1
ATOM 3396 C CA . LYS A 1 427 ? 12.734 1.259 -8.965 1.00 94.81 427 LYS A CA 1
ATOM 3397 C C . LYS A 1 427 ? 13.216 1.588 -10.381 1.00 94.81 427 LYS A C 1
ATOM 3399 O O . LYS A 1 427 ? 12.771 2.588 -10.941 1.00 94.81 427 LYS A O 1
ATOM 3404 N N . GLU A 1 428 ? 14.030 0.716 -10.979 1.00 93.19 428 GLU A N 1
ATOM 3405 C CA . GLU A 1 428 ? 14.584 0.900 -12.329 1.00 93.19 428 GLU A CA 1
ATOM 3406 C C . GLU A 1 428 ? 13.525 0.834 -13.440 1.00 93.19 428 GLU A C 1
ATOM 3408 O O . GLU A 1 428 ? 13.539 1.658 -14.356 1.00 93.19 428 GLU A O 1
ATOM 3413 N N . ILE A 1 429 ? 12.577 -0.110 -13.381 1.00 92.75 429 ILE A N 1
ATOM 3414 C CA . ILE A 1 429 ? 11.568 -0.237 -14.447 1.00 92.75 429 ILE A CA 1
ATOM 3415 C C . ILE A 1 429 ? 10.432 0.780 -14.318 1.00 92.75 429 ILE A C 1
ATOM 3417 O O . ILE A 1 429 ? 9.822 1.113 -15.331 1.00 92.75 429 ILE A O 1
ATOM 3421 N N . SER A 1 430 ? 10.160 1.301 -13.112 1.00 92.94 430 SER A N 1
ATOM 3422 C CA . SER A 1 430 ? 9.005 2.173 -12.830 1.00 92.94 430 SER A CA 1
ATOM 3423 C C . SER A 1 430 ? 8.851 3.309 -13.841 1.00 92.94 430 SER A C 1
ATOM 3425 O O . SER A 1 430 ? 7.757 3.515 -14.356 1.00 92.94 430 SER A O 1
ATOM 3427 N N . GLY A 1 431 ? 9.940 4.017 -14.171 1.00 88.38 431 GLY A N 1
ATOM 3428 C CA . GLY A 1 431 ? 9.910 5.148 -15.109 1.00 88.38 431 GLY A CA 1
ATOM 3429 C C . GLY A 1 431 ? 9.461 4.779 -16.528 1.00 88.38 431 GLY A C 1
ATOM 3430 O O . GLY A 1 431 ? 8.941 5.621 -17.255 1.00 88.38 431 GLY A O 1
ATOM 3431 N N . SER A 1 432 ? 9.617 3.513 -16.915 1.00 88.44 432 SER A N 1
ATOM 3432 C CA . SER A 1 432 ? 9.245 3.004 -18.238 1.00 88.44 432 SER A CA 1
ATOM 3433 C C . SER A 1 432 ? 7.815 2.462 -18.310 1.00 88.44 432 SER A C 1
ATOM 3435 O O . SER A 1 432 ? 7.352 2.131 -19.401 1.00 88.44 432 SER A O 1
ATOM 3437 N N . LEU A 1 433 ? 7.124 2.366 -17.169 1.00 89.12 433 LEU A N 1
ATOM 3438 C CA . LEU A 1 433 ? 5.768 1.820 -17.058 1.00 89.12 433 LEU A CA 1
ATOM 3439 C C . LEU A 1 433 ? 4.678 2.900 -16.998 1.00 89.12 433 LEU A C 1
ATOM 3441 O O . LEU A 1 433 ? 3.505 2.568 -16.860 1.00 89.12 433 LEU A O 1
ATOM 3445 N N . ALA A 1 434 ? 5.045 4.179 -17.116 1.00 85.56 434 ALA A N 1
ATOM 3446 C CA . ALA A 1 434 ? 4.092 5.284 -17.080 1.00 85.56 434 ALA A CA 1
ATOM 3447 C C . ALA A 1 434 ? 2.948 5.081 -18.092 1.00 85.56 434 ALA A C 1
ATOM 3449 O O . ALA A 1 434 ? 3.181 4.886 -19.290 1.00 85.56 434 ALA A O 1
ATOM 3450 N N . GLY A 1 435 ? 1.711 5.131 -17.595 1.00 82.44 435 GLY A N 1
ATOM 3451 C CA . GLY A 1 435 ? 0.511 5.004 -18.419 1.00 82.44 435 GLY A CA 1
ATOM 3452 C C . GLY A 1 435 ? 0.262 6.218 -19.323 1.00 82.44 435 GLY A C 1
ATOM 3453 O O . GLY A 1 435 ? 0.853 7.284 -19.127 1.00 82.44 435 GLY A O 1
ATOM 3454 N N . PRO A 1 436 ? -0.636 6.093 -20.316 1.00 75.62 436 PRO A N 1
ATOM 3455 C CA . PRO A 1 436 ? -1.014 7.220 -21.155 1.00 75.62 436 PRO A CA 1
ATOM 3456 C C . PRO A 1 436 ? -1.796 8.282 -20.362 1.00 75.62 436 PRO A C 1
ATOM 3458 O O . PRO A 1 436 ? -2.565 7.981 -19.453 1.00 75.62 436 PRO A O 1
ATOM 3461 N N . LEU A 1 437 ? -1.639 9.555 -20.741 1.00 62.56 437 LEU A N 1
ATOM 3462 C CA . LEU A 1 437 ? -2.320 10.678 -20.077 1.00 62.56 437 LEU A CA 1
ATOM 3463 C C . LEU A 1 437 ? -3.838 10.709 -20.331 1.00 62.56 437 LEU A C 1
ATOM 3465 O O . LEU A 1 437 ? -4.573 11.330 -19.573 1.00 62.56 437 LEU A O 1
ATOM 3469 N N . THR A 1 438 ? -4.317 10.040 -21.383 1.00 55.88 438 THR A N 1
ATOM 3470 C CA . THR A 1 438 ? -5.738 9.996 -21.778 1.00 55.88 438 THR A CA 1
ATOM 3471 C C . THR A 1 438 ? -6.573 9.000 -20.967 1.00 55.88 438 THR A C 1
ATOM 3473 O O . THR A 1 438 ? -7.763 8.843 -21.226 1.00 55.88 438 THR A O 1
ATOM 3476 N N . GLY A 1 439 ? -5.959 8.305 -20.009 1.00 61.44 439 GLY A N 1
ATOM 3477 C CA . GLY A 1 439 ? -6.589 7.298 -19.161 1.00 61.44 439 GLY A CA 1
ATOM 3478 C C . GLY A 1 439 ? -5.550 6.287 -18.690 1.00 61.44 439 GLY A C 1
ATOM 3479 O O . GLY A 1 439 ? -4.692 5.879 -19.464 1.00 61.44 439 GLY A O 1
ATOM 3480 N N . GLY A 1 440 ? -5.602 5.887 -17.422 1.00 71.06 440 GLY A N 1
ATOM 3481 C CA . GLY A 1 440 ? -4.568 5.033 -16.848 1.00 71.06 440 GLY A CA 1
ATOM 3482 C C . GLY A 1 440 ? -4.967 4.403 -15.526 1.00 71.06 440 GLY A C 1
ATOM 3483 O O . GLY A 1 440 ? -6.044 4.653 -14.975 1.00 71.06 440 GLY A O 1
ATOM 3484 N N . GLY A 1 441 ? -4.048 3.590 -15.018 1.00 79.88 441 GLY A N 1
ATOM 3485 C CA . GLY A 1 441 ? -4.245 2.763 -13.840 1.00 79.88 441 GLY A CA 1
ATOM 3486 C C . GLY A 1 441 ? -4.516 3.525 -12.540 1.00 79.88 441 GLY A C 1
ATOM 3487 O O . GLY A 1 441 ? -5.143 2.991 -11.624 1.00 79.88 441 GLY A O 1
ATOM 3488 N N . HIS A 1 442 ? -4.116 4.804 -12.472 1.00 87.31 442 HIS A N 1
ATOM 3489 C CA . HIS A 1 442 ? -4.235 5.619 -11.260 1.00 87.31 442 HIS A CA 1
ATOM 3490 C C . HIS A 1 442 ? -5.668 5.676 -10.728 1.00 87.31 442 HIS A C 1
ATOM 3492 O O . HIS A 1 442 ? -5.874 5.725 -9.523 1.00 87.31 442 HIS A O 1
ATOM 3498 N N . SER A 1 443 ? -6.668 5.685 -11.617 1.00 85.19 443 SER A N 1
ATOM 3499 C CA . SER A 1 443 ? -8.084 5.809 -11.246 1.00 85.19 443 SER A CA 1
ATOM 3500 C C . SER A 1 443 ? -8.900 4.528 -11.405 1.00 85.19 443 SER A C 1
ATOM 3502 O O . SER A 1 443 ? -10.051 4.472 -10.974 1.00 85.19 443 SER A O 1
ATOM 3504 N N . THR A 1 444 ? -8.353 3.489 -12.032 1.00 88.56 444 THR A N 1
ATOM 3505 C CA . THR A 1 444 ? -9.057 2.206 -12.153 1.00 88.56 444 THR A CA 1
ATOM 3506 C C . THR A 1 444 ? -8.802 1.312 -10.944 1.00 88.56 444 THR A C 1
ATOM 3508 O O . THR A 1 444 ? -9.694 0.557 -10.568 1.00 88.56 444 THR A O 1
ATOM 3511 N N . ILE A 1 445 ? -7.674 1.497 -10.250 1.00 91.81 445 ILE A N 1
ATOM 3512 C CA . ILE A 1 445 ? -7.308 0.740 -9.046 1.00 91.81 445 ILE A CA 1
ATOM 3513 C C . ILE A 1 445 ? -8.369 0.770 -7.936 1.00 91.81 445 ILE A C 1
ATOM 3515 O O . ILE A 1 445 ? -8.688 -0.268 -7.370 1.00 91.81 445 ILE A O 1
ATOM 3519 N N . TYR A 1 446 ? -8.979 1.924 -7.649 1.00 89.94 446 TYR A N 1
ATOM 3520 C CA . TYR A 1 446 ? -9.988 2.038 -6.585 1.00 89.94 446 TYR A CA 1
ATOM 3521 C C . TYR A 1 446 ? -11.362 1.477 -6.986 1.00 89.94 446 TYR A C 1
ATOM 3523 O O . TYR A 1 446 ? -12.336 1.632 -6.259 1.00 89.94 446 TYR A O 1
ATOM 3531 N N . ARG A 1 447 ? -11.481 0.884 -8.179 1.00 91.00 447 ARG A N 1
ATOM 3532 C CA . ARG A 1 447 ? -12.668 0.128 -8.609 1.00 91.00 447 ARG A CA 1
ATOM 3533 C C . ARG A 1 447 ? -12.445 -1.379 -8.501 1.00 91.00 447 ARG A C 1
ATOM 3535 O O . ARG A 1 447 ? -13.343 -2.147 -8.829 1.00 91.00 447 ARG A O 1
ATOM 3542 N N . GLU A 1 448 ? -11.242 -1.803 -8.115 1.00 93.50 448 GLU A N 1
ATOM 3543 C CA . GLU A 1 448 ? -10.879 -3.209 -8.053 1.00 93.50 448 GLU A CA 1
ATOM 3544 C C . GLU A 1 448 ? -11.141 -3.773 -6.658 1.00 93.50 448 GLU A C 1
ATOM 3546 O O . GLU A 1 448 ? -10.441 -3.467 -5.695 1.00 93.50 448 GLU A O 1
ATOM 3551 N N . VAL A 1 449 ? -12.128 -4.659 -6.571 1.00 93.81 449 VAL A N 1
ATOM 3552 C CA . VAL A 1 449 ? -12.565 -5.311 -5.329 1.00 93.81 449 VAL A CA 1
ATOM 3553 C C . VAL A 1 449 ? -11.418 -6.017 -4.599 1.00 93.81 449 VAL A C 1
ATOM 3555 O O . VAL A 1 449 ? -11.296 -5.889 -3.379 1.00 93.81 449 VAL A O 1
ATOM 3558 N N . GLN A 1 450 ? -10.539 -6.703 -5.338 1.00 95.75 450 GLN A N 1
ATOM 3559 C CA . GLN A 1 450 ? -9.408 -7.444 -4.764 1.00 95.75 450 GLN A CA 1
ATOM 3560 C C . GLN A 1 450 ? -8.470 -6.547 -3.935 1.00 95.75 450 GLN A C 1
ATOM 3562 O O . GLN A 1 450 ? -7.829 -7.014 -2.996 1.00 95.75 450 GLN A O 1
ATOM 3567 N N . VAL A 1 451 ? -8.394 -5.250 -4.255 1.00 96.75 451 VAL A N 1
ATOM 3568 C CA . VAL A 1 451 ? -7.529 -4.282 -3.563 1.00 96.75 451 VAL A CA 1
ATOM 3569 C C . VAL A 1 451 ? -8.043 -3.989 -2.150 1.00 96.75 451 VAL A C 1
ATOM 3571 O O . VAL A 1 451 ? -7.257 -3.949 -1.203 1.00 96.75 451 VAL A O 1
ATOM 3574 N N . TYR A 1 452 ? -9.360 -3.839 -1.997 1.00 98.12 452 TYR A N 1
ATOM 3575 C CA . TYR A 1 452 ? -10.022 -3.642 -0.704 1.00 98.12 452 TYR A CA 1
ATOM 3576 C C . TYR A 1 452 ? -9.958 -4.906 0.152 1.00 98.12 452 TYR A C 1
ATOM 3578 O O . TYR A 1 452 ? -9.632 -4.856 1.338 1.00 98.12 452 TYR A O 1
ATOM 3586 N N . GLU A 1 453 ? -10.199 -6.062 -0.466 1.00 97.62 453 GLU A N 1
ATOM 3587 C CA . GLU A 1 453 ? -10.150 -7.346 0.229 1.00 97.62 453 GLU A CA 1
ATOM 3588 C C . GLU A 1 453 ? -8.748 -7.624 0.790 1.00 97.62 453 GLU A C 1
ATOM 3590 O O . GLU A 1 453 ? -8.602 -8.025 1.943 1.00 97.62 453 GLU A O 1
ATOM 3595 N N . LEU A 1 454 ? -7.698 -7.319 0.024 1.00 98.25 454 LEU A N 1
ATOM 3596 C CA . LEU A 1 454 ? -6.319 -7.484 0.474 1.00 98.25 454 LEU A CA 1
ATOM 3597 C C . LEU A 1 454 ? -6.019 -6.700 1.762 1.00 98.25 454 LEU A C 1
ATOM 3599 O O . LEU A 1 454 ? -5.363 -7.228 2.660 1.00 98.25 454 LEU A O 1
ATOM 3603 N N . GLY A 1 455 ? -6.518 -5.465 1.876 1.00 97.56 455 GLY A N 1
ATOM 3604 C CA . GLY A 1 455 ? -6.287 -4.621 3.051 1.00 97.56 455 GLY A CA 1
ATOM 3605 C C . GLY A 1 455 ? -6.921 -5.175 4.329 1.00 97.56 455 GLY A C 1
ATOM 3606 O O . GLY A 1 455 ? -6.286 -5.177 5.388 1.00 97.56 455 GLY A O 1
ATOM 3607 N N . ILE A 1 456 ? -8.155 -5.680 4.244 1.00 96.94 456 ILE A N 1
ATOM 3608 C CA . ILE A 1 456 ? -8.839 -6.256 5.408 1.00 96.94 456 ILE A CA 1
ATOM 3609 C C . ILE A 1 456 ? -8.263 -7.629 5.781 1.00 96.94 456 ILE A C 1
ATOM 3611 O O . ILE A 1 456 ? -7.997 -7.879 6.959 1.00 96.94 456 ILE A O 1
ATOM 3615 N N . ARG A 1 457 ? -7.961 -8.478 4.787 1.00 97.75 457 ARG A N 1
ATOM 3616 C CA . ARG A 1 457 ? -7.336 -9.792 5.001 1.00 97.75 457 ARG A CA 1
ATOM 3617 C C . ARG A 1 457 ? -5.958 -9.660 5.626 1.00 97.75 457 ARG A C 1
ATOM 3619 O O . ARG A 1 457 ? -5.672 -10.329 6.612 1.00 97.75 457 ARG A O 1
ATOM 3626 N N . PHE A 1 458 ? -5.123 -8.743 5.134 1.00 97.94 458 PHE A N 1
ATOM 3627 C CA . PHE A 1 458 ? -3.804 -8.516 5.722 1.00 97.94 458 PHE A CA 1
ATOM 3628 C C . PHE A 1 458 ? -3.889 -8.114 7.197 1.00 97.94 458 PHE A C 1
ATOM 3630 O O . PHE A 1 458 ? -3.066 -8.556 7.997 1.00 97.94 458 PHE A O 1
ATOM 3637 N N . ALA A 1 459 ? -4.899 -7.336 7.587 1.00 96.88 459 ALA A N 1
ATOM 3638 C CA . ALA A 1 459 ? -5.054 -6.921 8.973 1.00 96.88 459 ALA A CA 1
ATOM 3639 C C . ALA A 1 459 ? -5.609 -8.012 9.900 1.00 96.88 459 ALA A C 1
ATOM 3641 O O . ALA A 1 459 ? -5.190 -8.098 11.052 1.00 96.88 459 ALA A O 1
ATOM 3642 N N . LEU A 1 460 ? -6.542 -8.836 9.417 1.00 96.62 460 LEU A N 1
ATOM 3643 C CA . LEU A 1 460 ? -7.247 -9.822 10.244 1.00 96.62 460 LEU A CA 1
ATOM 3644 C C . LEU A 1 460 ? -6.644 -11.228 10.195 1.00 96.62 460 LEU A C 1
ATOM 3646 O O . LEU A 1 460 ? -6.774 -11.971 11.169 1.00 96.62 460 LEU A O 1
ATOM 3650 N N . GLU A 1 461 ? -5.992 -11.586 9.091 1.00 96.62 461 GLU A N 1
ATOM 3651 C CA . GLU A 1 461 ? -5.445 -12.920 8.826 1.00 96.62 461 GLU A CA 1
ATOM 3652 C C . GLU A 1 461 ? -3.916 -12.979 8.993 1.00 96.62 461 GLU A C 1
ATOM 3654 O O . GLU A 1 461 ? -3.281 -13.918 8.512 1.00 96.62 461 GLU A O 1
ATOM 3659 N N . THR A 1 462 ? -3.282 -12.006 9.658 1.00 95.44 462 THR A N 1
ATOM 3660 C CA . THR A 1 462 ? -1.837 -12.048 9.956 1.00 95.44 462 THR A CA 1
ATOM 3661 C C . THR A 1 462 ? -1.527 -11.960 11.447 1.00 95.44 462 THR A C 1
ATOM 3663 O O . THR A 1 462 ? -2.370 -11.606 12.266 1.00 95.44 462 THR A O 1
ATOM 3666 N N . THR A 1 463 ? -0.318 -12.381 11.826 1.00 91.44 463 THR A N 1
ATOM 3667 C CA . THR A 1 463 ? 0.150 -12.352 13.217 1.00 91.44 463 THR A CA 1
ATOM 3668 C C . THR A 1 463 ? 0.613 -10.965 13.673 1.00 91.44 463 THR A C 1
ATOM 3670 O O . THR A 1 463 ? 0.863 -10.078 12.862 1.00 91.44 463 THR A O 1
ATOM 3673 N N . ASP A 1 464 ? 0.809 -10.803 14.986 1.00 87.38 464 ASP A N 1
ATOM 3674 C CA . ASP A 1 464 ? 1.267 -9.565 15.642 1.00 87.38 464 ASP A CA 1
ATOM 3675 C C . ASP A 1 464 ? 2.652 -9.731 16.286 1.00 87.38 464 ASP A C 1
ATOM 3677 O O . ASP A 1 464 ? 2.896 -9.324 17.420 1.00 87.38 464 ASP A O 1
ATOM 3681 N N . ASP A 1 465 ? 3.562 -10.401 15.575 1.00 77.81 465 ASP A N 1
ATOM 3682 C CA . ASP A 1 465 ? 4.802 -10.924 16.164 1.00 77.81 465 ASP A CA 1
ATOM 3683 C C . ASP A 1 465 ? 5.951 -9.887 16.260 1.00 77.81 465 ASP A C 1
ATOM 3685 O O . ASP A 1 465 ? 6.941 -10.153 16.939 1.00 77.81 465 ASP A O 1
ATOM 3689 N N . PHE A 1 466 ? 5.851 -8.714 15.612 1.00 82.19 466 PHE A N 1
ATOM 3690 C CA . PHE A 1 466 ? 6.986 -7.782 15.423 1.00 82.19 466 PHE A CA 1
ATOM 3691 C C . PHE A 1 466 ? 6.688 -6.321 15.791 1.00 82.19 466 PHE A C 1
ATOM 3693 O O . PHE A 1 466 ? 7.107 -5.407 15.091 1.00 82.19 466 PHE A O 1
ATOM 3700 N N . ILE A 1 467 ? 5.968 -6.085 16.888 1.00 76.88 467 ILE A N 1
ATOM 3701 C CA . ILE A 1 467 ? 5.611 -4.722 17.330 1.00 76.88 467 ILE A CA 1
ATOM 3702 C C . ILE A 1 467 ? 6.855 -3.893 17.711 1.00 76.88 467 ILE A C 1
ATOM 3704 O O . ILE A 1 467 ? 6.895 -2.690 17.465 1.00 76.88 467 ILE A O 1
ATOM 3708 N N . ASP A 1 468 ? 7.885 -4.538 18.267 1.00 83.12 468 ASP A N 1
ATOM 3709 C CA . ASP A 1 468 ? 9.121 -3.878 18.717 1.00 83.12 468 ASP A CA 1
ATOM 3710 C C . ASP A 1 468 ? 10.189 -3.742 17.614 1.00 83.12 468 ASP A C 1
ATOM 3712 O O . ASP A 1 468 ? 11.277 -3.213 17.857 1.00 83.12 468 ASP A O 1
ATOM 3716 N N . LEU A 1 469 ? 9.914 -4.229 16.399 1.00 88.81 469 LEU A N 1
ATOM 3717 C CA . LEU A 1 469 ? 10.850 -4.130 15.285 1.00 88.81 469 LEU A CA 1
ATOM 3718 C C . LEU A 1 469 ? 10.809 -2.716 14.690 1.00 88.81 469 LEU A C 1
ATOM 3720 O O . LEU A 1 469 ? 9.754 -2.181 14.353 1.00 88.81 469 LEU A O 1
ATOM 3724 N N . ALA A 1 470 ? 11.980 -2.102 14.538 1.00 91.75 470 ALA A N 1
ATOM 3725 C CA . ALA A 1 470 ? 12.081 -0.794 13.907 1.00 91.75 470 ALA A CA 1
ATOM 3726 C C . ALA A 1 470 ? 11.790 -0.875 12.400 1.00 91.75 470 ALA A C 1
ATOM 3728 O O . ALA A 1 470 ? 12.111 -1.860 11.733 1.00 91.75 470 ALA A O 1
ATOM 3729 N N . VAL A 1 471 ? 11.226 0.202 11.851 1.00 94.94 471 VAL A N 1
ATOM 3730 C CA . VAL A 1 471 ? 11.079 0.369 10.401 1.00 94.94 471 VAL A CA 1
ATOM 3731 C C . VAL A 1 471 ? 12.460 0.551 9.782 1.00 94.94 471 VAL A C 1
ATOM 3733 O O . VAL A 1 471 ? 13.159 1.513 10.107 1.00 94.94 471 VAL A O 1
ATOM 3736 N N . ASP A 1 472 ? 12.831 -0.347 8.875 1.00 94.56 472 ASP A N 1
ATOM 3737 C CA . ASP A 1 472 ? 14.043 -0.217 8.073 1.00 94.56 472 ASP A CA 1
ATOM 3738 C C . ASP A 1 472 ? 13.810 0.843 6.988 1.00 94.56 472 ASP A C 1
ATOM 3740 O O . ASP A 1 472 ? 12.844 0.759 6.231 1.00 94.56 472 ASP A O 1
ATOM 3744 N N . TYR A 1 473 ? 14.651 1.873 6.947 1.00 95.25 473 TYR A N 1
ATOM 3745 C CA . TYR A 1 473 ? 14.487 3.039 6.082 1.00 95.25 473 TYR A CA 1
ATOM 3746 C C . TYR A 1 473 ? 15.706 3.200 5.176 1.00 95.25 473 TYR A C 1
ATOM 3748 O O . TYR A 1 473 ? 16.810 3.475 5.645 1.00 95.25 473 TYR A O 1
ATOM 3756 N N . THR A 1 474 ? 15.486 3.062 3.871 1.00 94.31 474 THR A N 1
ATOM 3757 C CA . THR A 1 474 ? 16.518 3.023 2.831 1.00 94.31 474 THR A CA 1
ATOM 3758 C C . THR A 1 474 ? 16.285 4.141 1.804 1.00 94.31 474 THR A C 1
ATOM 3760 O O . THR A 1 474 ? 15.725 3.901 0.729 1.00 94.31 474 THR A O 1
ATOM 3763 N N . PRO A 1 475 ? 16.685 5.393 2.110 1.00 93.94 475 PRO A N 1
ATOM 3764 C CA . PRO A 1 475 ? 16.580 6.494 1.159 1.00 93.94 475 PRO A CA 1
ATOM 3765 C C . PRO A 1 475 ? 17.519 6.279 -0.035 1.00 93.94 475 PRO A C 1
ATOM 3767 O O . PRO A 1 475 ? 18.560 5.632 0.072 1.00 93.94 475 PRO A O 1
ATOM 3770 N N . TYR A 1 476 ? 17.161 6.850 -1.181 1.00 92.56 476 TYR A N 1
ATOM 3771 C CA . TYR A 1 476 ? 17.917 6.747 -2.431 1.00 92.56 476 TYR A CA 1
ATOM 3772 C C . TYR A 1 476 ? 17.814 8.036 -3.250 1.00 92.56 476 TYR A C 1
ATOM 3774 O O . TYR A 1 476 ? 16.992 8.906 -2.967 1.00 92.56 476 TYR A O 1
ATOM 3782 N N . GLN A 1 477 ? 18.651 8.181 -4.274 1.00 88.38 477 GLN A N 1
ATOM 3783 C CA . GLN A 1 477 ? 18.604 9.341 -5.160 1.00 88.38 477 GLN A CA 1
ATOM 3784 C C . GLN A 1 477 ? 17.785 9.013 -6.406 1.00 88.38 477 GLN A C 1
ATOM 3786 O O . GLN A 1 477 ? 18.100 8.092 -7.155 1.00 88.38 477 GLN A O 1
ATOM 3791 N N . LEU A 1 478 ? 16.711 9.772 -6.634 1.00 86.38 478 LEU A N 1
ATOM 3792 C CA . LEU A 1 478 ? 15.841 9.560 -7.793 1.00 86.38 478 LEU A CA 1
ATOM 3793 C C . LEU A 1 478 ? 16.514 9.901 -9.121 1.00 86.38 478 LEU A C 1
ATOM 3795 O O . LEU A 1 478 ? 16.174 9.300 -10.134 1.00 86.38 478 LEU A O 1
ATOM 3799 N N . CYS A 1 479 ? 17.469 10.833 -9.115 1.00 82.31 479 CYS A N 1
ATOM 3800 C CA . CYS A 1 479 ? 18.235 11.196 -10.305 1.00 82.31 479 CYS A CA 1
ATOM 3801 C C . CYS A 1 479 ? 19.103 10.054 -10.843 1.00 82.31 479 CYS A C 1
ATOM 3803 O O . CYS A 1 479 ? 19.433 10.068 -12.025 1.00 82.31 479 CYS A O 1
ATOM 3805 N N . ASP A 1 480 ? 19.441 9.075 -10.001 1.00 83.62 480 ASP A N 1
ATOM 3806 C CA . ASP A 1 480 ? 20.287 7.943 -10.384 1.00 83.62 480 ASP A CA 1
ATOM 3807 C C . ASP A 1 480 ? 19.480 6.831 -11.070 1.00 83.62 480 ASP A C 1
ATOM 3809 O O . ASP A 1 480 ? 20.043 6.015 -11.805 1.00 83.62 480 ASP A O 1
ATOM 3813 N N . LEU A 1 481 ? 18.155 6.810 -10.868 1.00 83.38 481 LEU A N 1
ATOM 3814 C CA . LEU A 1 481 ? 17.267 5.804 -11.447 1.00 83.38 481 LEU A CA 1
ATOM 3815 C C . LEU A 1 481 ? 17.199 5.963 -12.966 1.00 83.38 481 LEU A C 1
ATOM 3817 O O . LEU A 1 481 ? 16.810 7.009 -13.487 1.00 83.38 481 LEU A O 1
ATOM 3821 N N . GLY A 1 482 ? 17.572 4.910 -13.694 1.00 73.94 482 GLY A N 1
ATOM 3822 C CA . GLY A 1 482 ? 17.582 4.917 -15.157 1.00 73.94 482 GLY A CA 1
ATOM 3823 C C . GLY A 1 482 ? 18.687 5.763 -15.807 1.00 73.94 482 GLY A C 1
ATOM 3824 O O . GLY A 1 482 ? 18.801 5.736 -17.033 1.00 73.94 482 GLY A O 1
ATOM 3825 N N . ALA A 1 483 ? 19.530 6.462 -15.035 1.00 78.19 483 ALA A N 1
ATOM 3826 C CA . ALA A 1 483 ? 20.660 7.228 -15.568 1.00 78.19 483 ALA A CA 1
ATOM 3827 C C . ALA A 1 483 ? 21.779 6.310 -16.090 1.00 78.19 483 ALA A C 1
ATOM 3829 O O . ALA A 1 483 ? 22.388 6.578 -17.127 1.00 78.19 483 ALA A O 1
ATOM 3830 N N . ASN A 1 484 ? 22.029 5.198 -15.392 1.00 82.38 484 ASN A N 1
ATOM 3831 C CA . ASN A 1 484 ? 23.021 4.204 -15.779 1.00 82.38 484 ASN A CA 1
ATOM 3832 C C . ASN A 1 484 ? 22.367 3.015 -16.498 1.00 82.38 484 ASN A C 1
ATOM 3834 O O . ASN A 1 484 ? 21.609 2.233 -15.917 1.00 82.38 484 ASN A O 1
ATOM 3838 N N . THR A 1 485 ? 22.723 2.817 -17.767 1.00 81.69 485 THR A N 1
ATOM 3839 C CA . THR A 1 485 ? 22.168 1.747 -18.605 1.00 81.69 485 THR A CA 1
ATOM 3840 C C . THR A 1 485 ? 22.445 0.343 -18.044 1.00 81.69 485 THR A C 1
ATOM 3842 O O . THR A 1 485 ? 21.622 -0.552 -18.249 1.00 81.69 485 THR A O 1
ATOM 3845 N N . TYR A 1 486 ? 23.525 0.167 -17.272 1.00 84.06 486 TYR A N 1
ATOM 3846 C CA . TYR A 1 486 ? 23.944 -1.110 -16.680 1.00 84.06 486 TYR A CA 1
ATOM 3847 C C . TYR A 1 486 ? 23.223 -1.487 -15.376 1.00 84.06 486 TYR A C 1
ATOM 3849 O O . TYR A 1 486 ? 23.318 -2.642 -14.963 1.00 84.06 486 TYR A O 1
ATOM 3857 N N . HIS A 1 487 ? 22.479 -0.571 -14.741 1.00 90.44 487 HIS A N 1
ATOM 3858 C CA . HIS A 1 487 ? 21.756 -0.885 -13.500 1.00 90.44 487 HIS A CA 1
ATOM 3859 C C . HIS A 1 487 ? 20.668 -1.934 -13.723 1.00 90.44 487 HIS A C 1
ATOM 3861 O O . HIS A 1 487 ? 20.663 -2.959 -13.056 1.00 90.44 487 HIS A O 1
ATOM 3867 N N . LEU A 1 488 ? 19.799 -1.730 -14.714 1.00 92.38 488 LEU A N 1
ATOM 3868 C CA . LEU A 1 488 ? 18.689 -2.643 -14.990 1.00 92.38 488 LEU A CA 1
ATOM 3869 C C . LEU A 1 488 ? 19.132 -4.116 -15.194 1.00 92.38 488 LEU A C 1
ATOM 3871 O O . LEU A 1 488 ? 18.554 -4.989 -14.545 1.00 92.38 488 LEU A O 1
ATOM 3875 N N . PRO A 1 489 ? 20.164 -4.433 -16.007 1.00 93.50 489 PRO A N 1
ATOM 3876 C CA . PRO A 1 489 ? 20.711 -5.793 -16.076 1.00 93.50 489 PRO A CA 1
ATOM 3877 C C . PRO A 1 489 ? 21.230 -6.334 -14.738 1.00 93.50 489 PRO A C 1
ATOM 3879 O O . PRO A 1 489 ? 21.036 -7.511 -14.439 1.00 93.50 489 PRO A O 1
ATOM 3882 N N . TRP A 1 490 ? 21.875 -5.491 -13.926 1.00 92.56 490 TRP A N 1
ATOM 3883 C CA . TRP A 1 490 ? 22.377 -5.883 -12.609 1.00 92.56 490 TRP A CA 1
ATOM 3884 C C . TRP A 1 490 ? 21.240 -6.210 -11.635 1.00 92.56 490 TRP A C 1
ATOM 3886 O O . TRP A 1 490 ? 21.252 -7.276 -11.020 1.00 92.56 490 TRP A O 1
ATOM 3896 N N . CYS A 1 491 ? 20.228 -5.340 -11.559 1.00 94.81 491 CYS A N 1
ATOM 3897 C CA . CYS A 1 491 ? 19.015 -5.556 -10.772 1.00 94.81 491 CYS A CA 1
ATOM 3898 C C . CYS A 1 491 ? 18.320 -6.854 -11.189 1.00 94.81 491 CYS A C 1
ATOM 3900 O O . CYS A 1 491 ? 17.928 -7.650 -10.344 1.00 94.81 491 CYS A O 1
ATOM 3902 N N . MET A 1 492 ? 18.225 -7.110 -12.497 1.00 95.38 492 MET A N 1
ATOM 3903 C CA . MET A 1 492 ? 17.627 -8.339 -13.009 1.00 95.38 492 MET A CA 1
ATOM 3904 C C . MET A 1 492 ? 18.411 -9.586 -12.597 1.00 95.38 492 MET A C 1
ATOM 3906 O O . MET A 1 492 ? 17.816 -10.580 -12.194 1.00 95.38 492 MET A O 1
ATOM 3910 N N . ARG A 1 493 ? 19.746 -9.546 -12.666 1.00 94.00 493 ARG A N 1
ATOM 3911 C CA . ARG A 1 493 ? 20.584 -10.655 -12.192 1.00 94.00 493 ARG A CA 1
ATOM 3912 C C . ARG A 1 493 ? 20.323 -10.947 -10.712 1.00 94.00 493 ARG A C 1
ATOM 3914 O O . ARG A 1 493 ? 20.185 -12.109 -10.343 1.00 94.00 493 ARG A O 1
ATOM 3921 N N . GLY A 1 494 ? 20.238 -9.901 -9.890 1.00 94.19 494 GLY A N 1
ATOM 3922 C CA . GLY A 1 494 ? 19.894 -10.014 -8.472 1.00 94.19 494 GLY A CA 1
ATOM 3923 C C . GLY A 1 494 ? 18.502 -10.608 -8.256 1.00 94.19 494 GLY A C 1
ATOM 3924 O O . GLY A 1 494 ? 18.355 -11.570 -7.512 1.00 94.19 494 GLY A O 1
ATOM 3925 N N . LEU A 1 495 ? 17.497 -10.132 -8.996 1.00 95.19 495 LEU A N 1
ATOM 3926 C CA . LEU A 1 495 ? 16.141 -10.680 -8.949 1.00 95.19 495 LEU A CA 1
ATOM 3927 C C . LEU A 1 495 ? 16.117 -12.185 -9.254 1.00 95.19 495 LEU A C 1
ATOM 3929 O O . LEU A 1 495 ? 15.490 -12.952 -8.527 1.00 95.19 495 LEU A O 1
ATOM 3933 N N . LEU A 1 496 ? 16.806 -12.619 -10.314 1.00 94.38 496 LEU A N 1
ATOM 3934 C CA . LEU A 1 496 ? 16.889 -14.032 -10.695 1.00 94.38 496 LEU A CA 1
ATOM 3935 C C . LEU A 1 496 ? 17.592 -14.871 -9.622 1.00 94.38 496 LEU A C 1
ATOM 3937 O O . LEU A 1 496 ? 17.139 -15.977 -9.330 1.00 94.38 496 LEU A O 1
ATOM 3941 N N . TYR A 1 497 ? 18.654 -14.332 -9.016 1.00 92.94 497 TYR A N 1
ATOM 3942 C CA . TYR A 1 497 ? 19.370 -14.978 -7.917 1.00 92.94 497 TYR A CA 1
ATOM 3943 C C . TYR A 1 497 ? 18.455 -15.237 -6.714 1.00 92.94 497 TYR A C 1
ATOM 3945 O O . TYR A 1 497 ? 18.353 -16.373 -6.256 1.00 92.94 497 TYR A O 1
ATOM 3953 N N . GLU A 1 498 ? 17.734 -14.215 -6.250 1.00 93.56 498 GLU A N 1
ATOM 3954 C CA . GLU A 1 498 ? 16.793 -14.344 -5.128 1.00 93.56 498 GLU A CA 1
ATOM 3955 C C . GLU A 1 498 ? 15.629 -15.281 -5.467 1.00 93.56 498 GLU A C 1
ATOM 3957 O O . GLU A 1 498 ? 15.189 -16.084 -4.641 1.00 93.56 498 GLU A O 1
ATOM 3962 N N . THR A 1 499 ? 15.149 -15.227 -6.711 1.00 93.38 499 THR A N 1
ATOM 3963 C CA . THR A 1 499 ? 14.054 -16.082 -7.184 1.00 93.38 499 THR A CA 1
ATOM 3964 C C . THR A 1 499 ? 14.447 -17.557 -7.168 1.00 93.38 499 THR A C 1
ATOM 3966 O O . THR A 1 499 ? 13.664 -18.368 -6.679 1.00 93.38 499 THR A O 1
ATOM 3969 N N . ASP A 1 500 ? 15.644 -17.925 -7.644 1.00 91.44 500 ASP A N 1
ATOM 3970 C CA . ASP A 1 500 ? 16.095 -19.332 -7.660 1.00 91.44 500 ASP A CA 1
ATOM 3971 C C . ASP A 1 500 ? 16.256 -19.888 -6.239 1.00 91.44 500 ASP A C 1
ATOM 3973 O O . ASP A 1 500 ? 16.036 -21.077 -5.994 1.00 91.44 500 ASP A O 1
ATOM 3977 N N . ARG A 1 501 ? 16.613 -19.010 -5.296 1.00 90.06 501 ARG A N 1
ATOM 3978 C CA . ARG A 1 501 ? 16.885 -19.361 -3.903 1.00 90.06 501 ARG A CA 1
ATOM 3979 C C . ARG A 1 501 ? 15.625 -19.466 -3.047 1.00 90.06 501 ARG A C 1
ATOM 3981 O O . ARG A 1 501 ? 15.588 -20.277 -2.119 1.00 90.06 501 ARG A O 1
ATOM 3988 N N . HIS A 1 502 ? 14.616 -18.636 -3.319 1.00 90.00 502 HIS A N 1
ATOM 3989 C CA . HIS A 1 502 ? 13.499 -18.417 -2.393 1.00 90.00 502 HIS A CA 1
ATOM 3990 C C . HIS A 1 502 ? 12.105 -18.627 -2.991 1.00 90.00 502 HIS A C 1
ATOM 3992 O O . HIS A 1 502 ? 11.146 -18.768 -2.229 1.00 90.00 502 HIS A O 1
ATOM 3998 N N . LEU A 1 503 ? 11.969 -18.683 -4.318 1.00 90.75 503 LEU A N 1
ATOM 3999 C CA . LEU A 1 503 ? 10.698 -18.891 -5.016 1.00 90.75 503 LEU A CA 1
ATOM 4000 C C . LEU A 1 503 ? 10.720 -20.181 -5.855 1.00 90.75 503 LEU A C 1
ATOM 4002 O O . LEU A 1 503 ? 11.710 -20.909 -5.903 1.00 90.75 503 LEU A O 1
ATOM 4006 N N . ASN A 1 504 ? 9.593 -20.508 -6.499 1.00 88.38 504 ASN A N 1
ATOM 4007 C CA . ASN A 1 504 ? 9.530 -21.661 -7.397 1.00 88.38 504 ASN A CA 1
ATOM 4008 C C . ASN A 1 504 ? 10.377 -21.398 -8.657 1.00 88.38 504 ASN A C 1
ATOM 4010 O O . ASN A 1 504 ? 10.176 -20.399 -9.348 1.00 88.38 504 ASN A O 1
ATOM 4014 N N . LYS A 1 505 ? 11.263 -22.341 -8.996 1.00 84.38 505 LYS A N 1
ATOM 4015 C CA . LYS A 1 505 ? 12.110 -22.314 -10.199 1.00 84.38 505 LYS A CA 1
ATOM 4016 C C . LYS A 1 505 ? 11.317 -22.199 -11.502 1.00 84.38 505 LYS A C 1
ATOM 4018 O O . LYS A 1 505 ? 11.832 -21.664 -12.483 1.00 84.38 505 LYS A O 1
ATOM 4023 N N . ASP A 1 506 ? 10.060 -22.634 -11.511 1.00 90.19 506 ASP A N 1
ATOM 4024 C CA . ASP A 1 506 ? 9.175 -22.475 -12.669 1.00 90.19 506 ASP A CA 1
ATOM 4025 C C . ASP A 1 506 ? 8.922 -21.001 -13.023 1.00 90.19 506 ASP A C 1
ATOM 4027 O O . ASP A 1 506 ? 8.759 -20.678 -14.198 1.00 90.19 506 ASP A O 1
ATOM 4031 N N . GLU A 1 507 ? 8.954 -20.086 -12.044 1.00 89.50 507 GLU A N 1
ATOM 4032 C CA . GLU A 1 507 ? 8.794 -18.646 -12.294 1.00 89.50 507 GLU A CA 1
ATOM 4033 C C . GLU A 1 507 ? 9.908 -18.105 -13.196 1.00 89.50 507 GLU A C 1
ATOM 4035 O O . GLU A 1 507 ? 9.641 -17.303 -14.087 1.00 89.50 507 GLU A O 1
ATOM 4040 N N . ILE A 1 508 ? 11.141 -18.586 -13.012 1.00 91.31 508 ILE A N 1
ATOM 4041 C CA . ILE A 1 508 ? 12.294 -18.199 -13.831 1.00 91.31 508 ILE A CA 1
ATOM 4042 C C . ILE A 1 508 ? 12.133 -18.724 -15.259 1.00 91.31 508 ILE A C 1
ATOM 4044 O O . ILE A 1 508 ? 12.326 -17.981 -16.222 1.00 91.31 508 ILE A O 1
ATOM 4048 N N . ASN A 1 509 ? 11.746 -19.994 -15.409 1.00 91.44 509 ASN A N 1
ATOM 4049 C CA . ASN A 1 509 ? 11.543 -20.602 -16.725 1.00 91.44 509 ASN A CA 1
ATOM 4050 C C . ASN A 1 509 ? 10.462 -19.863 -17.523 1.00 91.44 509 ASN A C 1
ATOM 4052 O O . ASN A 1 509 ? 10.665 -19.559 -18.699 1.00 91.44 509 ASN A O 1
ATOM 4056 N N . LEU A 1 510 ? 9.343 -19.533 -16.875 1.00 93.31 510 LEU A N 1
ATOM 4057 C CA . LEU A 1 510 ? 8.266 -18.762 -17.490 1.00 93.31 510 LEU A CA 1
ATOM 4058 C C . LEU A 1 510 ? 8.706 -17.333 -17.827 1.00 93.31 510 LEU A C 1
ATOM 4060 O O . LEU A 1 510 ? 8.395 -16.850 -18.910 1.00 93.31 510 LEU A O 1
ATOM 4064 N N . LEU A 1 511 ? 9.484 -16.681 -16.956 1.00 94.00 511 LEU A N 1
ATOM 4065 C CA . LEU A 1 511 ? 10.032 -15.346 -17.216 1.00 94.00 511 LEU A CA 1
ATOM 4066 C C . LEU A 1 511 ? 10.902 -15.324 -18.474 1.00 94.00 511 LEU A C 1
ATOM 4068 O O . LEU A 1 511 ? 10.751 -14.427 -19.303 1.00 94.00 511 LEU A O 1
ATOM 4072 N N . PHE A 1 512 ? 11.778 -16.316 -18.652 1.00 93.31 512 PHE A N 1
ATOM 4073 C CA . PHE A 1 512 ? 12.584 -16.431 -19.868 1.00 93.31 512 PHE A CA 1
ATOM 4074 C C . PHE A 1 512 ? 11.715 -16.665 -21.111 1.00 93.31 512 PHE A C 1
ATOM 4076 O O . PHE A 1 512 ? 11.930 -16.017 -22.133 1.00 93.31 512 PHE A O 1
ATOM 4083 N N . GLN A 1 513 ? 10.720 -17.554 -21.030 1.00 93.75 513 GLN A N 1
ATOM 4084 C CA . GLN A 1 513 ? 9.807 -17.822 -22.148 1.00 93.75 513 GLN A CA 1
ATOM 4085 C C . GLN A 1 513 ? 9.026 -16.569 -22.561 1.00 93.75 513 GLN A C 1
ATOM 4087 O O . GLN A 1 513 ? 8.946 -16.242 -23.744 1.00 93.75 513 GLN A O 1
ATOM 4092 N N . GLU A 1 514 ? 8.484 -15.838 -21.590 1.00 94.81 514 GLU A N 1
ATOM 4093 C CA . GLU A 1 514 ? 7.765 -14.590 -21.836 1.00 94.81 514 GLU A CA 1
ATOM 4094 C C . GLU A 1 514 ? 8.683 -13.512 -22.408 1.00 94.81 514 GLU A C 1
ATOM 4096 O O . GLU A 1 514 ? 8.270 -12.797 -23.314 1.00 94.81 514 GLU A O 1
ATOM 4101 N N . PHE A 1 515 ? 9.932 -13.413 -21.943 1.00 94.38 515 PHE A N 1
ATOM 4102 C CA . PHE A 1 515 ? 10.905 -12.469 -22.496 1.00 94.38 515 PHE A CA 1
ATOM 4103 C C . PHE A 1 515 ? 11.196 -12.724 -23.980 1.00 94.38 515 PHE A C 1
ATOM 4105 O O . PHE A 1 515 ? 11.245 -11.781 -24.780 1.00 94.38 515 PHE A O 1
ATOM 4112 N N . GLU A 1 516 ? 11.383 -13.993 -24.356 1.00 92.06 516 GLU A N 1
ATOM 4113 C CA . GLU A 1 516 ? 11.628 -14.380 -25.746 1.00 92.06 516 GLU A CA 1
ATOM 4114 C C . GLU A 1 516 ? 10.451 -14.010 -26.644 1.00 92.06 516 GLU A C 1
ATOM 4116 O O . GLU A 1 516 ? 10.640 -13.317 -27.649 1.00 92.06 516 GLU A O 1
ATOM 4121 N N . ASN A 1 517 ? 9.244 -14.392 -26.223 1.00 93.06 517 ASN A N 1
ATOM 4122 C CA . ASN A 1 517 ? 8.008 -14.210 -26.983 1.00 93.06 517 ASN A CA 1
ATOM 4123 C C . ASN A 1 517 ? 7.494 -12.763 -26.981 1.00 93.06 517 ASN A C 1
ATOM 4125 O O . ASN A 1 517 ? 6.624 -12.410 -27.773 1.00 93.06 517 ASN A O 1
ATOM 4129 N N . TRP A 1 518 ? 7.987 -11.915 -26.080 1.00 94.06 518 TRP A N 1
ATOM 4130 C CA . TRP A 1 518 ? 7.453 -10.573 -25.903 1.00 94.06 518 TRP A CA 1
ATOM 4131 C C . TRP A 1 518 ? 7.878 -9.609 -27.012 1.00 94.06 518 TRP A C 1
ATOM 4133 O O . TRP A 1 518 ? 9.052 -9.275 -27.139 1.00 94.06 518 TRP A O 1
ATOM 4143 N N . GLU A 1 519 ? 6.929 -9.036 -27.744 1.00 91.62 519 GLU A N 1
ATOM 4144 C CA . GLU A 1 519 ? 7.197 -7.951 -28.691 1.00 91.62 519 GLU A CA 1
ATOM 4145 C C . GLU A 1 519 ? 6.793 -6.585 -28.100 1.00 91.62 519 GLU A C 1
ATOM 4147 O O . GLU A 1 519 ? 5.606 -6.280 -27.978 1.00 91.62 519 GLU A O 1
ATOM 4152 N N . PRO A 1 520 ? 7.751 -5.733 -27.682 1.00 89.25 520 PRO A N 1
ATOM 4153 C CA . PRO A 1 520 ? 7.433 -4.474 -27.013 1.00 89.25 520 PRO A CA 1
ATOM 4154 C C . PRO A 1 520 ? 6.832 -3.434 -27.969 1.00 89.25 520 PRO A C 1
ATOM 4156 O O . PRO A 1 520 ? 7.443 -3.057 -28.973 1.00 89.25 520 PRO A O 1
ATOM 4159 N N . ALA A 1 521 ? 5.666 -2.895 -27.603 1.00 85.19 521 ALA A N 1
ATOM 4160 C CA . ALA A 1 521 ? 4.943 -1.910 -28.409 1.00 85.19 521 ALA A CA 1
ATOM 4161 C C . ALA A 1 521 ? 5.555 -0.496 -28.339 1.00 85.19 521 ALA A C 1
ATOM 4163 O O . ALA A 1 521 ? 5.720 0.173 -29.363 1.00 85.19 521 ALA A O 1
ATOM 4164 N N . THR A 1 522 ? 5.925 -0.032 -27.142 1.00 86.44 522 THR A N 1
ATOM 4165 C CA . THR A 1 522 ? 6.384 1.349 -26.913 1.00 86.44 522 THR A CA 1
ATOM 4166 C C . THR A 1 522 ? 7.906 1.477 -26.981 1.00 86.44 522 THR A C 1
ATOM 4168 O O . THR A 1 522 ? 8.642 0.501 -26.824 1.00 86.44 522 THR A O 1
ATOM 4171 N N . LYS A 1 523 ? 8.411 2.700 -27.196 1.00 89.06 523 LYS A N 1
ATOM 4172 C CA . LYS A 1 523 ? 9.858 2.981 -27.203 1.00 89.06 523 LYS A CA 1
ATOM 4173 C C . LYS A 1 523 ? 10.508 2.620 -25.862 1.00 89.06 523 LYS A C 1
ATOM 4175 O O . LYS A 1 523 ? 11.598 2.063 -25.849 1.00 89.06 523 LYS A O 1
ATOM 4180 N N . GLN A 1 524 ? 9.824 2.916 -24.762 1.00 87.81 524 GLN A N 1
ATOM 4181 C CA . GLN A 1 524 ? 10.273 2.639 -23.400 1.00 87.81 524 GLN A CA 1
ATOM 4182 C C . GLN A 1 524 ? 10.413 1.131 -23.170 1.00 87.81 524 GLN A C 1
ATOM 4184 O O . GLN A 1 524 ? 11.448 0.660 -22.715 1.00 87.81 524 GLN A O 1
ATOM 4189 N N . LEU A 1 525 ? 9.413 0.348 -23.577 1.00 90.25 525 LEU A N 1
ATOM 4190 C CA . LEU A 1 525 ? 9.460 -1.109 -23.458 1.00 90.25 525 LEU A CA 1
ATOM 4191 C C . LEU A 1 525 ? 10.507 -1.744 -24.390 1.00 90.25 525 LEU A C 1
ATOM 4193 O O . LEU A 1 525 ? 11.150 -2.725 -24.018 1.00 90.25 525 LEU A O 1
ATOM 4197 N N . LYS A 1 526 ? 10.723 -1.167 -25.581 1.00 92.31 526 LYS A N 1
ATOM 4198 C CA . LYS A 1 526 ? 11.813 -1.566 -26.489 1.00 92.31 526 LYS A CA 1
ATOM 4199 C C . LYS A 1 526 ? 13.182 -1.352 -25.845 1.00 92.31 526 LYS A C 1
ATOM 4201 O O . LYS A 1 526 ? 14.037 -2.224 -25.973 1.00 92.31 526 LYS A O 1
ATOM 4206 N N . ASP A 1 527 ? 13.367 -0.241 -25.132 1.00 90.31 527 ASP A N 1
ATOM 4207 C CA . ASP A 1 527 ? 14.594 0.033 -24.377 1.00 90.31 527 ASP A CA 1
ATOM 4208 C C . ASP A 1 527 ? 14.817 -0.992 -23.255 1.00 90.31 527 ASP A C 1
ATOM 4210 O O . ASP A 1 527 ? 15.900 -1.570 -23.171 1.00 90.31 527 ASP A O 1
ATOM 4214 N N . ILE A 1 528 ? 13.777 -1.320 -22.473 1.00 92.00 528 ILE A N 1
ATOM 4215 C CA . ILE A 1 528 ? 13.848 -2.394 -21.465 1.00 92.00 528 ILE A CA 1
ATOM 4216 C C . ILE A 1 528 ? 14.299 -3.706 -22.112 1.00 92.00 528 ILE A C 1
ATOM 4218 O O . ILE A 1 528 ? 15.266 -4.314 -21.650 1.00 92.00 528 ILE A O 1
ATOM 4222 N N . LYS A 1 529 ? 13.628 -4.143 -23.190 1.00 93.12 529 LYS A N 1
ATOM 4223 C CA . LYS A 1 529 ? 13.968 -5.404 -23.865 1.00 93.12 529 LYS A CA 1
ATOM 4224 C C . LYS A 1 529 ? 15.404 -5.392 -24.391 1.00 93.12 529 LYS A C 1
ATOM 4226 O O . LYS A 1 529 ? 16.111 -6.385 -24.249 1.00 93.12 529 LYS A O 1
ATOM 4231 N N . TYR A 1 530 ? 15.851 -4.271 -24.956 1.00 91.94 530 TYR A N 1
ATOM 4232 C CA . TYR A 1 530 ? 17.217 -4.113 -25.447 1.00 91.94 530 TYR A CA 1
ATOM 4233 C C . TYR A 1 530 ? 18.253 -4.228 -24.322 1.00 91.94 530 TYR A C 1
ATOM 4235 O O . TYR A 1 530 ? 19.185 -5.026 -24.425 1.00 91.94 530 TYR A O 1
ATOM 4243 N N . ARG A 1 531 ? 18.069 -3.491 -23.220 1.00 91.19 531 ARG A N 1
ATOM 4244 C CA . ARG A 1 531 ? 18.979 -3.518 -22.061 1.00 91.19 531 ARG A CA 1
ATOM 4245 C C . ARG A 1 531 ? 19.043 -4.904 -21.425 1.00 91.19 531 ARG A C 1
ATOM 4247 O O . ARG A 1 531 ? 20.113 -5.352 -21.030 1.00 91.19 531 ARG A O 1
ATOM 4254 N N . LEU A 1 532 ? 17.912 -5.601 -21.372 1.00 92.62 532 LEU A N 1
ATOM 4255 C CA . LEU A 1 532 ? 17.790 -6.936 -20.794 1.00 92.62 532 LEU A CA 1
ATOM 4256 C C . LEU A 1 532 ? 18.137 -8.079 -21.757 1.00 92.62 532 LEU A C 1
ATOM 4258 O O . LEU A 1 532 ? 18.071 -9.240 -21.369 1.00 92.62 532 LEU A O 1
ATOM 4262 N N . ASN A 1 533 ? 18.574 -7.801 -22.987 1.00 88.25 533 ASN A N 1
ATOM 4263 C CA . ASN A 1 533 ? 18.895 -8.844 -23.968 1.00 88.25 533 ASN A CA 1
ATOM 4264 C C . ASN A 1 533 ? 20.015 -9.802 -23.498 1.00 88.25 533 ASN A C 1
ATOM 4266 O O . ASN A 1 533 ? 20.108 -10.929 -23.977 1.00 88.25 533 ASN A O 1
ATOM 4270 N N . GLY A 1 534 ? 20.838 -9.388 -22.526 1.00 82.19 534 GLY A N 1
ATOM 4271 C CA . GLY A 1 534 ? 21.846 -10.243 -21.887 1.00 82.19 534 GLY A CA 1
ATOM 4272 C C . GLY A 1 534 ? 21.270 -11.424 -21.090 1.00 82.19 534 GLY A C 1
ATOM 4273 O O . GLY A 1 534 ? 21.946 -12.439 -20.953 1.00 82.19 534 GLY A O 1
ATOM 4274 N N . ILE A 1 535 ? 20.010 -11.337 -20.640 1.00 83.50 535 ILE A N 1
ATOM 4275 C CA . ILE A 1 535 ? 19.294 -12.407 -19.920 1.00 83.50 535 ILE A CA 1
ATOM 4276 C C . ILE A 1 535 ? 19.293 -13.722 -20.726 1.00 83.50 535 ILE A C 1
ATOM 4278 O O . ILE A 1 535 ? 19.380 -14.805 -20.149 1.00 83.50 535 ILE A O 1
ATOM 4282 N N . ARG A 1 536 ? 19.257 -13.637 -22.065 1.00 73.12 536 ARG A N 1
ATOM 4283 C CA . ARG A 1 536 ? 19.192 -14.791 -22.982 1.00 73.12 536 ARG A CA 1
ATOM 4284 C C . ARG A 1 536 ? 20.352 -15.770 -22.844 1.00 73.12 536 ARG A C 1
ATOM 4286 O O . ARG A 1 536 ? 20.211 -16.947 -23.165 1.00 73.12 536 ARG A O 1
ATOM 4293 N N . TYR A 1 537 ? 21.498 -15.290 -22.376 1.00 70.94 537 TYR A N 1
ATOM 4294 C CA . TYR A 1 537 ? 22.723 -16.079 -22.316 1.00 70.94 537 TYR A CA 1
ATOM 4295 C C . TYR A 1 537 ? 22.875 -16.888 -21.021 1.00 70.94 537 TYR A C 1
ATOM 4297 O O . TYR A 1 537 ? 23.932 -17.479 -20.837 1.00 70.94 537 TYR A O 1
ATOM 4305 N N . LYS A 1 538 ? 21.829 -16.966 -20.172 1.00 59.97 538 LYS A N 1
ATOM 4306 C CA . LYS A 1 538 ? 21.847 -17.625 -18.848 1.00 59.97 538 LYS A CA 1
ATOM 4307 C C . LYS A 1 538 ? 23.052 -17.155 -18.021 1.00 59.97 538 LYS A C 1
ATOM 4309 O O . LYS A 1 538 ? 24.065 -17.845 -17.947 1.00 59.97 538 LYS A O 1
ATOM 4314 N N . LEU A 1 539 ? 22.925 -15.939 -17.482 1.00 50.25 539 LEU A N 1
ATOM 4315 C CA . LEU A 1 539 ? 23.921 -15.292 -16.618 1.00 50.25 539 LEU A CA 1
ATOM 4316 C C . LEU A 1 539 ? 24.314 -16.140 -15.406 1.00 50.25 539 LEU A C 1
ATOM 4318 O O . LEU A 1 539 ? 23.408 -16.778 -14.824 1.00 50.25 539 LEU A O 1
#

pLDDT: mean 75.38, std 26.24, range [21.08, 98.81]

InterPro domains:
  IPR058933 YMC020W-like, alpha/beta hydrolase domain [PF26147] (146-498)
  IPR058934 YMC020W-like [PTHR47349] (78-539)

Sequence (539 aa):
MASDNERDSVRLRSDSEAISGEEEQTKGWSFWSRGNKSVPNNEGGDGTLGIDNLVSTLASNVYIPFKGAENDGVNVMETTTNKSKHDQAATEENLDELAQKPNIVTPQFEILPEKSKWNDMKAKLRDYAVRWHVMDEEKERRPILKRTSPQRHFDLFSENGKSPIKVLIVGVHGFFPTKLIRPFIGEPTGTSAKFVLEAEAIVMRYFESHNQQVEISKIALEKEGKIFERVDYFFDVMSKLAHEINEADIIYFVSHSQGSPVTIILLAKLLECGIINIDNSKFFNGPADYKFTSSKKIISILCMAGINNGPFYGADQTLFVRAYQTIEKDSLRELFEFQKFDSLQSKQFIESLRTLIKNNAKITFVGSINDQLVPLYSSTCLFAHHPNIFRATFVDKGSQTPDFITRIVKIAGSLINLGYDDHGIIKEISGSLAGPLTGGGHSTIYREVQVYELGIRFALETTDDFIDLAVDYTPYQLCDLGANTYHLPWCMRGLLYETDRHLNKDEINLLFQEFENWEPATKQLKDIKYRLNGIRYKL

Radius of gyration: 30.14 Å; chains: 1; bounding box: 116×84×74 Å